Protein AF-0000000083723414 (afdb_homodimer)

Structure (mmCIF, N/CA/C/O backbone):
data_AF-0000000083723414-model_v1
#
loop_
_entity.id
_entity.type
_entity.pdbx_description
1 polymer 'Fasciclin-like arabinogalactan protein 8'
#
loop_
_atom_site.group_PDB
_atom_site.id
_atom_site.type_symbol
_atom_site.label_atom_id
_atom_site.label_alt_id
_atom_site.label_comp_id
_atom_site.label_asym_id
_atom_site.label_entity_id
_atom_site.label_seq_id
_atom_site.pdbx_PDB_ins_code
_atom_site.Cartn_x
_atom_site.Cartn_y
_atom_site.Cartn_z
_atom_site.occupancy
_atom_site.B_iso_or_equiv
_atom_site.auth_seq_id
_atom_site.auth_comp_id
_atom_site.auth_asym_id
_atom_site.auth_atom_id
_atom_site.pdbx_PDB_model_num
ATOM 1 N N . MET A 1 1 ? -40.094 3.508 -18.406 1 26.33 1 MET A N 1
ATOM 2 C CA . MET A 1 1 ? -39.219 3.822 -17.281 1 26.33 1 MET A CA 1
ATOM 3 C C . MET A 1 1 ? -37.875 3.129 -17.438 1 26.33 1 MET A C 1
ATOM 5 O O . MET A 1 1 ? -37.812 1.9 -17.516 1 26.33 1 MET A O 1
ATOM 9 N N . ALA A 1 2 ? -36.875 3.674 -18.188 1 27.59 2 ALA A N 1
ATOM 10 C CA . ALA A 1 2 ? -35.812 3.123 -19 1 27.59 2 ALA A CA 1
ATOM 11 C C . ALA A 1 2 ? -34.719 2.502 -18.125 1 27.59 2 ALA A C 1
ATOM 13 O O . ALA A 1 2 ? -34.312 3.09 -17.109 1 27.59 2 ALA A O 1
ATOM 14 N N . LYS A 1 3 ? -34.688 1.091 -18.125 1 28 3 LYS A N 1
ATOM 15 C CA . LYS A 1 3 ? -33.656 0.174 -17.625 1 28 3 LYS A CA 1
ATOM 16 C C . LYS A 1 3 ? -32.25 0.637 -18.016 1 28 3 LYS A C 1
ATOM 18 O O . LYS A 1 3 ? -31.781 0.331 -19.109 1 28 3 LYS A O 1
ATOM 23 N N . ILE A 1 4 ? -31.969 1.911 -17.922 1 34.69 4 ILE A N 1
ATOM 24 C CA . ILE A 1 4 ? -30.594 2.35 -18.156 1 34.69 4 ILE A CA 1
ATOM 25 C C . ILE A 1 4 ? -29.625 1.393 -17.453 1 34.69 4 ILE A C 1
ATOM 27 O O . ILE A 1 4 ? -29.656 1.252 -16.234 1 34.69 4 ILE A O 1
ATOM 31 N N . SER A 1 5 ? -29.141 0.312 -18.172 1 28.78 5 SER A N 1
ATOM 32 C CA . SER A 1 5 ? -28.516 -0.966 -17.859 1 28.78 5 SER A CA 1
ATOM 33 C C . SER A 1 5 ? -27.266 -0.773 -17 1 28.78 5 SER A C 1
ATOM 35 O O . SER A 1 5 ? -26.438 0.106 -17.281 1 28.78 5 SER A O 1
ATOM 37 N N . GLN A 1 6 ? -27.234 -1.265 -15.758 1 33.62 6 GLN A N 1
ATOM 38 C CA . GLN A 1 6 ? -26.203 -1.52 -14.766 1 33.62 6 GLN A CA 1
ATOM 39 C C . GLN A 1 6 ? -24.906 -1.98 -15.422 1 33.62 6 GLN A C 1
ATOM 41 O O . GLN A 1 6 ? -23.844 -1.915 -14.82 1 33.62 6 GLN A O 1
ATOM 46 N N . LYS A 1 7 ? -24.953 -2.547 -16.609 1 37.94 7 LYS A N 1
ATOM 47 C CA . LYS A 1 7 ? -23.797 -3.047 -17.375 1 37.94 7 LYS A CA 1
ATOM 48 C C . LYS A 1 7 ? -22.938 -1.897 -17.875 1 37.94 7 LYS A C 1
ATOM 50 O O . LYS A 1 7 ? -21.703 -1.99 -17.875 1 37.94 7 LYS A O 1
ATOM 55 N N . ASN A 1 8 ? -23.516 -0.911 -18.453 1 40.34 8 ASN A N 1
ATOM 56 C CA . ASN A 1 8 ? -22.75 0.179 -19.031 1 40.34 8 ASN A CA 1
ATOM 57 C C . ASN A 1 8 ? -21.969 0.954 -17.969 1 40.34 8 ASN A C 1
ATOM 59 O O . ASN A 1 8 ? -20.875 1.449 -18.234 1 40.34 8 ASN A O 1
ATOM 63 N N . LEU A 1 9 ? -22.484 1.088 -16.797 1 38.25 9 LEU A N 1
ATOM 64 C CA . LEU A 1 9 ? -21.797 1.749 -15.695 1 38.25 9 LEU A CA 1
ATOM 65 C C . LEU A 1 9 ? -20.641 0.886 -15.18 1 38.25 9 LEU A C 1
ATOM 67 O O . LEU A 1 9 ? -19.578 1.4 -14.859 1 38.25 9 LEU A O 1
ATOM 71 N N . PHE A 1 10 ? -20.891 -0.43 -15.344 1 40.97 10 PHE A N 1
ATOM 72 C CA . PHE A 1 10 ? -19.828 -1.37 -15 1 40.97 10 PHE A CA 1
ATOM 73 C C . PHE A 1 10 ? -18.719 -1.332 -16.031 1 40.97 10 PHE A C 1
ATOM 75 O O . PHE A 1 10 ? -17.531 -1.424 -15.695 1 40.97 10 PHE A O 1
ATOM 82 N N . THR A 1 11 ? -19.094 -1.286 -17.328 1 42.84 11 THR A N 1
ATOM 83 C CA . THR A 1 11 ? -18.094 -1.226 -18.391 1 42.84 11 THR A CA 1
ATOM 84 C C . THR A 1 11 ? -17.312 0.087 -18.328 1 42.84 11 THR A C 1
ATOM 86 O O . THR A 1 11 ? -16.094 0.102 -18.5 1 42.84 11 THR A O 1
ATOM 89 N N . SER A 1 12 ? -17.984 1.113 -18.203 1 42.38 12 SER A N 1
ATOM 90 C CA . SER A 1 12 ? -17.297 2.395 -18.125 1 42.38 12 SER A CA 1
ATOM 91 C C . SER A 1 12 ? -16.422 2.479 -16.875 1 42.38 12 SER A C 1
ATOM 93 O O . SER A 1 12 ? -15.305 3.008 -16.922 1 42.38 12 SER A O 1
ATOM 95 N N . LEU A 1 13 ? -16.828 1.887 -15.836 1 39.88 13 LEU A N 1
ATOM 96 C CA . LEU A 1 13 ? -16.062 1.775 -14.602 1 39.88 13 LEU A CA 1
ATOM 97 C C . LEU A 1 13 ? -14.883 0.827 -14.781 1 39.88 13 LEU A C 1
ATOM 99 O O . LEU A 1 13 ? -13.789 1.095 -14.281 1 39.88 13 LEU A O 1
ATOM 103 N N . ILE A 1 14 ? -15.125 -0.189 -15.625 1 38.12 14 ILE A N 1
ATOM 104 C CA . ILE A 1 14 ? -14.055 -1.091 -16.031 1 38.12 14 ILE A CA 1
ATOM 105 C C . ILE A 1 14 ? -13.062 -0.347 -16.922 1 38.12 14 ILE A C 1
ATOM 107 O O . ILE A 1 14 ? -11.844 -0.468 -16.734 1 38.12 14 ILE A O 1
ATOM 111 N N . ILE A 1 15 ? -13.539 0.274 -17.891 1 39.88 15 ILE A N 1
ATOM 112 C CA . ILE A 1 15 ? -12.656 0.965 -18.828 1 39.88 15 ILE A CA 1
ATOM 113 C C . ILE A 1 15 ? -11.875 2.049 -18.094 1 39.88 15 ILE A C 1
ATOM 115 O O . ILE A 1 15 ? -10.664 2.189 -18.281 1 39.88 15 ILE A O 1
ATOM 119 N N . THR A 1 16 ? -12.445 2.811 -17.203 1 40.38 16 THR A N 1
ATOM 120 C CA . THR A 1 16 ? -11.727 3.824 -16.438 1 40.38 16 THR A CA 1
ATOM 121 C C . THR A 1 16 ? -10.766 3.174 -15.453 1 40.38 16 THR A C 1
ATOM 123 O O . THR A 1 16 ? -9.656 3.668 -15.234 1 40.38 16 THR A O 1
ATOM 126 N N . THR A 1 17 ? -11.102 2.008 -15.008 1 39.62 17 THR A N 1
ATOM 127 C CA . THR A 1 17 ? -10.242 1.201 -14.156 1 39.62 17 THR A CA 1
ATOM 128 C C . THR A 1 17 ? -9.047 0.656 -14.938 1 39.62 17 THR A C 1
ATOM 130 O O . THR A 1 17 ? -7.922 0.66 -14.445 1 39.62 17 THR A O 1
ATOM 133 N N . ILE A 1 18 ? -9.344 0.088 -16.156 1 38.97 18 ILE A N 1
ATOM 134 C CA . ILE A 1 18 ? -8.289 -0.357 -17.062 1 38.97 18 ILE A CA 1
ATOM 135 C C . ILE A 1 18 ? -7.387 0.821 -17.422 1 38.97 18 ILE A C 1
ATOM 137 O O . ILE A 1 18 ? -6.16 0.694 -17.438 1 38.97 18 ILE A O 1
ATOM 141 N N . LEU A 1 19 ? -7.871 1.807 -17.703 1 39.62 19 LEU A N 1
ATOM 142 C CA . LEU A 1 19 ? -7.09 2.979 -18.094 1 39.62 19 LEU A CA 1
ATOM 143 C C . LEU A 1 19 ? -6.262 3.49 -16.922 1 39.62 19 LEU A C 1
ATOM 145 O O . LEU A 1 19 ? -5.117 3.914 -17.109 1 39.62 19 LEU A O 1
ATOM 149 N N . LEU A 1 20 ? -6.684 3.393 -15.656 1 40.75 20 LEU A N 1
ATOM 150 C CA . LEU A 1 20 ? -6.012 3.775 -14.422 1 40.75 20 LEU A CA 1
ATOM 151 C C . LEU A 1 20 ? -4.875 2.812 -14.102 1 40.75 20 LEU A C 1
ATOM 153 O O . LEU A 1 20 ? -3.785 3.24 -13.711 1 40.75 20 LEU A O 1
ATOM 157 N N . VAL A 1 21 ? -5.074 1.563 -14.281 1 41.09 21 VAL A N 1
ATOM 158 C CA . VAL A 1 21 ? -4.02 0.557 -14.195 1 41.09 21 VAL A CA 1
ATOM 159 C C . VAL A 1 21 ? -2.93 0.867 -15.219 1 41.09 21 VAL A C 1
ATOM 161 O O . VAL A 1 21 ? -1.74 0.699 -14.938 1 41.09 21 VAL A O 1
ATOM 164 N N . CYS A 1 22 ? -3.273 1.223 -16.234 1 39.03 22 CYS A N 1
ATOM 165 C CA . CYS A 1 22 ? -2.322 1.524 -17.297 1 39.03 22 CYS A CA 1
ATOM 166 C C . CYS A 1 22 ? -1.485 2.75 -16.953 1 39.03 22 CYS A C 1
ATOM 168 O O . CYS A 1 22 ? -0.295 2.801 -17.266 1 39.03 22 CYS A O 1
ATOM 170 N N . THR A 1 23 ? -1.936 3.662 -16.234 1 40.16 23 THR A N 1
ATOM 171 C CA . THR A 1 23 ? -1.168 4.84 -15.852 1 40.16 23 THR A CA 1
ATOM 172 C C . THR A 1 23 ? -0.22 4.52 -14.703 1 40.16 23 THR A C 1
ATOM 174 O O . THR A 1 23 ? 0.917 4.996 -14.672 1 40.16 23 THR A O 1
ATOM 177 N N . ILE A 1 24 ? -0.57 3.717 -13.758 1 40.97 24 ILE A N 1
ATOM 178 C CA . ILE A 1 24 ? 0.328 3.236 -12.711 1 40.97 24 ILE A CA 1
ATOM 179 C C . ILE A 1 24 ? 1.466 2.434 -13.336 1 40.97 24 ILE A C 1
ATOM 181 O O . ILE A 1 24 ? 2.633 2.617 -12.984 1 40.97 24 ILE A O 1
ATOM 185 N N . ALA A 1 25 ? 1.203 1.487 -14.195 1 37.94 25 ALA A N 1
ATOM 186 C CA . ALA A 1 25 ? 2.225 0.753 -14.938 1 37.94 25 ALA A CA 1
ATOM 187 C C . ALA A 1 25 ? 3.182 1.709 -15.648 1 37.94 25 ALA A C 1
ATOM 189 O O . ALA A 1 25 ? 4.391 1.469 -15.688 1 37.94 25 ALA A O 1
ATOM 190 N N . ALA A 1 26 ? 2.744 2.688 -16.109 1 37.28 26 ALA A N 1
ATOM 191 C CA . ALA A 1 26 ? 3.592 3.627 -16.828 1 37.28 26 ALA A CA 1
ATOM 192 C C . ALA A 1 26 ? 4.512 4.391 -15.883 1 37.28 26 ALA A C 1
ATOM 194 O O . ALA A 1 26 ? 5.664 4.672 -16.219 1 37.28 26 ALA A O 1
ATOM 195 N N . ILE A 1 27 ? 4.102 4.672 -14.719 1 39.5 27 ILE A N 1
ATOM 196 C CA . ILE A 1 27 ? 4.945 5.406 -13.781 1 39.5 27 ILE A CA 1
ATOM 197 C C . ILE A 1 27 ? 6.031 4.484 -13.227 1 39.5 27 ILE A C 1
ATOM 199 O O . ILE A 1 27 ? 7.188 4.887 -13.094 1 39.5 27 ILE A O 1
ATOM 203 N N . ILE A 1 28 ? 5.723 3.287 -12.82 1 39.31 28 ILE A N 1
ATOM 204 C CA . ILE A 1 28 ? 6.723 2.322 -12.375 1 39.31 28 ILE A CA 1
ATOM 205 C C . ILE A 1 28 ? 7.777 2.141 -13.469 1 39.31 28 ILE A C 1
ATOM 207 O O . ILE A 1 28 ? 8.969 2.008 -13.172 1 39.31 28 ILE A O 1
ATOM 211 N N . ASN A 1 29 ? 7.41 2.059 -14.656 1 37.47 29 ASN A N 1
ATOM 212 C CA . ASN A 1 29 ? 8.391 1.837 -15.711 1 37.47 29 ASN A CA 1
ATOM 213 C C . ASN A 1 29 ? 9.375 2.998 -15.82 1 37.47 29 ASN A C 1
ATOM 215 O O . ASN A 1 29 ? 10.383 2.898 -16.516 1 37.47 29 ASN A O 1
ATOM 219 N N . LEU A 1 30 ? 9.07 4.148 -15.32 1 33.28 30 LEU A N 1
ATOM 220 C CA . LEU A 1 30 ? 9.984 5.277 -15.484 1 33.28 30 LEU A CA 1
ATOM 221 C C . LEU A 1 30 ? 11.031 5.293 -14.375 1 33.28 30 LEU A C 1
ATOM 223 O O . LEU A 1 30 ? 11.922 6.145 -14.375 1 33.28 30 LEU A O 1
ATOM 227 N N . LEU A 1 31 ? 10.875 4.715 -13.242 1 33.59 31 LEU A N 1
ATOM 228 C CA . LEU A 1 31 ? 11.969 4.684 -12.273 1 33.59 31 LEU A CA 1
ATOM 229 C C . LEU A 1 31 ? 13.125 3.836 -12.789 1 33.59 31 LEU A C 1
ATOM 231 O O . LEU A 1 31 ? 12.914 2.811 -13.438 1 33.59 31 LEU A O 1
ATOM 235 N N . PRO A 1 32 ? 14.367 4.387 -12.891 1 29.84 32 PRO A N 1
ATOM 236 C CA . PRO A 1 32 ? 15.445 3.443 -13.203 1 29.84 32 PRO A CA 1
ATOM 237 C C . PRO A 1 32 ? 15.359 2.154 -12.391 1 29.84 32 PRO A C 1
ATOM 239 O O . PRO A 1 32 ? 14.867 2.168 -11.258 1 29.84 32 PRO A O 1
ATOM 242 N N . ASN A 1 33 ? 15.141 1.103 -13.023 1 30.03 33 ASN A N 1
ATOM 243 C CA . ASN A 1 33 ? 15.328 -0.188 -12.367 1 30.03 33 ASN A CA 1
ATOM 244 C C . ASN A 1 33 ? 16.438 -0.13 -11.312 1 30.03 33 ASN A C 1
ATOM 246 O O . ASN A 1 33 ? 17.578 0.181 -11.633 1 30.03 33 ASN A O 1
ATOM 250 N N . PRO A 1 34 ? 16.219 0.335 -10.102 1 27.11 34 PRO A N 1
ATOM 251 C CA . PRO A 1 34 ? 17.453 0.074 -9.367 1 27.11 34 PRO A CA 1
ATOM 252 C C . PRO A 1 34 ? 18.25 -1.091 -9.953 1 27.11 34 PRO A C 1
ATOM 254 O O . PRO A 1 34 ? 17.672 -2.047 -10.469 1 27.11 34 PRO A O 1
ATOM 257 N N . SER A 1 35 ? 19.312 -0.703 -10.469 1 26.61 35 SER A N 1
ATOM 258 C CA . SER A 1 35 ? 20.203 -1.814 -10.789 1 26.61 35 SER A CA 1
ATOM 259 C C . SER A 1 35 ? 20.062 -2.943 -9.773 1 26.61 35 SER A C 1
ATOM 261 O O . SER A 1 35 ? 20.469 -2.789 -8.617 1 26.61 35 SER A O 1
ATOM 263 N N . VAL A 1 36 ? 18.984 -3.531 -9.641 1 25.81 36 VAL A N 1
ATOM 264 C CA . VAL A 1 36 ? 19.156 -4.809 -8.961 1 25.81 36 VAL A CA 1
ATOM 265 C C . VAL A 1 36 ? 20.516 -5.41 -9.336 1 25.81 36 VAL A C 1
ATOM 267 O O . VAL A 1 36 ? 20.75 -5.73 -10.508 1 25.81 36 VAL A O 1
ATOM 270 N N . THR A 1 37 ? 21.516 -4.797 -8.797 1 23.81 37 THR A N 1
ATOM 271 C CA . THR A 1 37 ? 22.734 -5.59 -8.938 1 23.81 37 THR A CA 1
ATOM 272 C C . THR A 1 37 ? 22.406 -7.078 -9.008 1 23.81 37 THR A C 1
ATOM 274 O O . THR A 1 37 ? 21.484 -7.551 -8.336 1 23.81 37 THR A O 1
ATOM 277 N N . LYS A 1 38 ? 22.844 -7.605 -10.086 1 26.77 38 LYS A N 1
ATOM 278 C CA . LYS A 1 38 ? 22.922 -9.047 -10.281 1 26.77 38 LYS A CA 1
ATOM 279 C C . LYS A 1 38 ? 23.281 -9.75 -8.969 1 26.77 38 LYS A C 1
ATOM 281 O O . LYS A 1 38 ? 24.469 -9.852 -8.617 1 26.77 38 LYS A O 1
ATOM 286 N N . HIS A 1 39 ? 22.828 -9.266 -7.812 1 24.17 39 HIS A N 1
ATOM 287 C CA . HIS A 1 39 ? 23.203 -10.242 -6.797 1 24.17 39 HIS A CA 1
ATOM 288 C C . HIS A 1 39 ? 22.938 -11.664 -7.266 1 24.17 39 HIS A C 1
ATOM 290 O O . HIS A 1 39 ? 21.859 -11.961 -7.77 1 24.17 39 HIS A O 1
ATOM 296 N N . GLY A 1 40 ? 23.891 -12.258 -7.656 1 22.36 40 GLY A N 1
ATOM 297 C CA . GLY A 1 40 ? 24.016 -13.695 -7.824 1 22.36 40 GLY A CA 1
ATOM 298 C C . GLY A 1 40 ? 23.219 -14.492 -6.812 1 22.36 40 GLY A C 1
ATOM 299 O O . GLY A 1 40 ? 23.547 -14.5 -5.625 1 22.36 40 GLY A O 1
ATOM 300 N N . VAL A 1 41 ? 21.969 -14.312 -6.789 1 24.44 41 VAL A N 1
ATOM 301 C CA . VAL A 1 41 ? 21.297 -15.398 -6.074 1 24.44 41 VAL A CA 1
ATOM 302 C C . VAL A 1 41 ? 22.141 -16.672 -6.156 1 24.44 41 VAL A C 1
ATOM 304 O O . VAL A 1 41 ? 22.359 -17.203 -7.246 1 24.44 41 VAL A O 1
ATOM 307 N N . THR A 1 42 ? 23.094 -16.734 -5.387 1 24.5 42 THR A N 1
ATOM 308 C CA . THR A 1 42 ? 23.781 -18.016 -5.262 1 24.5 42 THR A CA 1
ATOM 309 C C . THR A 1 42 ? 22.781 -19.172 -5.273 1 24.5 42 THR A C 1
ATOM 311 O O . THR A 1 42 ? 21.641 -19.031 -4.816 1 24.5 42 THR A O 1
ATOM 314 N N . GLU A 1 43 ? 22.953 -20.094 -6.238 1 25.95 43 GLU A N 1
ATOM 315 C CA . GLU A 1 43 ? 22.422 -21.406 -6.621 1 25.95 43 GLU A CA 1
ATOM 316 C C . GLU A 1 43 ? 22.078 -22.234 -5.391 1 25.95 43 GLU A C 1
ATOM 318 O O . GLU A 1 43 ? 21.703 -23.406 -5.512 1 25.95 43 GLU A O 1
ATOM 323 N N . ASN A 1 44 ? 22.531 -21.75 -4.23 1 25.3 44 ASN A N 1
ATOM 324 C CA . ASN A 1 44 ? 22.469 -22.828 -3.258 1 25.3 44 ASN A CA 1
ATOM 325 C C . ASN A 1 44 ? 21.031 -23.203 -2.908 1 25.3 44 ASN A C 1
ATOM 327 O O . ASN A 1 44 ? 20.719 -24.375 -2.715 1 25.3 44 ASN A O 1
ATOM 331 N N . GLY A 1 45 ? 20.25 -22.156 -2.469 1 26.31 45 GLY A N 1
ATOM 332 C CA . GLY A 1 45 ? 18.969 -22.703 -2.033 1 26.31 45 GLY A CA 1
ATOM 333 C C . GLY A 1 45 ? 18.109 -23.203 -3.182 1 26.31 45 GLY A C 1
ATOM 334 O O . GLY A 1 45 ? 16.953 -23.562 -2.984 1 26.31 45 GLY A O 1
ATOM 335 N N . ARG A 1 46 ? 18.344 -22.594 -4.355 1 29.81 46 ARG A N 1
ATOM 336 C CA . ARG A 1 46 ? 17.734 -23.109 -5.57 1 29.81 46 ARG A CA 1
ATOM 337 C C . ARG A 1 46 ? 18.062 -24.594 -5.754 1 29.81 46 ARG A C 1
ATOM 339 O O . ARG A 1 46 ? 17.719 -25.188 -6.781 1 29.81 46 ARG A O 1
ATOM 346 N N . LYS A 1 47 ? 19.109 -24.969 -5.109 1 29.56 47 LYS A N 1
ATOM 347 C CA . LYS A 1 47 ? 19.578 -26.312 -5.402 1 29.56 47 LYS A CA 1
ATOM 348 C C . LYS A 1 47 ? 18.469 -27.344 -5.219 1 29.56 47 LYS A C 1
ATOM 350 O O . LYS A 1 47 ? 18.531 -28.438 -5.781 1 29.56 47 LYS A O 1
ATOM 355 N N . LEU A 1 48 ? 17.641 -27.078 -4.09 1 29.12 48 LEU A N 1
ATOM 356 C CA . LEU A 1 48 ? 16.906 -28.312 -3.842 1 29.12 48 LEU A CA 1
ATOM 357 C C . LEU A 1 48 ? 15.922 -28.594 -4.977 1 29.12 48 LEU A C 1
ATOM 359 O O . LEU A 1 48 ? 15.508 -29.734 -5.176 1 29.12 48 LEU A O 1
ATOM 363 N N . ILE A 1 49 ? 15.148 -27.484 -5.367 1 30.81 49 ILE A N 1
ATOM 364 C CA . ILE A 1 49 ? 14.07 -27.984 -6.211 1 30.81 49 ILE A CA 1
ATOM 365 C C . ILE A 1 49 ? 14.57 -28.141 -7.645 1 30.81 49 ILE A C 1
ATOM 367 O O . ILE A 1 49 ? 14.172 -27.391 -8.539 1 30.81 49 ILE A O 1
ATOM 371 N N . ASP A 1 50 ? 15.781 -27.969 -7.902 1 32.41 50 ASP A N 1
ATOM 372 C CA . ASP A 1 50 ? 16.234 -28.219 -9.266 1 32.41 50 ASP A CA 1
ATOM 373 C C . ASP A 1 50 ? 15.711 -29.562 -9.781 1 32.41 50 ASP A C 1
ATOM 375 O O . ASP A 1 50 ? 16.438 -30.312 -10.43 1 32.41 50 ASP A O 1
ATOM 379 N N . LYS A 1 51 ? 14.797 -30.234 -9.023 1 32.66 51 LYS A N 1
ATOM 380 C CA . LYS A 1 51 ? 14.547 -31.422 -9.828 1 32.66 51 LYS A CA 1
ATOM 381 C C . LYS A 1 51 ? 14.172 -31.047 -11.258 1 32.66 51 LYS A C 1
ATOM 383 O O . LYS A 1 51 ? 13.727 -29.922 -11.516 1 32.66 51 LYS A O 1
ATOM 388 N N . LYS A 1 52 ? 14.211 -32 -12.242 1 35.81 52 LYS A N 1
ATOM 389 C CA . LYS A 1 52 ? 14 -32.188 -13.68 1 35.81 52 LYS A CA 1
ATOM 390 C C . LYS A 1 52 ? 12.75 -31.453 -14.148 1 35.81 52 LYS A C 1
ATOM 392 O O . LYS A 1 52 ? 11.773 -32.094 -14.555 1 35.81 52 LYS A O 1
ATOM 397 N N . THR A 1 53 ? 12.086 -30.484 -13.359 1 40.41 53 THR A N 1
ATOM 398 C CA . THR A 1 53 ? 10.867 -30.078 -14.047 1 40.41 53 THR A CA 1
ATOM 399 C C . THR A 1 53 ? 11.195 -29.234 -15.273 1 40.41 53 THR A C 1
ATOM 401 O O . THR A 1 53 ? 12.172 -28.484 -15.281 1 40.41 53 THR A O 1
ATOM 404 N N . GLY A 1 54 ? 10.695 -29.516 -16.453 1 45.59 54 GLY A N 1
ATOM 405 C CA . GLY A 1 54 ? 10.797 -28.984 -17.812 1 45.59 54 GLY A CA 1
ATOM 406 C C . GLY A 1 54 ? 10.805 -27.469 -17.844 1 45.59 54 GLY A C 1
ATOM 407 O O . GLY A 1 54 ? 9.781 -26.828 -17.547 1 45.59 54 GLY A O 1
ATOM 408 N N . LYS A 1 55 ? 11.938 -26.891 -17.516 1 54.91 55 LYS A N 1
ATOM 409 C CA . LYS A 1 55 ? 12.141 -25.469 -17.734 1 54.91 55 LYS A CA 1
ATOM 410 C C . LYS A 1 55 ? 11.742 -25.062 -19.156 1 54.91 55 LYS A C 1
ATOM 412 O O . LYS A 1 55 ? 12.07 -25.75 -20.109 1 54.91 55 LYS A O 1
ATOM 417 N N . THR A 1 56 ? 10.523 -24.625 -19.328 1 57.81 56 THR A N 1
ATOM 418 C CA . THR A 1 56 ? 10.078 -24.156 -20.625 1 57.81 56 THR A CA 1
ATOM 419 C C . THR A 1 56 ? 10.609 -22.75 -20.906 1 57.81 56 THR A C 1
ATOM 421 O O . THR A 1 56 ? 10.781 -21.953 -19.984 1 57.81 56 THR A O 1
ATOM 424 N N . ASN A 1 57 ? 11.273 -22.531 -21.984 1 63.03 57 ASN A N 1
ATOM 425 C CA . ASN A 1 57 ? 11.734 -21.25 -22.5 1 63.03 57 ASN A CA 1
ATOM 426 C C . ASN A 1 57 ? 10.609 -20.484 -23.188 1 63.03 57 ASN A C 1
ATOM 428 O O . ASN A 1 57 ? 10.859 -19.484 -23.875 1 63.03 57 ASN A O 1
ATOM 432 N N . ARG A 1 58 ? 9.422 -21 -23.078 1 63.41 58 ARG A N 1
ATOM 433 C CA . ARG A 1 58 ? 8.32 -20.297 -23.703 1 63.41 58 ARG A CA 1
ATOM 434 C C . ARG A 1 58 ? 7.879 -19.109 -22.859 1 63.41 58 ARG A C 1
ATOM 436 O O . ARG A 1 58 ? 7.816 -19.203 -21.625 1 63.41 58 ARG A O 1
ATOM 443 N N . PRO A 1 59 ? 7.711 -18.016 -23.562 1 72.31 59 PRO A N 1
ATOM 444 C CA . PRO A 1 59 ? 7.195 -16.859 -22.812 1 72.31 59 PRO A CA 1
ATOM 445 C C . PRO A 1 59 ? 5.883 -17.172 -22.094 1 72.31 59 PRO A C 1
ATOM 447 O O . PRO A 1 59 ? 5.043 -17.906 -22.625 1 72.31 59 PRO A O 1
ATOM 450 N N . LEU A 1 60 ? 5.852 -16.797 -20.875 1 82.62 60 LEU A N 1
ATOM 451 C CA . LEU A 1 60 ? 4.613 -16.953 -20.125 1 82.62 60 LEU A CA 1
ATOM 452 C C . LEU A 1 60 ? 3.561 -15.961 -20.594 1 82.62 60 LEU A C 1
ATOM 454 O O . LEU A 1 60 ? 3.867 -14.789 -20.812 1 82.62 60 LEU A O 1
ATOM 458 N N . LYS A 1 61 ? 2.406 -16.344 -21.188 1 86.25 61 LYS A N 1
ATOM 459 C CA . LYS A 1 61 ? 1.308 -15.477 -21.578 1 86.25 61 LYS A CA 1
ATOM 460 C C . LYS A 1 61 ? 0.49 -15.023 -20.375 1 86.25 61 LYS A C 1
ATOM 462 O O . LYS A 1 61 ? -0.735 -15.164 -20.359 1 86.25 61 LYS A O 1
ATOM 467 N N . LEU A 1 62 ? 1.247 -14.406 -19.453 1 94.19 62 LEU A N 1
ATOM 468 C CA . LEU A 1 62 ? 0.631 -14.047 -18.188 1 94.19 62 LEU A CA 1
ATOM 469 C C . LEU A 1 62 ? -0.321 -12.867 -18.359 1 94.19 62 LEU A C 1
ATOM 471 O O . LEU A 1 62 ? -1.38 -12.82 -17.719 1 94.19 62 LEU A O 1
ATOM 475 N N . ASN A 1 63 ? 0.084 -11.992 -19.203 1 91.5 63 ASN A N 1
ATOM 476 C CA . ASN A 1 63 ? -0.745 -10.82 -19.453 1 91.5 63 ASN A CA 1
ATOM 477 C C . ASN A 1 63 ? -2.141 -11.203 -19.938 1 91.5 63 ASN A C 1
ATOM 479 O O . ASN A 1 63 ? -3.141 -10.695 -19.422 1 91.5 63 ASN A O 1
ATOM 483 N N . LYS A 1 64 ? -2.217 -12.07 -20.875 1 91.12 64 LYS A N 1
ATOM 484 C CA . LYS A 1 64 ? -3.496 -12.523 -21.406 1 91.12 64 LYS A CA 1
ATOM 485 C C . LYS A 1 64 ? -4.34 -13.188 -20.328 1 91.12 64 LYS A C 1
ATOM 487 O O . LYS A 1 64 ? -5.551 -12.969 -20.25 1 91.12 64 LYS A O 1
ATOM 492 N N . ILE A 1 65 ? -3.736 -13.977 -19.516 1 95.06 65 ILE A N 1
ATOM 493 C CA . ILE A 1 65 ? -4.418 -14.656 -18.422 1 95.06 65 ILE A CA 1
ATOM 494 C C . ILE A 1 65 ? -5.02 -13.617 -17.469 1 95.06 65 ILE A C 1
ATOM 496 O O . ILE A 1 65 ? -6.207 -13.68 -17.141 1 95.06 65 ILE A O 1
ATOM 500 N N . LEU A 1 66 ? -4.262 -12.688 -17.125 1 94.31 66 LEU A N 1
ATOM 501 C CA . LEU A 1 66 ? -4.648 -11.727 -16.094 1 94.31 66 LEU A CA 1
ATOM 502 C C . LEU A 1 66 ? -5.746 -10.797 -16.609 1 94.31 66 LEU A C 1
ATOM 504 O O . LEU A 1 66 ? -6.66 -10.438 -15.852 1 94.31 66 LEU A O 1
ATOM 508 N N . LEU A 1 67 ? -5.652 -10.438 -17.844 1 89.81 67 LEU A N 1
ATOM 509 C CA . LEU A 1 67 ? -6.66 -9.555 -18.422 1 89.81 67 LEU A CA 1
ATOM 510 C C . LEU A 1 67 ? -8.008 -10.258 -18.516 1 89.81 67 LEU A C 1
ATOM 512 O O . LEU A 1 67 ? -9.055 -9.602 -18.594 1 89.81 67 LEU A O 1
ATOM 516 N N . GLY A 1 68 ? -7.961 -11.508 -18.422 1 90.62 68 GLY A N 1
ATOM 517 C CA . GLY A 1 68 ? -9.188 -12.289 -18.5 1 90.62 68 GLY A CA 1
ATOM 518 C C . GLY A 1 68 ? -9.852 -12.492 -17.141 1 90.62 68 GLY A C 1
ATOM 519 O O . GLY A 1 68 ? -10.977 -12.984 -17.078 1 90.62 68 GLY A O 1
ATOM 520 N N . LEU A 1 69 ? -9.164 -12.172 -16.156 1 91.12 69 LEU A N 1
ATOM 521 C CA . LEU A 1 69 ? -9.711 -12.367 -14.812 1 91.12 69 LEU A CA 1
ATOM 522 C C . LEU A 1 69 ? -10.672 -11.234 -14.453 1 91.12 69 LEU A C 1
ATOM 524 O O . LEU A 1 69 ? -10.289 -10.062 -14.453 1 91.12 69 LEU A O 1
ATOM 528 N N . HIS A 1 70 ? -11.875 -11.656 -14.188 1 87.31 70 HIS A N 1
ATOM 529 C CA . HIS A 1 70 ? -12.867 -10.68 -13.758 1 87.31 70 HIS A CA 1
ATOM 530 C C . HIS A 1 70 ? -12.688 -10.305 -12.289 1 87.31 70 HIS A C 1
ATOM 532 O O . HIS A 1 70 ? -12.305 -11.156 -11.477 1 87.31 70 HIS A O 1
ATOM 538 N N . ASP A 1 71 ? -12.773 -9.062 -11.859 1 86.88 71 ASP A N 1
ATOM 539 C CA . ASP A 1 71 ? -12.789 -8.555 -10.492 1 86.88 71 ASP A CA 1
ATOM 540 C C . ASP A 1 71 ? -11.375 -8.477 -9.914 1 86.88 71 ASP A C 1
ATOM 542 O O . ASP A 1 71 ? -11.203 -8.359 -8.703 1 86.88 71 ASP A O 1
ATOM 546 N N . TYR A 1 72 ? -10.375 -8.672 -10.781 1 90.12 72 TYR A N 1
ATOM 547 C CA . TYR A 1 72 ? -8.992 -8.625 -10.312 1 90.12 72 TYR A CA 1
ATOM 548 C C . TYR A 1 72 ? -8.18 -7.609 -11.109 1 90.12 72 TYR A C 1
ATOM 550 O O . TYR A 1 72 ? -7.035 -7.875 -11.477 1 90.12 72 TYR A O 1
ATOM 558 N N . ASN A 1 73 ? -8.766 -6.566 -11.32 1 83 73 ASN A N 1
ATOM 559 C CA . ASN A 1 73 ? -8.227 -5.535 -12.203 1 83 73 ASN A CA 1
ATOM 560 C C . ASN A 1 73 ? -7.152 -4.711 -11.508 1 83 73 ASN A C 1
ATOM 562 O O . ASN A 1 73 ? -6.176 -4.301 -12.133 1 83 73 ASN A O 1
ATOM 566 N N . ILE A 1 74 ? -7.297 -4.48 -10.211 1 80.56 74 ILE A N 1
ATOM 567 C CA . ILE A 1 74 ? -6.34 -3.65 -9.484 1 80.56 74 ILE A CA 1
ATOM 568 C C . ILE A 1 74 ? -4.996 -4.367 -9.398 1 80.56 74 ILE A C 1
ATOM 570 O O . ILE A 1 74 ? -3.949 -3.779 -9.688 1 80.56 74 ILE A O 1
ATOM 574 N N . ALA A 1 75 ? -5.047 -5.598 -9.031 1 87.31 75 ALA A N 1
ATOM 575 C CA . ALA A 1 75 ? -3.809 -6.371 -8.969 1 87.31 75 ALA A CA 1
ATOM 576 C C . ALA A 1 75 ? -3.141 -6.449 -10.336 1 87.31 75 ALA A C 1
ATOM 578 O O . ALA A 1 75 ? -1.925 -6.281 -10.453 1 87.31 75 ALA A O 1
ATOM 579 N N . THR A 1 76 ? -3.898 -6.672 -11.383 1 87.31 76 THR A N 1
ATOM 580 C CA . THR A 1 76 ? -3.383 -6.746 -12.742 1 87.31 76 THR A CA 1
ATOM 581 C C . THR A 1 76 ? -2.76 -5.418 -13.164 1 87.31 76 THR A C 1
ATOM 583 O O . THR A 1 76 ? -1.667 -5.391 -13.734 1 87.31 76 THR A O 1
ATOM 586 N N . ALA A 1 77 ? -3.41 -4.387 -12.852 1 79.12 77 ALA A N 1
ATOM 587 C CA . ALA A 1 77 ? -2.891 -3.057 -13.164 1 79.12 77 ALA A CA 1
ATOM 588 C C . ALA A 1 77 ? -1.574 -2.797 -12.438 1 79.12 77 ALA A C 1
ATOM 590 O O . ALA A 1 77 ? -0.641 -2.234 -13.016 1 79.12 77 ALA A O 1
ATOM 591 N N . LEU A 1 78 ? -1.521 -3.199 -11.211 1 81.06 78 LEU A N 1
ATOM 592 C CA . LEU A 1 78 ? -0.309 -3.008 -10.422 1 81.06 78 LEU A CA 1
ATOM 593 C C . LEU A 1 78 ? 0.846 -3.82 -11 1 81.06 78 LEU A C 1
ATOM 595 O O . LEU A 1 78 ? 1.966 -3.318 -11.117 1 81.06 78 LEU A O 1
ATOM 599 N N . LEU A 1 79 ? 0.589 -5.062 -11.391 1 87.56 79 LEU A N 1
ATOM 600 C CA . LEU A 1 79 ? 1.591 -5.906 -12.031 1 87.56 79 LEU A CA 1
ATOM 601 C C . LEU A 1 79 ? 2.133 -5.238 -13.289 1 87.56 79 LEU A C 1
ATOM 603 O O . LEU A 1 79 ? 3.344 -5.242 -13.531 1 87.56 79 LEU A O 1
ATOM 607 N N . THR A 1 80 ? 1.275 -4.695 -14.031 1 82 80 THR A N 1
ATOM 608 C CA . THR A 1 80 ? 1.634 -4.062 -15.297 1 82 80 THR A CA 1
ATOM 609 C C . THR A 1 80 ? 2.396 -2.764 -15.055 1 82 80 THR A C 1
ATOM 611 O O . THR A 1 80 ? 3.475 -2.555 -15.617 1 82 80 THR A O 1
ATOM 614 N N . ALA A 1 81 ? 1.916 -1.994 -14.109 1 72 81 ALA A N 1
ATOM 615 C CA . ALA A 1 81 ? 2.471 -0.667 -13.852 1 72 81 ALA A CA 1
ATOM 616 C C . ALA A 1 81 ? 3.869 -0.761 -13.25 1 72 81 ALA A C 1
ATOM 618 O O . ALA A 1 81 ? 4.723 0.087 -13.516 1 72 81 ALA A O 1
ATOM 619 N N . THR A 1 82 ? 4.113 -1.693 -12.469 1 75.19 82 THR A N 1
ATOM 620 C CA . THR A 1 82 ? 5.398 -1.836 -11.797 1 75.19 82 THR A CA 1
ATOM 621 C C . THR A 1 82 ? 6.438 -2.443 -12.734 1 75.19 82 THR A C 1
ATOM 623 O O . THR A 1 82 ? 7.629 -2.471 -12.414 1 75.19 82 THR A O 1
ATOM 626 N N . GLY A 1 83 ? 5.98 -2.977 -13.93 1 78.81 83 GLY A N 1
ATOM 627 C CA . GLY A 1 83 ? 6.875 -3.678 -14.836 1 78.81 83 GLY A CA 1
ATOM 628 C C . GLY A 1 83 ? 7.121 -5.121 -14.43 1 78.81 83 GLY A C 1
ATOM 629 O O . GLY A 1 83 ? 7.797 -5.863 -15.148 1 78.81 83 GLY A O 1
ATOM 630 N N . PHE A 1 84 ? 6.574 -5.438 -13.336 1 87.81 84 PHE A N 1
ATOM 631 C CA . PHE A 1 84 ? 6.805 -6.781 -12.82 1 87.81 84 PHE A CA 1
ATOM 632 C C . PHE A 1 84 ? 6.191 -7.828 -13.742 1 87.81 84 PHE A C 1
ATOM 634 O O . PHE A 1 84 ? 6.746 -8.922 -13.898 1 87.81 84 PHE A O 1
ATOM 641 N N . LEU A 1 85 ? 5.078 -7.496 -14.391 1 91.19 85 LEU A N 1
ATOM 642 C CA . LEU A 1 85 ? 4.465 -8.422 -15.344 1 91.19 85 LEU A CA 1
ATOM 643 C C . LEU A 1 85 ? 5.434 -8.773 -16.469 1 91.19 85 LEU A C 1
ATOM 645 O O . LEU A 1 85 ? 5.613 -9.945 -16.781 1 91.19 85 LEU A O 1
ATOM 649 N N . LYS A 1 86 ? 6.023 -7.785 -17.031 1 86.56 86 LYS A N 1
ATOM 650 C CA . LYS A 1 86 ? 7 -8.016 -18.078 1 86.56 86 LYS A CA 1
ATOM 651 C C . LYS A 1 86 ? 8.18 -8.836 -17.578 1 86.56 86 LYS A C 1
ATOM 653 O O . LYS A 1 86 ? 8.688 -9.711 -18.281 1 86.56 86 LYS A O 1
ATOM 658 N N . GLU A 1 87 ? 8.586 -8.516 -16.359 1 89.19 87 GLU A N 1
ATOM 659 C CA . GLU A 1 87 ? 9.664 -9.281 -15.742 1 89.19 87 GLU A CA 1
ATOM 660 C C . GLU A 1 87 ? 9.297 -10.758 -15.625 1 89.19 87 GLU A C 1
ATOM 662 O O . GLU A 1 87 ? 10.109 -11.625 -15.938 1 89.19 87 GLU A O 1
ATOM 667 N N . LEU A 1 88 ? 8.141 -11.016 -15.172 1 93.19 88 LEU A N 1
ATOM 668 C CA . LEU A 1 88 ? 7.688 -12.391 -15.016 1 93.19 88 LEU A CA 1
ATOM 669 C C . LEU A 1 88 ? 7.617 -13.102 -16.359 1 93.19 88 LEU A C 1
ATOM 671 O O . LEU A 1 88 ? 8.039 -14.25 -16.484 1 93.19 88 LEU A O 1
ATOM 675 N N . GLU A 1 89 ? 7.125 -12.445 -17.344 1 90.94 89 GLU A N 1
ATOM 676 C CA . GLU A 1 89 ? 6.961 -13.047 -18.656 1 90.94 89 GLU A CA 1
ATOM 677 C C . GLU A 1 89 ? 8.312 -13.32 -19.312 1 90.94 89 GLU A C 1
ATOM 679 O O . GLU A 1 89 ? 8.43 -14.195 -20.172 1 90.94 89 GLU A O 1
ATOM 684 N N . ALA A 1 90 ? 9.297 -12.594 -18.906 1 87.81 90 ALA A N 1
ATOM 685 C CA . ALA A 1 90 ? 10.625 -12.711 -19.484 1 87.81 90 ALA A CA 1
ATOM 686 C C . ALA A 1 90 ? 11.438 -13.812 -18.797 1 87.81 90 ALA A C 1
ATOM 688 O O . ALA A 1 90 ? 12.523 -14.164 -19.25 1 87.81 90 ALA A O 1
ATOM 689 N N . LEU A 1 91 ? 10.906 -14.297 -17.719 1 86.69 91 LEU A N 1
ATOM 690 C CA . LEU A 1 91 ? 11.641 -15.312 -16.953 1 86.69 91 LEU A CA 1
ATOM 691 C C . LEU A 1 91 ? 11.914 -16.531 -17.828 1 86.69 91 LEU A C 1
ATOM 693 O O . LEU A 1 91 ? 11.023 -17.016 -18.531 1 86.69 91 LEU A O 1
ATOM 697 N N . LYS A 1 92 ? 13.172 -16.875 -17.859 1 80.31 92 LYS A N 1
ATOM 698 C CA . LYS A 1 92 ? 13.602 -18.094 -18.547 1 80.31 92 LYS A CA 1
ATOM 699 C C . LYS A 1 92 ? 13.961 -19.188 -17.547 1 80.31 92 LYS A C 1
ATOM 701 O O . LYS A 1 92 ? 14.422 -18.891 -16.438 1 80.31 92 LYS A O 1
ATOM 706 N N . GLY A 1 93 ? 13.695 -20.422 -17.938 1 77.75 93 GLY A N 1
ATOM 707 C CA . GLY A 1 93 ? 14.078 -21.531 -17.078 1 77.75 93 GLY A CA 1
ATOM 708 C C . GLY A 1 93 ? 13.328 -21.562 -15.766 1 77.75 93 GLY A C 1
ATOM 709 O O . GLY A 1 93 ? 13.891 -21.938 -14.734 1 77.75 93 GLY A O 1
ATOM 710 N N . HIS A 1 94 ? 12.07 -21.141 -15.781 1 76.62 94 HIS A N 1
ATOM 711 C CA . HIS A 1 94 ? 11.305 -21.062 -14.547 1 76.62 94 HIS A CA 1
ATOM 712 C C . HIS A 1 94 ? 10.57 -22.375 -14.273 1 76.62 94 HIS A C 1
ATOM 714 O O . HIS A 1 94 ? 10.336 -23.172 -15.195 1 76.62 94 HIS A O 1
ATOM 720 N N . SER A 1 95 ? 10.359 -22.656 -12.984 1 84.38 95 SER A N 1
ATOM 721 C CA . SER A 1 95 ? 9.641 -23.859 -12.547 1 84.38 95 SER A CA 1
ATOM 722 C C . SER A 1 95 ? 8.148 -23.594 -12.438 1 84.38 95 SER A C 1
ATOM 724 O O . SER A 1 95 ? 7.41 -24.391 -11.852 1 84.38 95 SER A O 1
ATOM 726 N N . GLY A 1 96 ? 7.711 -22.469 -12.984 1 92.56 96 GLY A N 1
ATOM 727 C CA . GLY A 1 96 ? 6.309 -22.094 -12.875 1 92.56 96 GLY A CA 1
ATOM 728 C C . GLY A 1 96 ? 6.082 -20.906 -11.953 1 92.56 96 GLY A C 1
ATOM 729 O O . GLY A 1 96 ? 7.023 -20.391 -11.344 1 92.56 96 GLY A O 1
ATOM 730 N N . LEU A 1 97 ? 4.824 -20.484 -11.945 1 95.94 97 LEU A N 1
ATOM 731 C CA . LEU A 1 97 ? 4.434 -19.312 -11.156 1 95.94 97 LEU A CA 1
ATOM 732 C C . LEU A 1 97 ? 3.121 -19.578 -10.422 1 95.94 97 LEU A C 1
ATOM 734 O O . LEU A 1 97 ? 2.199 -20.172 -10.992 1 95.94 97 LEU A O 1
ATOM 738 N N . THR A 1 98 ? 3.092 -19.156 -9.25 1 97.25 98 THR A N 1
ATOM 739 C CA . THR A 1 98 ? 1.855 -19.109 -8.484 1 97.25 98 THR A CA 1
ATOM 740 C C . THR A 1 98 ? 1.574 -17.688 -8.008 1 97.25 98 THR A C 1
ATOM 742 O O . THR A 1 98 ? 2.41 -17.062 -7.344 1 97.25 98 THR A O 1
ATOM 745 N N . LEU A 1 99 ? 0.451 -17.188 -8.422 1 97.94 99 LEU A N 1
ATOM 746 C CA . LEU A 1 99 ? 0.016 -15.852 -8.008 1 97.94 99 LEU A CA 1
ATOM 747 C C . LEU A 1 99 ? -1.151 -15.945 -7.027 1 97.94 99 LEU A C 1
ATOM 749 O O . LEU A 1 99 ? -2.061 -16.75 -7.215 1 97.94 99 LEU A O 1
ATOM 753 N N . PHE A 1 100 ? -1.156 -15.164 -5.961 1 97.56 100 PHE A N 1
ATOM 754 C CA . PHE A 1 100 ? -2.248 -14.969 -5.016 1 97.56 100 PHE A CA 1
ATOM 755 C C . PHE A 1 100 ? -2.799 -13.547 -5.105 1 97.56 100 PHE A C 1
ATOM 757 O O . PHE A 1 100 ? -2.287 -12.641 -4.453 1 97.56 100 PHE A O 1
ATOM 764 N N . LEU A 1 101 ? -3.857 -13.383 -5.852 1 95.5 101 LEU A N 1
ATOM 765 C CA . LEU A 1 101 ? -4.32 -12.031 -6.156 1 95.5 101 LEU A CA 1
ATOM 766 C C . LEU A 1 101 ? -5.535 -11.664 -5.309 1 95.5 101 LEU A C 1
ATOM 768 O O . LEU A 1 101 ? -6.512 -12.414 -5.262 1 95.5 101 LEU A O 1
ATOM 772 N N . PRO A 1 102 ? -5.445 -10.492 -4.656 1 92.25 102 PRO A N 1
ATOM 773 C CA . PRO A 1 102 ? -6.66 -9.984 -4.023 1 92.25 102 PRO A CA 1
ATOM 774 C C . PRO A 1 102 ? -7.688 -9.477 -5.035 1 92.25 102 PRO A C 1
ATOM 776 O O . PRO A 1 102 ? -7.316 -8.984 -6.102 1 92.25 102 PRO A O 1
ATOM 779 N N . ASN A 1 103 ? -8.93 -9.695 -4.719 1 89.38 103 ASN A N 1
ATOM 780 C CA . ASN A 1 103 ? -9.945 -9.109 -5.578 1 89.38 103 ASN A CA 1
ATOM 781 C C . ASN A 1 103 ? -9.969 -7.59 -5.469 1 89.38 103 ASN A C 1
ATOM 783 O O . ASN A 1 103 ? -9.312 -7.016 -4.594 1 89.38 103 ASN A O 1
ATOM 787 N N . ASP A 1 104 ? -10.688 -7.008 -6.395 1 82.81 104 ASP A N 1
ATOM 788 C CA . ASP A 1 104 ? -10.703 -5.551 -6.516 1 82.81 104 ASP A CA 1
ATOM 789 C C . ASP A 1 104 ? -11.203 -4.902 -5.227 1 82.81 104 ASP A C 1
ATOM 791 O O . ASP A 1 104 ? -10.656 -3.889 -4.785 1 82.81 104 ASP A O 1
ATOM 795 N N . GLN A 1 105 ? -12.18 -5.406 -4.566 1 78.38 105 GLN A N 1
ATOM 796 C CA . GLN A 1 105 ? -12.742 -4.848 -3.344 1 78.38 105 GLN A CA 1
ATOM 797 C C . GLN A 1 105 ? -11.719 -4.828 -2.219 1 78.38 105 GLN A C 1
ATOM 799 O O . GLN A 1 105 ? -11.562 -3.818 -1.527 1 78.38 105 GLN A O 1
ATOM 804 N N . SER A 1 106 ? -11.016 -5.922 -2.068 1 80.12 106 SER A N 1
ATOM 805 C CA . SER A 1 106 ? -9.992 -6.039 -1.032 1 80.12 106 SER A CA 1
ATOM 806 C C . SER A 1 106 ? -8.828 -5.094 -1.297 1 80.12 106 SER A C 1
ATOM 808 O O . SER A 1 106 ? -8.273 -4.504 -0.365 1 80.12 106 SER A O 1
ATOM 810 N N . PHE A 1 107 ? -8.539 -4.895 -2.492 1 80.5 107 PHE A N 1
ATOM 811 C CA . PHE A 1 107 ? -7.355 -4.121 -2.857 1 80.5 107 PHE A CA 1
ATOM 812 C C . PHE A 1 107 ? -7.656 -2.629 -2.84 1 80.5 107 PHE A C 1
ATOM 814 O O . PHE A 1 107 ? -6.789 -1.817 -2.516 1 80.5 107 PHE A O 1
ATOM 821 N N . ALA A 1 108 ? -8.852 -2.246 -3.17 1 71 108 ALA A N 1
ATOM 822 C CA . ALA A 1 108 ? -9.227 -0.849 -3.361 1 71 108 ALA A CA 1
ATOM 823 C C . ALA A 1 108 ? -9.156 -0.076 -2.047 1 71 108 ALA A C 1
ATOM 825 O O . ALA A 1 108 ? -8.977 1.144 -2.045 1 71 108 ALA A O 1
ATOM 826 N N . ARG A 1 109 ? -9.234 -0.711 -1.005 1 73.06 109 ARG A N 1
ATOM 827 C CA . ARG A 1 109 ? -9.281 -0.033 0.286 1 73.06 109 ARG A CA 1
ATOM 828 C C . ARG A 1 109 ? -7.887 0.396 0.734 1 73.06 109 ARG A C 1
ATOM 830 O O . ARG A 1 109 ? -7.742 1.355 1.495 1 73.06 109 ARG A O 1
ATOM 837 N N . LEU A 1 110 ? -6.918 -0.14 0.206 1 77.75 110 LEU A N 1
ATOM 838 C CA . LEU A 1 110 ? -5.57 0.041 0.736 1 77.75 110 LEU A CA 1
ATOM 839 C C . LEU A 1 110 ? -5.016 1.409 0.353 1 77.75 110 LEU A C 1
ATOM 841 O O . LEU A 1 110 ? -4.574 2.168 1.219 1 77.75 110 LEU A O 1
ATOM 845 N N . PRO A 1 111 ? -5.129 1.783 -0.919 1 75.62 111 PRO A N 1
ATOM 846 C CA . PRO A 1 111 ? -4.516 3.062 -1.285 1 75.62 111 PRO A CA 1
ATOM 847 C C . PRO A 1 111 ? -5.195 4.254 -0.615 1 75.62 111 PRO A C 1
ATOM 849 O O . PRO A 1 111 ? -4.52 5.191 -0.181 1 75.62 111 PRO A O 1
ATOM 852 N N . ILE A 1 112 ? -6.492 4.23 -0.547 1 78 112 ILE A N 1
ATOM 853 C CA . ILE A 1 112 ? -7.211 5.363 0.023 1 78 112 ILE A CA 1
ATOM 854 C C . ILE A 1 112 ? -6.91 5.469 1.516 1 78 112 ILE A C 1
ATOM 856 O O . ILE A 1 112 ? -6.668 6.562 2.031 1 78 112 ILE A O 1
ATOM 860 N N . LEU A 1 113 ? -6.891 4.371 2.213 1 82.12 113 LEU A N 1
ATOM 861 C CA . LEU A 1 113 ? -6.582 4.395 3.639 1 82.12 113 LEU A CA 1
ATOM 862 C C . LEU A 1 113 ? -5.137 4.828 3.875 1 82.12 113 LEU A C 1
ATOM 864 O O . LEU A 1 113 ? -4.855 5.57 4.82 1 82.12 113 LEU A O 1
ATOM 868 N N . LEU A 1 114 ? -4.34 4.398 3.031 1 85.5 114 LEU A N 1
ATOM 869 C CA . LEU A 1 114 ? -2.928 4.746 3.148 1 85.5 114 LEU A CA 1
ATOM 870 C C . LEU A 1 114 ? -2.73 6.254 3.014 1 85.5 114 LEU A C 1
ATOM 872 O O . LEU A 1 114 ? -2.096 6.879 3.867 1 85.5 114 LEU A O 1
ATOM 876 N N . ILE A 1 115 ? -3.303 6.824 1.994 1 89.25 115 ILE A N 1
ATOM 877 C CA . ILE A 1 115 ? -3.029 8.234 1.746 1 89.25 115 ILE A CA 1
ATOM 878 C C . ILE A 1 115 ? -3.777 9.094 2.764 1 89.25 115 ILE A C 1
ATOM 880 O O . ILE A 1 115 ? -3.281 10.141 3.188 1 89.25 115 ILE A O 1
ATOM 884 N N . LYS A 1 116 ? -4.93 8.695 3.199 1 91.38 116 LYS A N 1
ATOM 885 C CA . LYS A 1 116 ? -5.676 9.414 4.23 1 91.38 116 LYS A CA 1
ATOM 886 C C . LYS A 1 116 ? -4.906 9.43 5.551 1 91.38 116 LYS A C 1
ATOM 888 O O . LYS A 1 116 ? -5.035 10.375 6.336 1 91.38 116 LYS A O 1
ATOM 893 N N . ALA A 1 117 ? -4.047 8.453 5.75 1 92.44 117 ALA A N 1
ATOM 894 C CA . ALA A 1 117 ? -3.262 8.367 6.977 1 92.44 117 ALA A CA 1
ATOM 895 C C . ALA A 1 117 ? -2.121 9.383 6.973 1 92.44 117 ALA A C 1
ATOM 897 O O . ALA A 1 117 ? -1.455 9.578 7.992 1 92.44 117 ALA A O 1
ATOM 898 N N . HIS A 1 118 ? -1.908 10.102 5.914 1 96.06 118 HIS A N 1
ATOM 899 C CA . HIS A 1 118 ? -0.836 11.078 5.793 1 96.06 118 HIS A CA 1
ATOM 900 C C . HIS A 1 118 ? -1.375 12.5 5.91 1 96.06 118 HIS A C 1
ATOM 902 O O . HIS A 1 118 ? -0.63 13.469 5.738 1 96.06 118 HIS A O 1
ATOM 908 N N . VAL A 1 119 ? -2.662 12.625 6.129 1 96.19 119 VAL A N 1
ATOM 909 C CA . VAL A 1 119 ? -3.281 13.945 6.148 1 96.19 119 VAL A CA 1
ATOM 910 C C . VAL A 1 119 ? -4.039 14.141 7.461 1 96.19 119 VAL A C 1
ATOM 912 O O . VAL A 1 119 ? -4.828 13.281 7.863 1 96.19 119 VAL A O 1
ATOM 915 N N . CYS A 1 120 ? -3.758 15.25 8.102 1 95.56 120 CYS A N 1
ATOM 916 C CA . CYS A 1 120 ? -4.422 15.602 9.352 1 95.56 120 CYS A CA 1
ATOM 917 C C . CYS A 1 120 ? -5.242 16.875 9.188 1 95.56 120 CYS A C 1
ATOM 919 O O . CYS A 1 120 ? -4.848 17.781 8.445 1 95.56 120 CYS A O 1
ATOM 921 N N . SER A 1 121 ? -6.363 16.844 9.945 1 92.81 121 SER A N 1
ATOM 922 C CA . SER A 1 121 ? -7.117 18.094 10.047 1 92.81 121 SER A CA 1
ATOM 923 C C . SER A 1 121 ? -6.438 19.078 10.992 1 92.81 121 SER A C 1
ATOM 925 O O . SER A 1 121 ? -5.949 18.688 12.055 1 92.81 121 SER A O 1
ATOM 927 N N . GLY A 1 122 ? -6.293 20.266 10.508 1 93.56 122 GLY A N 1
ATOM 928 C CA . GLY A 1 122 ? -5.652 21.312 11.297 1 93.56 122 GLY A CA 1
ATOM 929 C C . GLY A 1 122 ? -4.398 21.859 10.648 1 93.56 122 GLY A C 1
ATOM 930 O O . GLY A 1 122 ? -3.795 21.203 9.797 1 93.56 122 GLY A O 1
ATOM 931 N N . TYR A 1 123 ? -4.137 23.062 11.008 1 95.31 123 TYR A N 1
ATOM 932 C CA . TYR A 1 123 ? -2.922 23.75 10.57 1 95.31 123 TYR A CA 1
ATOM 933 C C . TYR A 1 123 ? -1.833 23.656 11.633 1 95.31 123 TYR A C 1
ATOM 935 O O . TYR A 1 123 ? -1.793 24.484 12.555 1 95.31 123 TYR A O 1
ATOM 943 N N . TYR A 1 124 ? -0.923 22.672 11.492 1 96.31 124 TYR A N 1
ATOM 944 C CA . TYR A 1 124 ? 0.155 22.453 12.445 1 96.31 124 TYR A CA 1
ATOM 945 C C . TYR A 1 124 ? 1.482 22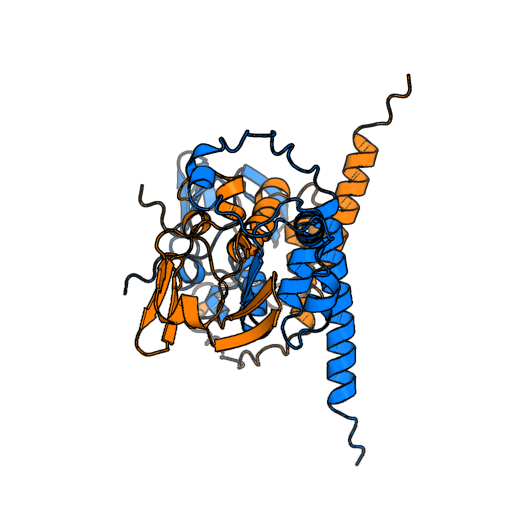.969 11.898 1 96.31 124 TYR A C 1
ATOM 947 O O . TYR A 1 124 ? 2.203 22.234 11.219 1 96.31 124 TYR A O 1
ATOM 955 N N . ARG A 1 125 ? 1.806 24.141 12.25 1 95.31 125 ARG A N 1
ATOM 956 C CA . ARG A 1 125 ? 3.057 24.734 11.781 1 95.31 125 ARG A CA 1
ATOM 957 C C . ARG A 1 125 ? 4.254 24.109 12.5 1 95.31 125 ARG A C 1
ATOM 959 O O . ARG A 1 125 ? 4.105 23.531 13.57 1 95.31 125 ARG A O 1
ATOM 966 N N . LEU A 1 126 ? 5.418 24.344 11.922 1 95.94 126 LEU A N 1
ATOM 967 C CA . LEU A 1 126 ? 6.629 23.703 12.414 1 95.94 126 LEU A CA 1
ATOM 968 C C . LEU A 1 126 ? 6.891 24.062 13.867 1 95.94 126 LEU A C 1
ATOM 970 O O . LEU A 1 126 ? 7.234 23.203 14.68 1 95.94 126 LEU A O 1
ATOM 974 N N . ALA A 1 127 ? 6.773 25.328 14.203 1 94.19 127 ALA A N 1
ATOM 975 C CA . ALA A 1 127 ? 7.043 25.781 15.562 1 94.19 127 ALA A CA 1
ATOM 976 C C . ALA A 1 127 ? 6.18 25.031 16.578 1 94.19 127 ALA A C 1
ATOM 978 O O . ALA A 1 127 ? 6.664 24.641 17.641 1 94.19 127 ALA A O 1
ATOM 979 N N . LEU A 1 128 ? 4.918 24.875 16.219 1 94 128 LEU A N 1
ATOM 980 C CA . LEU A 1 128 ? 4.02 24.109 17.094 1 94 128 LEU A CA 1
ATOM 981 C C . LEU A 1 128 ? 4.48 22.672 17.219 1 94 128 LEU A C 1
ATOM 983 O O . LEU A 1 128 ? 4.543 22.141 18.328 1 94 128 LEU A O 1
ATOM 987 N N . LEU A 1 129 ? 4.895 22.031 16.109 1 95.62 129 LEU A N 1
ATOM 988 C CA . LEU A 1 129 ? 5.293 20.625 16.109 1 95.62 129 LEU A CA 1
ATOM 989 C C . LEU A 1 129 ? 6.598 20.438 16.875 1 95.62 129 LEU A C 1
ATOM 991 O O . LEU A 1 129 ? 6.809 19.391 17.5 1 95.62 129 LEU A O 1
ATOM 995 N N . GLN A 1 130 ? 7.453 21.406 16.859 1 94.56 130 GLN A N 1
ATOM 996 C CA . GLN A 1 130 ? 8.758 21.297 17.5 1 94.56 130 GLN A CA 1
ATOM 997 C C . GLN A 1 130 ? 8.625 21.375 19.016 1 94.56 130 GLN A C 1
ATOM 999 O O . GLN A 1 130 ? 9.492 20.906 19.75 1 94.56 130 GLN A O 1
ATOM 1004 N N . SER A 1 131 ? 7.539 21.906 19.484 1 91.19 131 SER A N 1
ATOM 1005 C CA . SER A 1 131 ? 7.402 22.141 20.906 1 91.19 131 SER A CA 1
ATOM 1006 C C . SER A 1 131 ? 6.285 21.281 21.5 1 91.19 131 SER A C 1
ATOM 1008 O O . SER A 1 131 ? 6.027 21.328 22.703 1 91.19 131 SER A O 1
ATOM 1010 N N . ALA A 1 132 ? 5.664 20.484 20.734 1 90.25 132 ALA A N 1
ATOM 1011 C CA . ALA A 1 132 ? 4.484 19.766 21.188 1 90.25 132 ALA A CA 1
ATOM 1012 C C . ALA A 1 132 ? 4.73 18.25 21.172 1 90.25 132 ALA A C 1
ATOM 1014 O O . ALA A 1 132 ? 5.695 17.781 20.562 1 90.25 132 ALA A O 1
ATOM 1015 N N . VAL A 1 133 ? 4.039 17.578 22.031 1 94 133 VAL A N 1
ATOM 1016 C CA . VAL A 1 133 ? 3.826 16.141 21.938 1 94 133 VAL A CA 1
ATOM 1017 C C . VAL A 1 133 ? 2.354 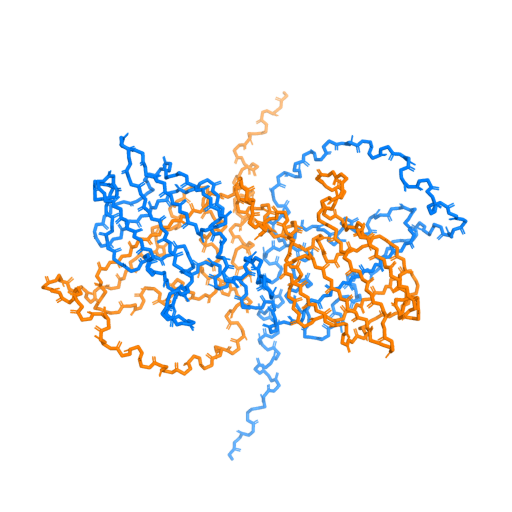15.859 21.656 1 94 133 VAL A C 1
ATOM 1019 O O . VAL A 1 133 ? 1.49 16.125 22.5 1 94 133 VAL A O 1
ATOM 1022 N N . LEU A 1 134 ? 2.109 15.5 20.453 1 94.62 134 LEU A N 1
ATOM 1023 C CA . LEU A 1 134 ? 0.755 15.148 20.031 1 94.62 134 LEU A CA 1
ATOM 1024 C C . LEU A 1 134 ? 0.583 13.641 19.953 1 94.62 134 LEU A C 1
ATOM 1026 O O . LEU A 1 134 ? 1.172 12.984 19.094 1 94.62 134 LEU A O 1
ATOM 1030 N N . GLN A 1 135 ? -0.2 13.148 20.875 1 93.69 135 GLN A N 1
ATOM 1031 C CA . GLN A 1 135 ? -0.474 11.711 20.891 1 93.69 135 GLN A CA 1
ATOM 1032 C C . GLN A 1 135 ? -1.817 11.406 20.234 1 93.69 135 GLN A C 1
ATOM 1034 O O . GLN A 1 135 ? -2.791 12.141 20.422 1 93.69 135 GLN A O 1
ATOM 1039 N N . ASN A 1 136 ? -1.811 10.383 19.453 1 92.81 136 ASN A N 1
ATOM 1040 C CA . ASN A 1 136 ? -3.012 9.891 18.797 1 92.81 136 ASN A CA 1
ATOM 1041 C C . ASN A 1 136 ? -3.707 10.992 18 1 92.81 136 ASN A C 1
ATOM 1043 O O . ASN A 1 136 ? -4.922 11.164 18.094 1 92.81 136 ASN A O 1
ATOM 1047 N N . LEU A 1 137 ? -2.891 11.773 17.297 1 93.88 137 LEU A N 1
ATOM 1048 C CA . L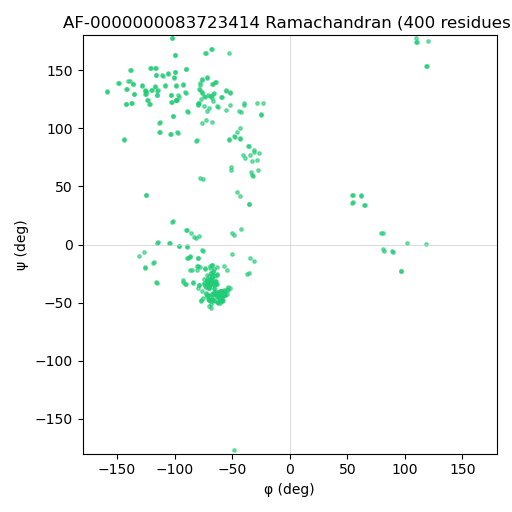EU A 1 137 ? -3.465 12.766 16.406 1 93.88 137 LEU A CA 1
ATOM 1049 C C . LEU A 1 137 ? -4.266 12.094 15.289 1 93.88 137 LEU A C 1
ATOM 1051 O O . LEU A 1 137 ? -3.717 11.305 14.516 1 93.88 137 LEU A O 1
ATOM 1055 N N . PRO A 1 138 ? -5.547 12.375 15.211 1 92.94 138 PRO A N 1
ATOM 1056 C CA . PRO A 1 138 ? -6.348 11.742 14.164 1 92.94 138 PRO A CA 1
ATOM 1057 C C . PRO A 1 138 ? -5.922 12.164 12.758 1 92.94 138 PRO A C 1
ATOM 1059 O O . PRO A 1 138 ? -5.535 13.312 12.547 1 92.94 138 PRO A O 1
ATOM 1062 N N . THR A 1 139 ? -5.93 11.195 11.875 1 94.56 139 THR A N 1
ATOM 1063 C CA . THR A 1 139 ? -5.797 11.469 10.445 1 94.56 139 THR A CA 1
ATOM 1064 C C . THR A 1 139 ? -7.152 11.375 9.75 1 94.56 139 THR A C 1
ATOM 1066 O O . THR A 1 139 ? -8.164 11.07 10.391 1 94.56 139 THR A O 1
ATOM 1069 N N . PHE A 1 140 ? -7.156 11.633 8.531 1 92.62 140 PHE A N 1
ATOM 1070 C CA . PHE A 1 140 ? -8.406 11.508 7.793 1 92.62 140 PHE A CA 1
ATOM 1071 C C . PHE A 1 140 ? -8.828 10.047 7.668 1 92.62 140 PHE A C 1
ATOM 1073 O O . PHE A 1 140 ? -9.977 9.758 7.344 1 92.62 140 PHE A O 1
ATOM 1080 N N . ALA A 1 141 ? -7.848 9.125 7.891 1 89.5 141 ALA A N 1
ATOM 1081 C CA . ALA A 1 141 ? -8.203 7.707 7.926 1 89.5 141 ALA A CA 1
ATOM 1082 C C . ALA A 1 141 ? -8.93 7.355 9.219 1 89.5 141 ALA A C 1
ATOM 1084 O O . ALA A 1 141 ? -9.68 6.375 9.281 1 89.5 141 ALA A O 1
ATOM 1085 N N . THR A 1 142 ? -8.664 8.055 10.383 1 89.69 142 THR A N 1
ATOM 1086 C CA . THR A 1 142 ? -9.289 7.82 11.672 1 89.69 142 THR A CA 1
ATOM 1087 C C . THR A 1 142 ? -10.805 7.988 11.586 1 89.69 142 THR A C 1
ATOM 1089 O O . THR A 1 142 ? -11.555 7.168 12.109 1 89.69 142 THR A O 1
ATOM 1092 N N . ASP A 1 143 ? -11.203 8.992 10.969 1 70.88 143 ASP A N 1
ATOM 1093 C CA . ASP A 1 143 ? -12.617 9.328 10.859 1 70.88 143 ASP A CA 1
ATOM 1094 C C . ASP A 1 143 ? -13.375 8.266 10.07 1 70.88 143 ASP A C 1
ATOM 1096 O O . ASP A 1 143 ? -14.547 8 10.344 1 70.88 143 ASP A O 1
ATOM 1100 N N . ALA A 1 144 ? -12.633 7.629 9.219 1 64.56 144 ALA A N 1
ATOM 1101 C CA . ALA A 1 144 ? -13.258 6.613 8.375 1 64.56 144 ALA A CA 1
ATOM 1102 C C . ALA A 1 144 ? -13.484 5.32 9.156 1 64.56 144 ALA A C 1
ATOM 1104 O O . ALA A 1 144 ? -14.383 4.543 8.828 1 64.56 144 ALA A O 1
ATOM 1105 N N . THR A 1 145 ? -12.836 5.102 10.219 1 64.81 145 THR A N 1
ATOM 1106 C CA . THR A 1 145 ? -12.82 3.764 10.797 1 64.81 145 THR A CA 1
ATOM 1107 C C . THR A 1 145 ? -13.141 3.814 12.289 1 64.81 145 THR A C 1
ATOM 1109 O O . THR A 1 145 ? -13.414 2.783 12.906 1 64.81 145 THR A O 1
ATOM 1112 N N . GLY A 1 146 ? -13.188 4.961 12.898 1 65.56 146 GLY A N 1
ATOM 1113 C CA . GLY A 1 146 ? -13.453 5.09 14.32 1 65.56 146 GLY A CA 1
ATOM 1114 C C . GLY A 1 146 ? -12.336 5.77 15.078 1 65.56 146 GLY A C 1
ATOM 1115 O O . GLY A 1 146 ? -11.219 5.902 14.562 1 65.56 146 GLY A O 1
ATOM 1116 N N . ALA A 1 147 ? -12.742 5.949 16.422 1 66.62 147 ALA A N 1
ATOM 1117 C CA . ALA A 1 147 ? -11.922 6.773 17.312 1 66.62 147 ALA A CA 1
ATOM 1118 C C . ALA A 1 147 ? -10.672 6.027 17.766 1 66.62 147 ALA A C 1
ATOM 1120 O O . ALA A 1 147 ? -10.727 4.832 18.062 1 66.62 147 ALA A O 1
ATOM 1121 N N . GLU A 1 148 ? -9.508 6.324 17.25 1 75.88 148 GLU A N 1
ATOM 1122 C CA . GLU A 1 148 ? -8.219 5.895 17.781 1 75.88 148 GLU A CA 1
ATOM 1123 C C . GLU A 1 148 ? -7.465 5.031 16.766 1 75.88 148 GLU A C 1
ATOM 1125 O O . GLU A 1 148 ? -6.406 4.484 17.078 1 75.88 148 GLU A O 1
ATOM 1130 N N . LEU A 1 149 ? -8.148 4.914 15.727 1 83.19 149 LEU A N 1
ATOM 1131 C CA . LEU A 1 149 ? -7.469 4.16 14.68 1 83.19 149 LEU A CA 1
ATOM 1132 C C . LEU A 1 149 ? -6.855 5.098 13.641 1 83.19 149 LEU A C 1
ATOM 1134 O O . LEU A 1 149 ? -7.34 6.215 13.445 1 83.19 149 LEU A O 1
ATOM 1138 N N . TYR A 1 150 ? -5.801 4.637 13.125 1 88.06 150 TYR A N 1
ATOM 1139 C CA . TYR A 1 150 ? -5.148 5.367 12.047 1 88.06 150 TYR A CA 1
ATOM 1140 C C . TYR A 1 150 ? -4.699 6.746 12.516 1 88.06 150 TYR A C 1
ATOM 1142 O O . TYR A 1 150 ? -4.922 7.742 11.828 1 88.06 150 TYR A O 1
ATOM 1150 N N . THR A 1 151 ? -4.141 6.793 13.742 1 92.44 151 THR A N 1
ATOM 1151 C CA . THR A 1 151 ? -3.658 8.047 14.312 1 92.44 151 THR A CA 1
ATOM 1152 C C . THR A 1 151 ? -2.145 8.156 14.156 1 92.44 151 THR A C 1
ATOM 1154 O O . THR A 1 151 ? -1.47 7.172 13.844 1 92.44 151 THR A O 1
ATOM 1157 N N . LEU A 1 152 ? -1.652 9.359 14.312 1 94.5 152 LEU A N 1
ATOM 1158 C CA . LEU A 1 152 ? -0.225 9.664 14.297 1 94.5 152 LEU A CA 1
ATOM 1159 C C . LEU A 1 152 ? 0.229 10.211 15.641 1 94.5 152 LEU A C 1
ATOM 1161 O O . LEU A 1 152 ? -0.484 11 16.266 1 94.5 152 LEU A O 1
ATOM 1165 N N . ASN A 1 153 ? 1.368 9.727 16.094 1 95.12 153 ASN A N 1
ATOM 1166 C CA . ASN A 1 153 ? 2.082 10.352 17.203 1 95.12 153 ASN A CA 1
ATOM 1167 C C . ASN A 1 153 ? 3.191 11.273 16.703 1 95.12 153 ASN A C 1
ATOM 1169 O O . ASN A 1 153 ? 3.986 10.891 15.844 1 95.12 153 ASN A O 1
ATOM 1173 N N . ILE A 1 154 ? 3.162 12.5 17.219 1 96.62 154 ILE A N 1
ATOM 1174 C CA . ILE A 1 154 ? 4.168 13.477 16.812 1 96.62 154 ILE A CA 1
ATOM 1175 C C . ILE A 1 154 ? 4.863 14.031 18.062 1 96.62 154 ILE A C 1
ATOM 1177 O O . ILE A 1 154 ? 4.203 14.391 19.047 1 96.62 154 ILE A O 1
ATOM 1181 N N . SER A 1 155 ? 6.18 14.039 17.984 1 96.56 155 SER A N 1
ATOM 1182 C CA . SER A 1 155 ? 6.945 14.562 19.109 1 96.56 155 SER A CA 1
ATOM 1183 C C . SER A 1 155 ? 8.07 15.477 18.641 1 96.56 155 SER A C 1
ATOM 1185 O O . SER A 1 155 ? 8.797 15.141 17.703 1 96.56 155 SER A O 1
ATOM 1187 N N . GLY A 1 156 ? 8.109 16.625 19.234 1 95.25 156 GLY A N 1
ATOM 1188 C CA . GLY A 1 156 ? 9.219 17.547 19.031 1 95.25 156 GLY A CA 1
ATOM 1189 C C . GLY A 1 156 ? 10.211 17.547 20.188 1 95.25 156 GLY A C 1
ATOM 1190 O O . GLY A 1 156 ? 9.82 17.656 21.344 1 95.25 156 GLY A O 1
ATOM 1191 N N . LEU A 1 157 ? 11.484 17.266 19.891 1 90.62 157 LEU A N 1
ATOM 1192 C CA . LEU A 1 157 ? 12.562 17.297 20.859 1 90.62 157 LEU A CA 1
ATOM 1193 C C . LEU A 1 157 ? 13.805 17.953 20.281 1 90.62 157 LEU A C 1
ATOM 1195 O O . LEU A 1 157 ? 14.336 17.5 19.266 1 90.62 157 LEU A O 1
ATOM 1199 N N . ASN A 1 158 ? 14.25 19 20.922 1 90.44 158 ASN A N 1
ATOM 1200 C CA . ASN A 1 158 ? 15.461 19.703 20.5 1 90.44 158 ASN A CA 1
ATOM 1201 C C . ASN A 1 158 ? 15.383 20.125 19.031 1 90.44 158 ASN A C 1
ATOM 1203 O O . ASN A 1 158 ? 16.312 19.875 18.25 1 90.44 158 ASN A O 1
ATOM 1207 N N . GLY A 1 159 ? 14.266 20.484 18.609 1 88.62 159 GLY A N 1
ATOM 1208 C CA . GLY A 1 159 ? 14.078 21.016 17.266 1 88.62 159 GLY A CA 1
ATOM 1209 C C . GLY A 1 159 ? 13.789 19.938 16.234 1 88.62 159 GLY A C 1
ATOM 1210 O O . GLY A 1 159 ? 13.57 20.234 15.055 1 88.62 159 GLY A O 1
ATOM 1211 N N . VAL A 1 160 ? 13.875 18.703 16.719 1 92.81 160 VAL A N 1
ATOM 1212 C CA . VAL A 1 160 ? 13.609 17.594 15.812 1 92.81 160 VAL A CA 1
ATOM 1213 C C . VAL A 1 160 ? 12.18 17.094 16 1 92.81 160 VAL A C 1
ATOM 1215 O O . VAL A 1 160 ? 11.742 16.859 17.125 1 92.81 160 VAL A O 1
ATOM 1218 N N . VAL A 1 161 ? 11.453 17.078 14.898 1 96.62 161 VAL A N 1
ATOM 1219 C CA . VAL A 1 161 ? 10.086 16.562 14.93 1 96.62 161 VAL A CA 1
ATOM 1220 C C . VAL A 1 161 ? 10.062 15.117 14.43 1 96.62 161 VAL A C 1
ATOM 1222 O O . VAL A 1 161 ? 10.547 14.828 13.336 1 96.62 161 VAL A O 1
ATOM 1225 N N . THR A 1 162 ? 9.555 14.211 15.203 1 96.44 162 THR A N 1
ATOM 1226 C CA . THR A 1 162 ? 9.438 12.797 14.867 1 96.44 162 THR A CA 1
ATOM 1227 C C . THR A 1 162 ? 7.973 12.383 14.781 1 96.44 162 THR A C 1
ATOM 1229 O O . THR A 1 162 ? 7.176 12.727 15.656 1 96.44 162 THR A O 1
ATOM 1232 N N . LEU A 1 163 ? 7.641 11.734 13.656 1 95.94 163 LEU A N 1
ATOM 1233 C CA . LEU A 1 163 ? 6.336 11.117 13.469 1 95.94 163 LEU A CA 1
ATOM 1234 C C . LEU A 1 163 ? 6.406 9.609 13.711 1 95.94 163 LEU A C 1
ATOM 1236 O O . LEU A 1 163 ? 7.391 8.961 13.344 1 95.94 163 LEU A O 1
ATOM 1240 N N . SER A 1 164 ? 5.309 9.078 14.305 1 93.25 164 SER A N 1
ATOM 1241 C CA . SER A 1 164 ? 5.234 7.633 14.516 1 93.25 164 SER A CA 1
ATOM 1242 C C . SER A 1 164 ? 3.818 7.117 14.289 1 93.25 164 SER A C 1
ATOM 1244 O O . SER A 1 164 ? 2.848 7.723 14.742 1 93.25 164 SER A O 1
ATOM 1246 N N . THR A 1 165 ? 3.73 6.027 13.555 1 90.5 165 THR A N 1
ATOM 1247 C CA . THR A 1 165 ? 2.455 5.34 13.383 1 90.5 165 THR A CA 1
ATOM 1248 C C . THR A 1 165 ? 2.322 4.188 14.367 1 90.5 165 THR A C 1
ATOM 1250 O O . THR A 1 165 ? 1.3 3.5 14.398 1 90.5 165 THR A O 1
ATOM 1253 N N . GLY A 1 166 ? 3.277 3.941 15.172 1 84.75 166 GLY A N 1
ATOM 1254 C CA . GLY A 1 166 ? 3.367 2.762 16.016 1 84.75 166 GLY A CA 1
ATOM 1255 C C . GLY A 1 166 ? 4.215 1.658 15.422 1 84.75 166 GLY A C 1
ATOM 1256 O O . GLY A 1 166 ? 4.734 0.805 16.141 1 84.75 166 GLY A O 1
ATOM 1257 N N . ILE A 1 167 ? 4.344 1.697 14.07 1 79 167 ILE A N 1
ATOM 1258 C CA . ILE A 1 167 ? 5.164 0.677 13.422 1 79 167 ILE A CA 1
ATOM 1259 C C . ILE A 1 167 ? 6.23 1.343 12.562 1 79 167 ILE A C 1
ATOM 1261 O O . ILE A 1 167 ? 7.238 0.719 12.219 1 79 167 ILE A O 1
ATOM 1265 N N . VAL A 1 168 ? 6.074 2.576 12.188 1 83.94 168 VAL A N 1
ATOM 1266 C CA . VAL A 1 168 ? 7.043 3.359 11.422 1 83.94 168 VAL A CA 1
ATOM 1267 C C . VAL A 1 168 ? 7.352 4.66 12.164 1 83.94 168 VAL A C 1
ATOM 1269 O O . VAL A 1 168 ? 6.445 5.316 12.68 1 83.94 168 VAL A O 1
ATOM 1272 N N . GLU A 1 169 ? 8.609 4.906 12.234 1 90.31 169 GLU A N 1
ATOM 1273 C CA . GLU A 1 169 ? 9.062 6.195 12.742 1 90.31 169 GLU A CA 1
ATOM 1274 C C . GLU A 1 169 ? 9.781 6.992 11.656 1 90.31 169 GLU A C 1
ATOM 1276 O O . GLU A 1 169 ? 10.57 6.438 10.883 1 90.31 169 GLU A O 1
ATOM 1281 N N . ALA A 1 170 ? 9.391 8.211 11.562 1 92.25 170 ALA A N 1
ATOM 1282 C CA . ALA A 1 170 ? 9.984 9.07 10.539 1 92.25 170 ALA A CA 1
ATOM 1283 C C . ALA A 1 170 ? 10.25 10.469 11.086 1 92.25 170 ALA A C 1
ATOM 1285 O O . ALA A 1 170 ? 9.438 11.008 11.836 1 92.25 170 ALA A O 1
ATOM 1286 N N . LYS A 1 171 ? 11.344 11.039 10.711 1 93.62 171 LYS A N 1
ATOM 1287 C CA . LYS A 1 171 ? 11.648 12.43 11.039 1 93.62 171 LYS A CA 1
ATOM 1288 C C . LYS A 1 171 ? 11.188 13.367 9.938 1 93.62 171 LYS A C 1
ATOM 1290 O O . LYS A 1 171 ? 11.336 13.062 8.75 1 93.62 171 LYS A O 1
ATOM 1295 N N . LEU A 1 172 ? 10.594 14.477 10.469 1 93.69 172 LEU A N 1
ATOM 1296 C CA . LEU A 1 172 ? 10.227 15.508 9.516 1 93.69 172 LEU A CA 1
ATOM 1297 C C . LEU A 1 172 ? 11.469 16.125 8.875 1 93.69 172 LEU A C 1
ATOM 1299 O O . LEU A 1 172 ? 12.391 16.531 9.578 1 93.69 172 LEU A O 1
ATOM 1303 N N . VAL A 1 173 ? 11.508 16.219 7.555 1 84.62 173 VAL A N 1
ATOM 1304 C CA . VAL A 1 173 ? 12.773 16.578 6.934 1 84.62 173 VAL A CA 1
ATOM 1305 C C . VAL A 1 173 ? 12.641 17.922 6.227 1 84.62 173 VAL A C 1
ATOM 1307 O O . VAL A 1 173 ? 13.625 18.641 6.055 1 84.62 173 VAL A O 1
ATOM 1310 N N . LYS A 1 174 ? 11.508 18.203 5.73 1 92.94 174 LYS A N 1
ATOM 1311 C CA . LYS A 1 174 ? 11.414 19.359 4.844 1 92.94 174 LYS A CA 1
ATOM 1312 C C . LYS A 1 174 ? 10.039 20 4.938 1 92.94 174 LYS A C 1
ATOM 1314 O O . LYS A 1 174 ? 9.023 19.312 5.023 1 92.94 174 LYS A O 1
ATOM 1319 N N . ILE A 1 175 ? 10.055 21.391 4.938 1 96.62 175 ILE A N 1
ATOM 1320 C CA . ILE A 1 175 ? 8.82 22.141 4.715 1 96.62 175 ILE A CA 1
ATOM 1321 C C . ILE A 1 175 ? 8.625 22.375 3.219 1 96.62 175 ILE A C 1
ATOM 1323 O O . ILE A 1 175 ? 9.406 23.094 2.592 1 96.62 175 ILE A O 1
ATOM 1327 N N . LEU A 1 176 ? 7.59 21.766 2.707 1 97.31 176 LEU A N 1
ATOM 1328 C CA . LEU A 1 176 ? 7.34 21.875 1.272 1 97.31 176 LEU A CA 1
ATOM 1329 C C . LEU A 1 176 ? 6.449 23.062 0.959 1 97.31 176 LEU A C 1
ATOM 1331 O O . LEU A 1 176 ? 6.57 23.672 -0.108 1 97.31 176 LEU A O 1
ATOM 1335 N N . TYR A 1 177 ? 5.559 23.359 1.807 1 97.06 177 TYR A N 1
ATOM 1336 C CA . TYR A 1 177 ? 4.605 24.453 1.697 1 97.06 177 TYR A CA 1
ATOM 1337 C C . TYR A 1 177 ? 4.062 24.844 3.066 1 97.06 177 TYR A C 1
ATOM 1339 O O . TYR A 1 177 ? 3.773 23.984 3.896 1 97.06 177 TYR A O 1
ATOM 1347 N N . ASP A 1 178 ? 4.082 26.156 3.328 1 96.88 178 ASP A N 1
ATOM 1348 C CA . ASP A 1 178 ? 3.529 26.641 4.59 1 96.88 178 ASP A CA 1
ATOM 1349 C C . ASP A 1 178 ? 2.84 27.984 4.406 1 96.88 178 ASP A C 1
ATOM 1351 O O . ASP A 1 178 ? 3.482 29.031 4.496 1 96.88 178 ASP A O 1
ATOM 1355 N N . ARG A 1 179 ? 1.606 27.875 4.125 1 94.5 179 ARG A N 1
ATOM 1356 C CA . ARG A 1 179 ? 0.716 29.031 4.09 1 94.5 179 ARG A CA 1
ATOM 1357 C C . ARG A 1 179 ? -0.66 28.688 4.645 1 94.5 179 ARG A C 1
ATOM 1359 O O . ARG A 1 179 ? -1.316 27.766 4.152 1 94.5 179 ARG A O 1
ATOM 1366 N N . LYS A 1 180 ? -0.974 29.406 5.629 1 92.06 180 LYS A N 1
ATOM 1367 C CA . LYS A 1 180 ? -2.27 29.141 6.25 1 92.06 180 LYS A CA 1
ATOM 1368 C C . LYS A 1 180 ? -3.387 29.141 5.207 1 92.06 180 LYS A C 1
ATOM 1370 O O . LYS A 1 180 ? -3.441 30.031 4.355 1 92.06 180 LYS A O 1
ATOM 1375 N N . PRO A 1 181 ? -4.266 28.156 5.172 1 93.44 181 PRO A N 1
ATOM 1376 C CA . PRO A 1 181 ? -4.504 27.141 6.207 1 93.44 181 PRO A CA 1
ATOM 1377 C C . PRO A 1 181 ? -3.855 25.797 5.887 1 93.44 181 PRO A C 1
ATOM 1379 O O . PRO A 1 181 ? -4.289 24.766 6.398 1 93.44 181 PRO A O 1
ATOM 1382 N N . ILE A 1 182 ? -2.855 25.766 4.996 1 95.25 182 ILE A N 1
ATOM 1383 C CA . ILE A 1 182 ? -2.293 24.484 4.543 1 95.25 182 ILE A CA 1
ATOM 1384 C C . ILE A 1 182 ? -0.801 24.438 4.871 1 95.25 182 ILE A C 1
ATOM 1386 O O . ILE A 1 182 ? -0.086 25.438 4.688 1 95.25 182 ILE A O 1
ATOM 1390 N N . VAL A 1 183 ? -0.387 23.406 5.41 1 97.19 183 VAL A N 1
ATOM 1391 C CA . VAL A 1 183 ? 1.038 23.109 5.508 1 97.19 183 VAL A CA 1
ATOM 1392 C C . VAL A 1 183 ? 1.311 21.703 4.977 1 97.19 183 VAL A C 1
ATOM 1394 O O . VAL A 1 183 ? 0.526 20.781 5.211 1 97.19 183 VAL A O 1
ATOM 1397 N N . VAL A 1 184 ? 2.389 21.562 4.188 1 97.81 184 VAL A N 1
ATOM 1398 C CA . VAL A 1 184 ? 2.83 20.297 3.619 1 97.81 184 VAL A CA 1
ATOM 1399 C C . VAL A 1 184 ? 4.277 20.031 4.027 1 97.81 184 VAL A C 1
ATOM 1401 O O . VAL A 1 184 ? 5.16 20.859 3.801 1 97.81 184 VAL A O 1
ATOM 1404 N N . TYR A 1 185 ? 4.438 18.859 4.637 1 97.81 185 TYR A N 1
ATOM 1405 C CA . TYR A 1 185 ? 5.77 18.422 5.027 1 97.81 185 TYR A CA 1
ATOM 1406 C C . TYR A 1 185 ? 6.219 17.234 4.168 1 97.81 185 TYR A C 1
ATOM 1408 O O . TYR A 1 185 ? 5.398 16.422 3.748 1 97.81 185 TYR A O 1
ATOM 1416 N N . GLY A 1 186 ? 7.539 17.203 3.906 1 96.06 186 GLY A N 1
ATOM 1417 C CA . GLY A 1 186 ? 8.156 16.016 3.34 1 96.06 186 GLY A CA 1
ATOM 1418 C C . GLY A 1 186 ? 8.672 15.055 4.391 1 96.06 186 GLY A C 1
ATOM 1419 O O . GLY A 1 186 ? 9.328 15.469 5.352 1 96.06 186 GLY A O 1
ATOM 1420 N N . VAL A 1 187 ? 8.312 13.781 4.227 1 94.75 187 VAL A N 1
ATOM 1421 C CA . VAL A 1 187 ? 8.805 12.75 5.133 1 94.75 187 VAL A CA 1
ATOM 1422 C C . VAL A 1 187 ? 9.562 11.688 4.344 1 94.75 187 VAL A C 1
ATOM 1424 O O . VAL A 1 187 ? 9.273 11.445 3.17 1 94.75 187 VAL A O 1
ATOM 1427 N N . PRO A 1 188 ? 10.492 11.055 4.988 1 91.25 188 PRO A N 1
ATOM 1428 C CA . PRO A 1 188 ? 11.375 10.141 4.254 1 91.25 188 PRO A CA 1
ATOM 1429 C C . PRO A 1 188 ? 10.828 8.719 4.18 1 91.25 188 PRO A C 1
ATOM 1431 O O . PRO A 1 188 ? 11.477 7.832 3.621 1 91.25 188 PRO A O 1
ATOM 1434 N N . LYS A 1 189 ? 9.695 8.469 4.785 1 88.12 189 LYS A N 1
ATOM 1435 C CA . LYS A 1 189 ? 9.078 7.141 4.797 1 88.12 189 LYS A CA 1
ATOM 1436 C C . LYS A 1 189 ? 7.57 7.23 4.578 1 88.12 189 LYS A C 1
ATOM 1438 O O . LYS A 1 189 ? 6.945 8.234 4.938 1 88.12 189 LYS A O 1
ATOM 1443 N N . VAL A 1 190 ? 7.086 6.156 3.975 1 87.69 190 VAL A N 1
ATOM 1444 C CA . VAL A 1 190 ? 5.633 6.023 3.945 1 87.69 190 VAL A CA 1
ATOM 1445 C C . VAL A 1 190 ? 5.113 5.746 5.352 1 87.69 190 VAL A C 1
ATOM 1447 O O . VAL A 1 190 ? 5.625 4.867 6.047 1 87.69 190 VAL A O 1
ATOM 1450 N N . LEU A 1 191 ? 4.133 6.547 5.797 1 89.88 191 LEU A N 1
ATOM 1451 C CA . LEU A 1 191 ? 3.547 6.375 7.121 1 89.88 191 LEU A CA 1
ATOM 1452 C C . LEU A 1 191 ? 2.51 5.258 7.117 1 89.88 191 LEU A C 1
ATOM 1454 O O . LEU A 1 191 ? 1.312 5.516 6.98 1 89.88 191 LEU A O 1
ATOM 1458 N N . LEU A 1 192 ? 2.934 4.074 7.371 1 83.94 192 LEU A N 1
ATOM 1459 C CA . LEU A 1 192 ? 2.084 2.891 7.312 1 83.94 192 LEU A CA 1
ATOM 1460 C C . LEU A 1 192 ? 1.234 2.77 8.57 1 83.94 192 LEU A C 1
ATOM 1462 O O . LEU A 1 192 ? 1.768 2.699 9.68 1 83.94 192 LEU A O 1
ATOM 1466 N N . PRO A 1 193 ? -0.134 2.74 8.414 1 81.62 193 PRO A N 1
ATOM 1467 C CA . PRO A 1 193 ? -0.994 2.617 9.594 1 81.62 193 PRO A CA 1
ATOM 1468 C C . PRO A 1 193 ? -0.856 1.263 10.289 1 81.62 193 PRO A C 1
ATOM 1470 O O . PRO A 1 193 ? -0.878 0.222 9.625 1 81.62 193 PRO A O 1
ATOM 1473 N N . LYS A 1 194 ? -0.816 1.316 11.594 1 77.81 194 LYS A N 1
ATOM 1474 C CA . LYS A 1 194 ? -0.656 0.088 12.367 1 77.81 194 LYS A CA 1
ATOM 1475 C C . LYS A 1 194 ? -1.89 -0.803 12.25 1 77.81 194 LYS A C 1
ATOM 1477 O O . LYS A 1 194 ? -1.793 -2.025 12.367 1 77.81 194 LYS A O 1
ATOM 1482 N N . GLU A 1 195 ? -3.086 -0.205 12.016 1 75.38 195 GLU A N 1
ATOM 1483 C CA . GLU A 1 195 ? -4.348 -0.933 11.898 1 75.38 195 GLU A CA 1
ATOM 1484 C C . GLU A 1 195 ? -4.34 -1.858 10.688 1 75.38 195 GLU A C 1
ATOM 1486 O O . GLU A 1 195 ? -5.051 -2.867 10.664 1 75.38 195 GLU A O 1
ATOM 1491 N N . ILE A 1 196 ? -3.654 -1.412 9.75 1 67.75 196 ILE A N 1
ATOM 1492 C CA . ILE A 1 196 ? -3.58 -2.201 8.523 1 67.75 196 ILE A CA 1
ATOM 1493 C C . ILE A 1 196 ? -2.361 -3.121 8.578 1 67.75 196 ILE A C 1
ATOM 1495 O O . ILE A 1 196 ? -2.428 -4.273 8.141 1 67.75 196 ILE A O 1
ATOM 1499 N N . PHE A 1 197 ? -1.41 -2.617 9.227 1 61.5 197 PHE A N 1
ATOM 1500 C CA . PHE A 1 197 ? -0.096 -3.205 9 1 61.5 197 PHE A CA 1
ATOM 1501 C C . PHE A 1 197 ? 0.449 -3.822 10.289 1 61.5 197 PHE A C 1
ATOM 1503 O O . PHE A 1 197 ? 1.479 -4.5 10.266 1 61.5 197 PHE A O 1
ATOM 1510 N N . GLY A 1 198 ? -0.217 -3.414 11.359 1 57.75 198 GLY A N 1
ATOM 1511 C CA . GLY A 1 198 ? 0.244 -3.922 12.641 1 57.75 198 GLY A CA 1
ATOM 1512 C C . GLY A 1 198 ? -0.171 -5.359 12.898 1 57.75 198 GLY A C 1
ATOM 1513 O O . GLY A 1 198 ? -1.091 -5.867 12.258 1 57.75 198 GLY A O 1
ATOM 1514 N N . ASN A 1 199 ? 0.762 -6.113 13.531 1 51.38 199 ASN A N 1
ATOM 1515 C CA . ASN A 1 199 ? 0.488 -7.48 13.969 1 51.38 199 ASN A CA 1
ATOM 1516 C C . ASN A 1 199 ? -0.771 -7.551 14.828 1 51.38 199 ASN A C 1
ATOM 1518 O O . ASN A 1 199 ? -0.907 -6.805 15.797 1 51.38 199 ASN A O 1
ATOM 1522 N N . LYS A 1 200 ? -2.029 -7.789 14.227 1 44.56 200 LYS A N 1
ATOM 1523 C CA . LYS A 1 200 ? -3.043 -8.141 15.219 1 44.56 200 LYS A CA 1
ATOM 1524 C C . LYS A 1 200 ? -2.557 -9.266 16.125 1 44.56 200 LYS A C 1
ATOM 1526 O O . LYS A 1 200 ? -2.246 -10.359 15.656 1 44.56 200 LYS A O 1
ATOM 1531 N N . LEU A 1 201 ? -1.684 -9.164 16.875 1 32.34 201 LEU A N 1
ATOM 1532 C CA . LEU A 1 201 ? -1.607 -10.242 17.859 1 32.34 201 LEU A CA 1
ATOM 1533 C C . LEU A 1 201 ? -3.002 -10.703 18.266 1 32.34 201 LEU A C 1
ATOM 1535 O O . LEU A 1 201 ? -3.809 -9.898 18.734 1 32.34 201 LEU A O 1
ATOM 1539 N N . VAL A 1 202 ? -3.627 -11.578 17.562 1 27.12 202 VAL A N 1
ATOM 1540 C CA . VAL A 1 202 ? -4.559 -12.398 18.328 1 27.12 202 VAL A CA 1
ATOM 1541 C C . VAL A 1 202 ? -3.859 -12.945 19.578 1 27.12 202 VAL A C 1
ATOM 1543 O O . VAL A 1 202 ? -2.672 -13.281 19.531 1 27.12 202 VAL A O 1
ATOM 1546 N N . MET B 1 1 ? 30.656 13.594 -28.344 1 27.34 1 MET B N 1
ATOM 1547 C CA . MET B 1 1 ? 30.125 12.516 -27.516 1 27.34 1 MET B CA 1
ATOM 1548 C C . MET B 1 1 ? 28.984 13.023 -26.641 1 27.34 1 MET B C 1
ATOM 1550 O O . MET B 1 1 ? 29.172 13.93 -25.828 1 27.34 1 MET B O 1
ATOM 1554 N N . ALA B 1 2 ? 27.688 13.07 -27.141 1 27.58 2 ALA B N 1
ATOM 1555 C CA . ALA B 1 2 ? 26.547 13.93 -26.797 1 27.58 2 ALA B CA 1
ATOM 1556 C C . ALA B 1 2 ? 26.047 13.648 -25.391 1 27.58 2 ALA B C 1
ATOM 1558 O O . ALA B 1 2 ? 25.859 12.492 -25 1 27.58 2 ALA B O 1
ATOM 1559 N N . LYS B 1 3 ? 26.375 14.617 -24.406 1 28.78 3 LYS B N 1
ATOM 1560 C CA . LYS B 1 3 ? 25.891 14.828 -23.047 1 28.78 3 LYS B CA 1
ATOM 1561 C C . LYS B 1 3 ? 24.359 14.727 -23 1 28.78 3 LYS B C 1
ATOM 1563 O O . LYS B 1 3 ? 23.672 15.703 -23.266 1 28.78 3 LYS B O 1
ATOM 1568 N N . ILE B 1 4 ? 23.734 13.734 -23.641 1 34.72 4 ILE B N 1
ATOM 1569 C CA . ILE B 1 4 ? 22.297 13.492 -23.531 1 34.72 4 ILE B CA 1
ATOM 1570 C C . ILE B 1 4 ? 21.859 13.633 -22.078 1 34.72 4 ILE B C 1
ATOM 1572 O O . ILE B 1 4 ? 22.312 12.875 -21.203 1 34.72 4 ILE B O 1
ATOM 1576 N N . SER B 1 5 ? 21.453 14.867 -21.656 1 32.22 5 SER B N 1
ATOM 1577 C CA . SER B 1 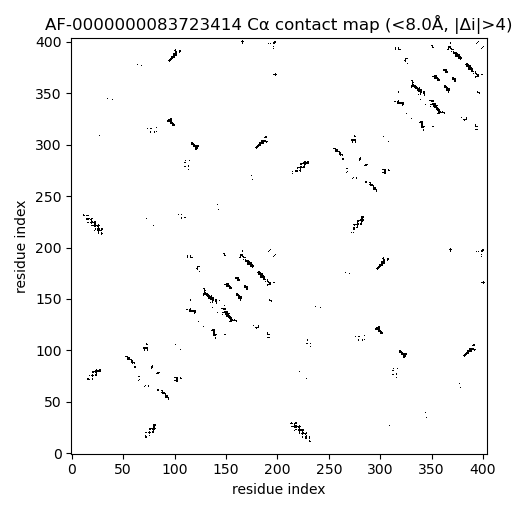5 ? 21.25 15.5 -20.359 1 32.22 5 SER B CA 1
ATOM 1578 C C . SER B 1 5 ? 20.359 14.648 -19.453 1 32.22 5 SER B C 1
ATOM 1580 O O . SER B 1 5 ? 19.359 14.086 -19.922 1 32.22 5 SER B O 1
ATOM 1582 N N . GLN B 1 6 ? 20.875 14.211 -18.266 1 35.97 6 GLN B N 1
ATOM 1583 C CA . GLN B 1 6 ? 20.297 13.602 -17.078 1 35.97 6 GLN B CA 1
ATOM 1584 C C . GLN B 1 6 ? 18.922 14.211 -16.766 1 35.97 6 GLN B C 1
ATOM 1586 O O . GLN B 1 6 ? 18.141 13.641 -16 1 35.97 6 GLN B O 1
ATOM 1591 N N . LYS B 1 7 ? 18.688 15.461 -17.219 1 39.09 7 LYS B N 1
ATOM 1592 C CA . LYS B 1 7 ? 17.453 16.219 -17 1 39.09 7 LYS B CA 1
ATOM 1593 C C . LYS B 1 7 ? 16.281 15.609 -17.766 1 39.09 7 LYS B C 1
ATOM 1595 O O . LYS B 1 7 ? 15.164 15.547 -17.266 1 39.09 7 LYS B O 1
ATOM 1600 N N . ASN B 1 8 ? 16.438 15.328 -19 1 40.34 8 ASN B N 1
ATOM 1601 C CA . ASN B 1 8 ? 15.352 14.805 -19.812 1 40.34 8 ASN B CA 1
ATOM 1602 C C . ASN B 1 8 ? 14.867 13.445 -19.312 1 40.34 8 ASN B C 1
ATOM 1604 O O . ASN B 1 8 ? 13.68 13.141 -19.406 1 40.34 8 ASN B O 1
ATOM 1608 N N . LEU B 1 9 ? 15.75 12.602 -18.781 1 38.69 9 LEU B N 1
ATOM 1609 C CA . LEU B 1 9 ? 15.398 11.289 -18.25 1 38.69 9 LEU B CA 1
ATOM 1610 C C . LEU B 1 9 ? 14.633 11.422 -16.938 1 38.69 9 LEU B C 1
ATOM 1612 O O . LEU B 1 9 ? 13.672 10.688 -16.688 1 38.69 9 LEU B O 1
ATOM 1616 N N . PHE B 1 10 ? 14.984 12.508 -16.234 1 41.94 10 PHE B N 1
ATOM 1617 C CA . PHE B 1 10 ? 14.273 12.828 -15.008 1 41.94 10 PHE B CA 1
ATOM 1618 C C . PHE B 1 10 ? 12.867 13.336 -15.312 1 41.94 10 PHE B C 1
ATOM 1620 O O . PHE B 1 10 ? 11.914 13 -14.609 1 41.94 10 PHE B O 1
ATOM 1627 N N . THR B 1 11 ? 12.766 14.203 -16.281 1 44.41 11 THR B N 1
ATOM 1628 C CA . THR B 1 11 ? 11.461 14.734 -16.672 1 44.41 11 THR B CA 1
ATOM 1629 C C . THR B 1 11 ? 10.57 13.617 -17.219 1 44.41 11 THR B C 1
ATOM 1631 O O . THR B 1 11 ? 9.375 13.562 -16.891 1 44.41 11 THR B O 1
ATOM 1634 N N . SER B 1 12 ? 11.086 12.836 -17.969 1 42.28 12 SER B N 1
ATOM 1635 C CA . SER B 1 12 ? 10.305 11.742 -18.531 1 42.28 12 SER B CA 1
ATOM 1636 C C . SER B 1 12 ? 9.922 10.727 -17.453 1 42.28 12 SER B C 1
ATOM 1638 O O . SER B 1 12 ? 8.797 10.219 -17.453 1 42.28 12 SER B O 1
ATOM 1640 N N . LEU B 1 13 ? 10.75 10.523 -16.484 1 40.81 13 LEU B N 1
ATOM 1641 C CA . LEU B 1 13 ? 10.492 9.672 -15.336 1 40.81 13 LEU B CA 1
ATOM 1642 C C . LEU B 1 13 ? 9.445 10.297 -14.422 1 40.81 13 LEU B C 1
ATOM 1644 O O . LEU B 1 13 ? 8.57 9.594 -13.906 1 40.81 13 LEU B O 1
ATOM 1648 N N . ILE B 1 14 ? 9.531 11.617 -14.305 1 39.53 14 ILE B N 1
ATOM 1649 C CA . ILE B 1 14 ? 8.516 12.383 -13.578 1 39.53 14 ILE B CA 1
ATOM 1650 C C . ILE B 1 14 ? 7.18 12.289 -14.312 1 39.53 14 ILE B C 1
ATOM 1652 O O . ILE B 1 14 ? 6.137 12.078 -13.688 1 39.53 14 ILE B O 1
ATOM 1656 N N . ILE B 1 15 ? 7.199 12.5 -15.492 1 41.31 15 ILE B N 1
ATOM 1657 C CA . ILE B 1 15 ? 5.965 12.5 -16.266 1 41.31 15 ILE B CA 1
ATOM 1658 C C . ILE B 1 15 ? 5.348 11.102 -16.25 1 41.31 15 ILE B C 1
ATOM 1660 O O . ILE B 1 15 ? 4.141 10.953 -16.047 1 41.31 15 ILE B O 1
ATOM 1664 N N . THR B 1 16 ? 6.09 10.023 -16.344 1 41.66 16 THR B N 1
ATOM 1665 C CA . THR B 1 16 ? 5.574 8.656 -16.297 1 41.66 16 THR B CA 1
ATOM 1666 C C . THR B 1 16 ? 5.117 8.297 -14.891 1 41.66 16 THR B C 1
ATOM 1668 O O . THR B 1 16 ? 4.094 7.629 -14.719 1 41.66 16 THR B O 1
ATOM 1671 N N . THR B 1 17 ? 5.754 8.844 -13.891 1 40.66 17 THR B N 1
ATOM 1672 C CA . THR B 1 17 ? 5.359 8.688 -12.492 1 40.66 17 THR B CA 1
ATOM 1673 C C . THR B 1 17 ? 4.055 9.43 -12.211 1 40.66 17 THR B C 1
ATOM 1675 O O . THR B 1 17 ? 3.178 8.914 -11.516 1 40.66 17 THR B O 1
ATOM 1678 N N . ILE B 1 18 ? 3.965 10.695 -12.648 1 40.22 18 ILE B N 1
ATOM 1679 C CA . ILE B 1 18 ? 2.727 11.461 -12.547 1 40.22 18 ILE B CA 1
ATOM 1680 C C . ILE B 1 18 ? 1.604 10.719 -13.273 1 40.22 18 ILE B C 1
ATOM 1682 O O . ILE B 1 18 ? 0.488 10.617 -12.758 1 40.22 18 ILE B O 1
ATOM 1686 N N . LEU B 1 19 ? 1.839 10.188 -14.281 1 41.19 19 LEU B N 1
ATOM 1687 C CA . LEU B 1 19 ? 0.836 9.469 -15.055 1 41.19 19 LEU B CA 1
ATOM 1688 C C . LEU B 1 19 ? 0.416 8.188 -14.344 1 41.19 19 LEU B C 1
ATOM 1690 O O . LEU B 1 19 ? -0.763 7.82 -14.352 1 41.19 19 LEU B O 1
ATOM 1694 N N . LEU B 1 20 ? 1.265 7.512 -13.602 1 43.06 20 LEU B N 1
ATOM 1695 C CA . LEU B 1 20 ? 1.027 6.305 -12.812 1 43.06 20 LEU B CA 1
ATOM 1696 C C . LEU B 1 20 ? 0.16 6.613 -11.594 1 43.06 20 LEU B C 1
ATOM 1698 O O . LEU B 1 20 ? -0.773 5.871 -11.289 1 43.06 20 LEU B O 1
ATOM 1702 N N . VAL B 1 21 ? 0.467 7.609 -10.867 1 42.84 21 VAL B N 1
ATOM 1703 C CA . VAL B 1 21 ? -0.369 8.094 -9.773 1 42.84 21 VAL B CA 1
ATOM 1704 C C . VAL B 1 21 ? -1.763 8.43 -10.297 1 42.84 21 VAL B C 1
ATOM 1706 O O . VAL B 1 21 ? -2.764 8.172 -9.625 1 42.84 21 VAL B O 1
ATOM 1709 N N . CYS B 1 22 ? -1.781 8.922 -11.328 1 41.38 22 CYS B N 1
ATOM 1710 C CA . CYS B 1 22 ? -3.068 9.297 -11.906 1 41.38 22 CYS B CA 1
ATOM 1711 C C . CYS B 1 22 ? -3.887 8.062 -12.258 1 41.38 22 CYS B C 1
ATOM 1713 O O . CYS B 1 22 ? -5.113 8.062 -12.125 1 41.38 22 CYS B O 1
ATOM 1715 N N . THR B 1 23 ? -3.309 6.969 -12.594 1 41.81 23 THR B N 1
ATOM 1716 C CA . THR B 1 23 ? -4.027 5.742 -12.906 1 41.81 23 THR B CA 1
ATOM 1717 C C . THR B 1 23 ? -4.531 5.066 -11.633 1 41.81 23 THR B C 1
ATOM 1719 O O . THR B 1 23 ? -5.648 4.547 -11.602 1 41.81 23 THR B O 1
ATOM 1722 N N . ILE B 1 24 ? -3.789 5.043 -10.602 1 42.16 24 ILE B N 1
ATOM 1723 C CA . ILE B 1 24 ? -4.262 4.559 -9.312 1 42.16 24 ILE B CA 1
ATOM 1724 C C . ILE B 1 24 ? -5.438 5.402 -8.844 1 42.16 24 ILE B C 1
ATOM 1726 O O . ILE B 1 24 ? -6.449 4.871 -8.375 1 42.16 24 ILE B O 1
ATOM 1730 N N . ALA B 1 25 ? -5.328 6.68 -8.852 1 39.41 25 ALA B N 1
ATOM 1731 C CA . ALA B 1 25 ? -6.438 7.559 -8.492 1 39.41 25 ALA B CA 1
ATOM 1732 C C . ALA B 1 25 ? -7.672 7.254 -9.336 1 39.41 25 ALA B C 1
ATOM 1734 O O . ALA B 1 25 ? -8.797 7.266 -8.828 1 39.41 25 ALA B O 1
ATOM 1735 N N . ALA B 1 26 ? -7.523 6.969 -10.516 1 38.75 26 ALA B N 1
ATOM 1736 C CA . ALA B 1 26 ? -8.656 6.676 -11.383 1 38.75 26 ALA B CA 1
ATOM 1737 C C . ALA B 1 26 ? -9.305 5.348 -11.008 1 38.75 26 ALA B C 1
ATOM 1739 O O . ALA B 1 26 ? -10.531 5.215 -11.055 1 38.75 26 ALA B O 1
ATOM 1740 N N . ILE B 1 27 ? -8.578 4.43 -10.609 1 41.34 27 ILE B N 1
ATOM 1741 C CA . ILE B 1 27 ? -9.148 3.148 -10.219 1 41.34 27 ILE B CA 1
ATOM 1742 C C . ILE B 1 27 ? -9.906 3.303 -8.898 1 41.34 27 ILE B C 1
ATOM 1744 O O . ILE B 1 27 ? -11 2.756 -8.734 1 41.34 27 ILE B O 1
ATOM 1748 N N . ILE B 1 28 ? -9.375 3.965 -7.949 1 41.34 28 ILE B N 1
ATOM 1749 C CA . ILE B 1 28 ? -10.078 4.227 -6.699 1 41.34 28 ILE B CA 1
ATOM 1750 C C . ILE B 1 28 ? -11.398 4.938 -6.996 1 41.34 28 ILE B C 1
ATOM 1752 O O . ILE B 1 28 ? -12.414 4.66 -6.355 1 41.34 28 ILE B O 1
ATOM 1756 N N . ASN B 1 29 ? -11.406 5.809 -7.863 1 38.97 29 ASN B N 1
ATOM 1757 C CA . ASN B 1 29 ? -12.641 6.527 -8.141 1 38.97 29 ASN B CA 1
ATOM 1758 C C . ASN B 1 29 ? -13.711 5.602 -8.727 1 38.97 29 ASN B C 1
ATOM 1760 O O . ASN B 1 29 ? -14.883 5.965 -8.789 1 38.97 29 ASN B O 1
ATOM 1764 N N . LEU B 1 30 ? -13.391 4.508 -9.289 1 34.59 30 LEU B N 1
ATOM 1765 C CA . LEU B 1 30 ? -14.383 3.633 -9.906 1 34.59 30 LEU B CA 1
ATOM 1766 C C . LEU B 1 30 ? -15.008 2.707 -8.875 1 34.59 30 LEU B C 1
ATOM 1768 O O . LEU B 1 30 ? -15.938 1.955 -9.188 1 34.59 30 LEU B O 1
ATOM 1772 N N . LEU B 1 31 ? -14.461 2.428 -7.805 1 34.16 31 LEU B N 1
ATOM 1773 C CA . LEU B 1 31 ? -15.156 1.633 -6.797 1 34.16 31 LEU B CA 1
ATOM 1774 C C . LEU B 1 31 ? -16.328 2.404 -6.215 1 34.16 31 LEU B C 1
ATOM 1776 O O . LEU B 1 31 ? -16.266 3.625 -6.059 1 34.16 31 LEU B O 1
ATOM 1780 N N . PRO B 1 32 ? -17.562 1.814 -6.242 1 30.19 32 PRO B N 1
ATOM 1781 C CA . PRO B 1 32 ? -18.594 2.531 -5.484 1 30.19 32 PRO B CA 1
ATOM 1782 C C . PRO B 1 32 ? -18.094 3.053 -4.145 1 30.19 32 PRO B C 1
ATOM 1784 O O . PRO B 1 32 ? -17.234 2.422 -3.514 1 30.19 32 PRO B O 1
ATOM 1787 N N . ASN B 1 33 ? -18.047 4.309 -4.02 1 31.08 33 ASN B N 1
ATOM 1788 C CA . ASN B 1 33 ? -17.844 4.855 -2.684 1 31.08 33 ASN B CA 1
ATOM 1789 C C . ASN B 1 33 ? -18.453 3.957 -1.611 1 31.08 33 ASN B C 1
ATOM 1791 O O . ASN B 1 33 ? -19.656 3.713 -1.61 1 31.08 33 ASN B O 1
ATOM 1795 N N . PRO B 1 34 ? -17.875 2.916 -1.192 1 27.61 34 PRO B N 1
ATOM 1796 C CA . PRO B 1 34 ? -18.703 2.439 -0.084 1 27.61 34 PRO B CA 1
ATOM 1797 C C . PRO B 1 34 ? -19.516 3.555 0.56 1 27.61 34 PRO B C 1
ATOM 1799 O O . PRO B 1 34 ? -19.062 4.699 0.625 1 27.61 34 PRO B O 1
ATOM 1802 N N . SER B 1 35 ? -20.75 3.422 0.368 1 26.7 35 SER B N 1
ATOM 1803 C CA . SER B 1 35 ? -21.547 4.316 1.202 1 26.7 35 SER B CA 1
ATOM 1804 C C . SER B 1 35 ? -20.875 4.57 2.543 1 26.7 35 SER B C 1
ATOM 1806 O O . SER B 1 35 ? -20.812 3.682 3.395 1 26.7 35 SER B O 1
ATOM 1808 N N . VAL B 1 36 ? -19.766 5.059 2.58 1 26.73 36 VAL B N 1
ATOM 1809 C CA . VAL B 1 36 ? -19.5 5.574 3.92 1 26.73 36 VAL B CA 1
ATOM 1810 C C . VAL B 1 36 ? -20.797 6.125 4.52 1 26.73 36 VAL B C 1
ATOM 1812 O O . VAL B 1 36 ? -21.391 7.07 3.98 1 26.73 36 VAL B O 1
ATOM 1815 N N . THR B 1 37 ? -21.625 5.238 4.949 1 25.28 37 THR B N 1
ATOM 1816 C CA . THR B 1 37 ? -22.688 5.809 5.773 1 25.28 37 THR B CA 1
ATOM 1817 C C . THR B 1 37 ? -22.25 7.137 6.375 1 25.28 37 THR B C 1
ATOM 1819 O O . THR B 1 37 ? -21.078 7.305 6.746 1 25.28 37 THR B O 1
ATOM 1822 N N . LYS B 1 38 ? -23.031 8.07 6.027 1 26.14 38 LYS B N 1
ATOM 1823 C CA . LYS B 1 38 ? -23 9.336 6.758 1 26.14 38 LYS B CA 1
ATOM 1824 C C . LYS B 1 38 ? -22.734 9.109 8.242 1 26.14 38 LYS B C 1
ATOM 1826 O O . LYS B 1 38 ? -23.656 8.875 9.023 1 26.14 38 LYS B O 1
ATOM 1831 N N . HIS B 1 39 ? -21.906 8.094 8.602 1 23.88 39 HIS B N 1
ATOM 1832 C CA . HIS B 1 39 ? -21.75 8.211 10.047 1 23.88 39 HIS B CA 1
ATOM 1833 C C . HIS B 1 39 ? -21.484 9.656 10.453 1 23.88 39 HIS B C 1
ATOM 1835 O O . HIS B 1 39 ? -20.625 10.32 9.883 1 23.88 39 HIS B O 1
ATOM 1841 N N . GLY B 1 40 ? -22.484 10.234 10.812 1 23.06 40 GLY B N 1
ATOM 1842 C CA . GLY B 1 40 ? -22.484 11.453 11.602 1 23.06 40 GLY B CA 1
ATOM 1843 C C . GLY B 1 40 ? -21.266 11.602 12.484 1 23.06 40 GLY B C 1
ATOM 1844 O O . GLY B 1 40 ? -21.094 10.844 13.445 1 23.06 40 GLY B O 1
ATOM 1845 N N . VAL B 1 41 ? -20.188 11.711 11.898 1 25.38 41 VAL B N 1
ATOM 1846 C CA . VAL B 1 41 ? -19.172 12.227 12.82 1 25.38 41 VAL B CA 1
ATOM 1847 C C . VAL B 1 41 ? -19.844 13.086 13.891 1 25.38 41 VAL B C 1
ATOM 1849 O O . VAL B 1 41 ? -20.406 14.141 13.586 1 25.38 41 VAL B O 1
ATOM 1852 N N . THR B 1 42 ? -20.484 12.492 14.742 1 24.86 42 THR B N 1
ATOM 1853 C CA . THR B 1 42 ? -20.938 13.273 15.891 1 24.86 42 THR B CA 1
ATOM 1854 C C . THR B 1 42 ? -19.859 14.258 16.344 1 24.86 42 THR B C 1
ATOM 1856 O O . THR B 1 42 ? -18.672 13.969 16.234 1 24.86 42 THR B O 1
ATOM 1859 N N . GLU B 1 43 ? -20.203 15.547 16.312 1 26.23 43 GLU B N 1
ATOM 1860 C CA . GLU B 1 43 ? -19.703 16.844 16.781 1 26.23 43 GLU B CA 1
ATOM 1861 C C . GLU B 1 43 ? -18.922 16.703 18.078 1 26.23 43 GLU B C 1
ATOM 1863 O O . GLU B 1 43 ? -18.484 17.703 18.641 1 26.23 43 GLU B O 1
ATOM 1868 N N . ASN B 1 44 ? -19.062 15.555 18.703 1 25.56 44 ASN B N 1
ATOM 1869 C CA . ASN B 1 44 ? -18.625 15.727 20.078 1 25.56 44 ASN B CA 1
ATOM 1870 C C . ASN B 1 44 ? -17.109 15.914 20.156 1 25.56 44 ASN B C 1
ATOM 1872 O O . ASN B 1 44 ? -16.609 16.656 21.016 1 25.56 44 ASN B O 1
ATOM 1876 N N . GLY B 1 45 ? -16.344 14.961 19.531 1 26.27 45 GLY B N 1
ATOM 1877 C CA . GLY B 1 45 ? -14.945 15.234 19.844 1 26.27 45 GLY B CA 1
ATOM 1878 C C . GLY B 1 45 ? -14.406 16.469 19.141 1 26.27 45 GLY B C 1
ATOM 1879 O O . GLY B 1 45 ? -13.211 16.75 19.219 1 26.27 45 GLY B O 1
ATOM 1880 N N . ARG B 1 46 ? -15.023 16.766 18 1 28.92 46 ARG B N 1
ATOM 1881 C CA . ARG B 1 46 ? -14.711 18.031 17.359 1 28.92 46 ARG B CA 1
ATOM 1882 C C . ARG B 1 46 ? -14.984 19.203 18.297 1 28.92 46 ARG B C 1
ATOM 1884 O O . ARG B 1 46 ? -14.93 20.375 17.875 1 28.92 46 ARG B O 1
ATOM 1891 N N . LYS B 1 47 ? -15.75 18.906 19.25 1 29.61 47 LYS B N 1
ATOM 1892 C CA . LYS B 1 47 ? -16.203 20.016 20.078 1 29.61 47 LYS B CA 1
ATOM 1893 C C . LYS B 1 47 ? -15.023 20.828 20.609 1 29.61 47 LYS B C 1
ATOM 1895 O O . LYS B 1 47 ? -15.195 21.969 21.016 1 29.61 47 LYS B O 1
ATOM 1900 N N . LEU B 1 48 ? -13.914 20.047 20.938 1 28.78 48 LEU B N 1
ATOM 1901 C CA . LEU B 1 48 ? -13.031 20.906 21.703 1 28.78 48 LEU B CA 1
ATOM 1902 C C . LEU B 1 48 ? -12.461 22.016 20.828 1 28.78 48 LEU B C 1
ATOM 1904 O O . LEU B 1 48 ? -12.031 23.062 21.328 1 28.78 48 LEU B O 1
ATOM 1908 N N . ILE B 1 49 ? -11.992 21.594 19.578 1 30.12 49 ILE B N 1
ATOM 1909 C CA . ILE B 1 49 ? -11.234 22.688 19 1 30.12 49 ILE B CA 1
ATOM 1910 C C . ILE B 1 49 ? -12.188 23.641 18.266 1 30.12 49 ILE B C 1
ATOM 1912 O O . ILE B 1 49 ? -11.789 24.297 17.312 1 30.12 49 ILE B O 1
ATOM 1916 N N . ASP B 1 50 ? -13.414 23.484 18.406 1 32.19 50 ASP B N 1
ATOM 1917 C CA . ASP B 1 50 ? -14.273 24.469 17.75 1 32.19 50 ASP B CA 1
ATOM 1918 C C . ASP B 1 50 ? -13.844 25.891 18.078 1 32.19 50 ASP B C 1
ATOM 1920 O O . ASP B 1 50 ? -14.633 26.828 17.969 1 32.19 50 ASP B O 1
ATOM 1924 N N . LYS B 1 51 ? -12.867 26.109 19.031 1 30.36 51 LYS B N 1
ATOM 1925 C CA . LYS B 1 51 ? -12.922 27.562 19.219 1 30.36 51 LYS B CA 1
ATOM 1926 C C . LYS B 1 51 ? -12.914 28.281 17.875 1 30.36 51 LYS B C 1
ATOM 1928 O O . LYS B 1 51 ? -12.531 27.703 16.859 1 30.36 51 LYS B O 1
ATOM 1933 N N . LYS B 1 52 ? -12.898 29.641 17.859 1 36.06 52 LYS B N 1
ATOM 1934 C CA . LYS B 1 52 ? -13.055 30.781 16.969 1 36.06 52 LYS B CA 1
ATOM 1935 C C . LYS B 1 52 ? -12.18 30.641 15.727 1 36.06 52 LYS B C 1
ATOM 1937 O O . LYS B 1 52 ? -11.289 31.453 15.484 1 36.06 52 LYS B O 1
ATOM 1942 N N . THR B 1 53 ? -11.492 29.422 15.414 1 39.25 53 THR B N 1
ATOM 1943 C CA . THR B 1 53 ? -10.617 29.719 14.289 1 39.25 53 THR B CA 1
ATOM 1944 C C . THR B 1 53 ? -11.422 29.844 13 1 39.25 53 THR B C 1
ATOM 1946 O O . THR B 1 53 ? -12.445 29.172 12.836 1 39.25 53 THR B O 1
ATOM 1949 N N . GLY B 1 54 ? -11.297 30.953 12.203 1 41.25 54 GLY B N 1
ATOM 1950 C CA . GLY B 1 54 ? -11.891 31.406 10.953 1 41.25 54 GLY B CA 1
ATOM 1951 C C . GLY B 1 54 ? -12.078 30.297 9.945 1 41.25 54 GLY B C 1
ATOM 1952 O O . GLY B 1 54 ? -11.109 29.812 9.359 1 41.25 54 GLY B O 1
ATOM 1953 N N . LYS B 1 55 ? -13.039 29.5 10.188 1 54.28 55 LYS B N 1
ATOM 1954 C CA . LYS B 1 55 ? -13.469 28.547 9.172 1 54.28 55 LYS B CA 1
ATOM 1955 C C . LYS B 1 55 ? -13.633 29.219 7.812 1 54.28 55 LYS B C 1
ATOM 1957 O O . LYS B 1 55 ? -14.219 30.312 7.719 1 54.28 55 LYS B O 1
ATOM 1962 N N . THR B 1 56 ? -12.594 29.219 6.977 1 58 56 THR B N 1
ATOM 1963 C CA . THR B 1 56 ? -12.68 29.781 5.641 1 58 56 THR B CA 1
ATOM 1964 C C . THR B 1 56 ? -13.484 28.875 4.711 1 58 56 THR B C 1
ATOM 1966 O O . THR B 1 56 ? -13.453 27.656 4.852 1 58 56 THR B O 1
ATOM 1969 N N . ASN B 1 57 ? -14.477 29.344 4.047 1 62.72 57 ASN B N 1
ATOM 1970 C CA . ASN B 1 57 ? -15.281 28.688 3.021 1 62.72 57 ASN B CA 1
ATOM 1971 C C . ASN B 1 57 ? -14.586 28.719 1.662 1 62.72 57 ASN B C 1
ATOM 1973 O O . ASN B 1 57 ? -15.203 28.391 0.642 1 62.72 57 ASN B O 1
ATOM 1977 N N . ARG B 1 58 ? -13.406 29.188 1.621 1 63.41 58 ARG B N 1
ATOM 1978 C CA . ARG B 1 58 ? -12.711 29.219 0.338 1 63.41 58 ARG B CA 1
ATOM 1979 C C . ARG B 1 58 ? -12.172 27.844 -0.03 1 63.41 58 ARG B C 1
ATOM 1981 O O . ARG B 1 58 ? -11.656 27.125 0.828 1 63.41 58 ARG B O 1
ATOM 1988 N N . PRO B 1 59 ? -12.438 27.516 -1.247 1 72.62 59 PRO B N 1
ATOM 1989 C CA . PRO B 1 59 ? -11.859 26.234 -1.684 1 72.62 59 PRO B CA 1
ATOM 1990 C C . PRO B 1 59 ? -10.344 26.172 -1.485 1 72.62 59 PRO B C 1
ATOM 1992 O O . PRO B 1 59 ? -9.656 27.188 -1.664 1 72.62 59 PRO B O 1
ATOM 1995 N N . LEU B 1 60 ? -9.93 25.125 -0.925 1 82.81 60 LEU B N 1
ATOM 1996 C CA . LEU B 1 60 ? -8.492 24.922 -0.775 1 82.81 60 LEU B CA 1
ATOM 1997 C C . LEU B 1 60 ? -7.844 24.641 -2.125 1 82.81 60 LEU B C 1
ATOM 1999 O O . LEU B 1 60 ? -8.383 23.875 -2.934 1 82.81 60 LEU B O 1
ATOM 2003 N N . LYS B 1 61 ? -6.914 25.453 -2.664 1 86.44 61 LYS B N 1
ATOM 2004 C CA . LYS B 1 61 ? -6.18 25.234 -3.904 1 86.44 61 LYS B CA 1
ATOM 2005 C C . LYS B 1 61 ? -5.055 24.219 -3.695 1 86.44 61 LYS B C 1
ATOM 2007 O O . LYS B 1 61 ? -3.896 24.5 -4.027 1 86.44 61 LYS B O 1
ATOM 2012 N N . LEU B 1 62 ? -5.5 23.047 -3.227 1 94.31 62 LEU B N 1
ATOM 2013 C CA . LEU B 1 62 ? -4.523 22.031 -2.842 1 94.31 62 LEU B CA 1
ATOM 2014 C C . LEU B 1 62 ? -3.871 21.406 -4.074 1 94.31 62 LEU B C 1
ATOM 2016 O O . LEU B 1 62 ? -2.676 21.109 -4.062 1 94.31 62 LEU B O 1
ATOM 2020 N N . ASN B 1 63 ? -4.676 21.281 -5.062 1 91.44 63 ASN B N 1
ATOM 2021 C CA . ASN B 1 63 ? -4.164 20.688 -6.293 1 91.44 63 ASN B CA 1
ATOM 2022 C C . ASN B 1 63 ? -2.992 21.484 -6.855 1 91.44 63 ASN B C 1
ATOM 2024 O O . ASN B 1 63 ? -1.961 20.922 -7.211 1 91.44 63 ASN B O 1
ATOM 2028 N N . LYS B 1 64 ? -3.137 22.766 -6.945 1 91.06 64 LYS B N 1
ATOM 2029 C CA . LYS B 1 64 ? -2.08 23.625 -7.457 1 91.06 64 LYS B CA 1
ATOM 2030 C C . LYS B 1 64 ? -0.821 23.531 -6.602 1 91.06 64 LYS B C 1
ATOM 2032 O O . LYS B 1 64 ? 0.292 23.469 -7.133 1 91.06 64 LYS B O 1
ATOM 2037 N N . ILE B 1 65 ? -0.982 23.5 -5.332 1 95.12 65 ILE B N 1
ATOM 2038 C CA . ILE B 1 65 ? 0.136 23.375 -4.402 1 95.12 65 ILE B CA 1
ATOM 2039 C C . ILE B 1 65 ? 0.883 22.062 -4.664 1 95.12 65 ILE B C 1
ATOM 2041 O O . ILE B 1 65 ? 2.104 22.062 -4.84 1 95.12 65 ILE B O 1
ATOM 2045 N N . LEU B 1 66 ? 0.176 21.031 -4.773 1 94.44 66 LEU B N 1
ATOM 2046 C CA . LEU B 1 66 ? 0.763 19.703 -4.863 1 94.44 66 LEU B CA 1
ATOM 2047 C C . LEU B 1 66 ? 1.467 19.5 -6.203 1 94.44 66 LEU B C 1
ATOM 2049 O O . LEU B 1 66 ? 2.527 18.875 -6.266 1 94.44 66 LEU B O 1
ATOM 2053 N N . LEU B 1 67 ? 0.887 20.031 -7.234 1 89.88 67 LEU B N 1
ATOM 2054 C CA . LEU B 1 67 ? 1.485 19.906 -8.562 1 89.88 67 LEU B CA 1
ATOM 2055 C C . LEU B 1 67 ? 2.799 20.688 -8.641 1 89.88 67 LEU B C 1
ATOM 2057 O O . LEU B 1 67 ? 3.641 20.391 -9.492 1 89.88 67 LEU B O 1
ATOM 2061 N N . GLY B 1 68 ? 2.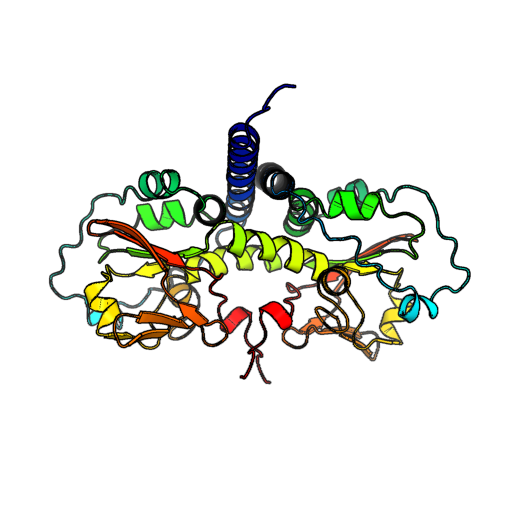957 21.547 -7.746 1 90.56 68 GLY B N 1
ATOM 2062 C CA . GLY B 1 68 ? 4.172 22.344 -7.723 1 90.56 68 GLY B CA 1
ATOM 2063 C C . GLY B 1 68 ? 5.293 21.703 -6.93 1 90.56 68 GLY B C 1
ATOM 2064 O O . GLY B 1 68 ? 6.434 22.172 -6.957 1 90.56 68 GLY B O 1
ATOM 2065 N N . LEU B 1 69 ? 4.965 20.703 -6.227 1 91.25 69 LEU B N 1
ATOM 2066 C CA . LEU B 1 69 ? 5.977 20.047 -5.406 1 91.25 69 LEU B CA 1
ATOM 2067 C C . LEU B 1 69 ? 6.836 19.109 -6.25 1 91.25 69 LEU B C 1
ATOM 2069 O O . LEU B 1 69 ? 6.32 18.188 -6.887 1 91.25 69 LEU B O 1
ATOM 2073 N N . HIS B 1 70 ? 8.109 19.438 -6.23 1 87.38 70 HIS B N 1
ATOM 2074 C CA . HIS B 1 70 ? 9.039 18.562 -6.945 1 87.38 70 HIS B CA 1
ATOM 2075 C C . HIS B 1 70 ? 9.344 17.312 -6.148 1 87.38 70 HIS B C 1
ATOM 2077 O O . HIS B 1 70 ? 9.391 17.344 -4.918 1 87.38 70 HIS B O 1
ATOM 2083 N N . ASP B 1 71 ? 9.422 16.125 -6.707 1 86.88 71 ASP B N 1
ATOM 2084 C CA . ASP B 1 71 ? 9.859 14.852 -6.137 1 86.88 71 ASP B CA 1
ATOM 2085 C C . ASP B 1 71 ? 8.758 14.211 -5.301 1 86.88 71 ASP B C 1
ATOM 2087 O O . ASP B 1 71 ? 9.016 13.305 -4.5 1 86.88 71 ASP B O 1
ATOM 2091 N N . TYR B 1 72 ? 7.539 14.781 -5.379 1 90.12 72 TYR B N 1
ATOM 2092 C CA . TYR B 1 72 ? 6.426 14.242 -4.605 1 90.12 72 TYR B CA 1
ATOM 2093 C C . TYR B 1 72 ? 5.25 13.898 -5.512 1 90.12 72 TYR B C 1
ATOM 2095 O O . TYR B 1 72 ? 4.098 14.18 -5.176 1 90.12 72 TYR B O 1
ATOM 2103 N N . ASN B 1 73 ? 5.562 13.344 -6.539 1 82.81 73 ASN B N 1
ATOM 2104 C CA . ASN B 1 73 ? 4.605 13.078 -7.605 1 82.81 73 ASN B CA 1
ATOM 2105 C C . ASN B 1 73 ? 3.746 11.859 -7.301 1 82.81 73 ASN B C 1
ATOM 2107 O O . ASN B 1 73 ? 2.561 11.828 -7.633 1 82.81 73 ASN B O 1
ATOM 2111 N N . ILE B 1 74 ? 4.312 10.844 -6.652 1 80.56 74 ILE B N 1
ATOM 2112 C CA . ILE B 1 74 ? 3.572 9.625 -6.371 1 80.56 74 ILE B CA 1
ATOM 2113 C C . ILE B 1 74 ? 2.463 9.914 -5.363 1 80.56 74 ILE B C 1
ATOM 2115 O O . ILE B 1 74 ? 1.311 9.516 -5.57 1 80.56 74 ILE B O 1
ATOM 2119 N N . ALA B 1 75 ? 2.816 10.586 -4.324 1 87.25 75 ALA B N 1
ATOM 2120 C CA . ALA B 1 75 ? 1.806 10.938 -3.332 1 87.25 75 ALA B CA 1
ATOM 2121 C C . ALA B 1 75 ? 0.711 11.805 -3.953 1 87.25 75 ALA B C 1
ATOM 2123 O O . ALA B 1 75 ? -0.477 11.586 -3.701 1 87.25 75 ALA B O 1
ATOM 2124 N N . THR B 1 76 ? 1.066 12.766 -4.77 1 87.25 76 THR B N 1
ATOM 2125 C CA . THR B 1 76 ? 0.117 13.648 -5.441 1 87.25 76 THR B CA 1
ATOM 2126 C C . THR B 1 76 ? -0.798 12.852 -6.367 1 87.25 76 THR B C 1
ATOM 2128 O O . THR B 1 76 ? -2.014 13.047 -6.371 1 87.25 76 THR B O 1
ATOM 2131 N N . ALA B 1 77 ? -0.227 11.961 -7.059 1 79.06 77 ALA B N 1
ATOM 2132 C CA . ALA B 1 77 ? -1.007 11.109 -7.953 1 79.06 77 ALA B CA 1
ATOM 2133 C C . ALA B 1 77 ? -2 10.25 -7.172 1 79.06 77 ALA B C 1
ATOM 2135 O O . ALA B 1 77 ? -3.146 10.078 -7.594 1 79.06 77 ALA B O 1
ATOM 2136 N N . LEU B 1 78 ? -1.552 9.742 -6.09 1 81.06 78 LEU B N 1
ATOM 2137 C CA . LEU B 1 78 ? -2.418 8.914 -5.262 1 81.06 78 LEU B CA 1
ATOM 2138 C C . LEU B 1 78 ? -3.574 9.734 -4.695 1 81.06 78 LEU B C 1
ATOM 2140 O O . LEU B 1 78 ? -4.723 9.281 -4.703 1 81.06 78 LEU B O 1
ATOM 2144 N N . LEU B 1 79 ? -3.316 10.945 -4.223 1 87.44 79 LEU B N 1
ATOM 2145 C CA . LEU B 1 79 ? -4.355 11.844 -3.74 1 87.44 79 LEU B CA 1
ATOM 2146 C C . LEU B 1 79 ? -5.398 12.102 -4.824 1 87.44 79 LEU B C 1
ATOM 2148 O O . LEU B 1 79 ? -6.602 12.086 -4.547 1 87.44 79 LEU B O 1
ATOM 2152 N N . THR B 1 80 ? -4.938 12.305 -5.984 1 82.06 80 THR B N 1
ATOM 2153 C CA . THR B 1 80 ? -5.809 12.617 -7.113 1 82.06 80 THR B CA 1
ATOM 2154 C C . THR B 1 80 ? -6.609 11.383 -7.531 1 82.06 80 THR B C 1
ATOM 2156 O O . THR B 1 80 ? -7.832 11.445 -7.656 1 82.06 80 THR B O 1
ATOM 2159 N N . ALA B 1 81 ? -5.934 10.25 -7.574 1 71.94 81 ALA B N 1
ATOM 2160 C CA . ALA B 1 81 ? -6.539 9.023 -8.078 1 71.94 81 ALA B CA 1
ATOM 2161 C C . ALA B 1 81 ? -7.605 8.5 -7.121 1 71.94 81 ALA B C 1
ATOM 2163 O O . ALA B 1 81 ? -8.609 7.926 -7.547 1 71.94 81 ALA B O 1
ATOM 2164 N N . THR B 1 82 ? -7.426 8.648 -5.91 1 75.06 82 THR B N 1
ATOM 2165 C CA . THR B 1 82 ? -8.352 8.133 -4.906 1 75.06 82 THR B CA 1
ATOM 2166 C C . THR B 1 82 ? -9.562 9.047 -4.762 1 75.06 82 THR B C 1
ATOM 2168 O O . THR B 1 82 ? -10.539 8.695 -4.098 1 75.06 82 THR B O 1
ATOM 2171 N N . GLY B 1 83 ? -9.484 10.289 -5.375 1 79 83 GLY B N 1
ATOM 2172 C CA . GLY B 1 83 ? -10.539 11.273 -5.199 1 79 83 GLY B CA 1
ATOM 2173 C C . GLY B 1 83 ? -10.422 12.055 -3.9 1 79 83 GLY B C 1
ATOM 2174 O O . GLY B 1 83 ? -11.211 12.969 -3.645 1 79 83 GLY B O 1
ATOM 2175 N N . PHE B 1 84 ? -9.484 11.633 -3.156 1 87.38 84 PHE B N 1
ATOM 2176 C CA . PHE B 1 84 ? -9.328 12.258 -1.848 1 87.38 84 PHE B CA 1
ATOM 2177 C C . PHE B 1 84 ? -8.945 13.727 -1.991 1 87.38 84 PHE B C 1
ATOM 2179 O O . PHE B 1 84 ? -9.359 14.562 -1.186 1 87.38 84 PHE B O 1
ATOM 2186 N N . LEU B 1 85 ? -8.195 14.078 -3.037 1 91.12 85 LEU B N 1
ATOM 2187 C CA . LEU B 1 85 ? -7.84 15.469 -3.283 1 91.12 85 LEU B CA 1
ATOM 2188 C C . LEU B 1 85 ? -9.086 16.328 -3.453 1 91.12 85 LEU B C 1
ATOM 2190 O O . LEU B 1 85 ? -9.203 17.391 -2.836 1 91.12 85 LEU B O 1
ATOM 2194 N N . LYS B 1 86 ? -9.969 15.891 -4.258 1 86.94 86 LYS B N 1
ATOM 2195 C CA . LYS B 1 86 ? -11.219 16.609 -4.465 1 86.94 86 LYS B CA 1
ATOM 2196 C C . LYS B 1 86 ? -12.008 16.719 -3.164 1 86.94 86 LYS B C 1
ATOM 2198 O O . LYS B 1 86 ? -12.609 17.766 -2.883 1 86.94 86 LYS B O 1
ATOM 2203 N N . GLU B 1 87 ? -11.992 15.641 -2.424 1 89.19 87 GLU B N 1
ATOM 2204 C CA . GLU B 1 87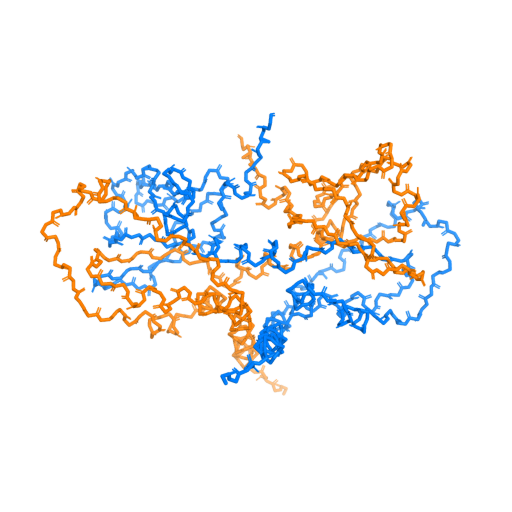 ? -12.664 15.648 -1.125 1 89.19 87 GLU B CA 1
ATOM 2205 C C . GLU B 1 87 ? -12.07 16.719 -0.21 1 89.19 87 GLU B C 1
ATOM 2207 O O . GLU B 1 87 ? -12.805 17.453 0.442 1 89.19 87 GLU B O 1
ATOM 2212 N N . LEU B 1 88 ? -10.797 16.766 -0.146 1 93.12 88 LEU B N 1
ATOM 2213 C CA . LEU B 1 88 ? -10.125 17.75 0.7 1 93.12 88 LEU B CA 1
ATOM 2214 C C . LEU B 1 88 ? -10.445 19.172 0.244 1 93.12 88 LEU B C 1
ATOM 2216 O O . LEU B 1 88 ? -10.711 20.047 1.069 1 93.12 88 LEU B O 1
ATOM 2220 N N . GLU B 1 89 ? -10.445 19.391 -1.021 1 91.25 89 GLU B N 1
ATOM 2221 C CA . GLU B 1 89 ? -10.68 20.719 -1.56 1 91.25 89 GLU B CA 1
ATOM 2222 C C . GLU B 1 89 ? -12.125 21.172 -1.333 1 91.25 89 GLU B C 1
ATOM 2224 O O . GLU B 1 89 ? -12.414 22.359 -1.288 1 91.25 89 GLU B O 1
ATOM 2229 N N . ALA B 1 90 ? -12.977 20.234 -1.185 1 88.31 90 ALA B N 1
ATOM 2230 C CA . ALA B 1 90 ? -14.398 20.516 -1.015 1 88.31 90 ALA B CA 1
ATOM 2231 C C . ALA B 1 90 ? -14.734 20.766 0.452 1 88.31 90 ALA B C 1
ATOM 2233 O O . ALA B 1 90 ? -15.852 21.172 0.777 1 88.31 90 ALA B O 1
ATOM 2234 N N . LEU B 1 91 ? -13.805 20.484 1.302 1 86.94 91 LEU B N 1
ATOM 2235 C CA . LEU B 1 91 ? -14.062 20.641 2.729 1 86.94 91 LEU B CA 1
ATOM 2236 C C . LEU B 1 91 ? -14.445 22.078 3.053 1 86.94 91 LEU B C 1
ATOM 2238 O O . LEU B 1 91 ? -13.805 23.016 2.582 1 86.94 91 LEU B O 1
ATOM 2242 N N . LYS B 1 92 ? -15.57 22.188 3.713 1 81 92 LYS B N 1
ATOM 2243 C CA . LYS B 1 92 ? -16.031 23.484 4.211 1 81 92 LYS B CA 1
ATOM 2244 C C . LYS B 1 92 ? -15.852 23.578 5.723 1 81 92 LYS B C 1
ATOM 2246 O O . LYS B 1 92 ? -15.938 22.578 6.43 1 81 92 LYS B O 1
ATOM 2251 N N . GLY B 1 93 ? -15.578 24.797 6.172 1 78.38 93 GLY B N 1
ATOM 2252 C CA . GLY B 1 93 ? -15.477 25.016 7.605 1 78.38 93 GLY B CA 1
ATOM 2253 C C . GLY B 1 93 ? -14.32 24.266 8.234 1 78.38 93 GLY B C 1
ATOM 2254 O O . GLY B 1 93 ? -14.43 23.781 9.367 1 78.38 93 GLY B O 1
ATOM 2255 N N . HIS B 1 94 ? -13.219 24.125 7.508 1 77.12 94 HIS B N 1
ATOM 2256 C CA . HIS B 1 94 ? -12.078 23.359 8.016 1 77.12 94 HIS B CA 1
ATOM 2257 C C . HIS B 1 94 ? -11.117 24.266 8.789 1 77.12 94 HIS B C 1
ATOM 2259 O O . HIS B 1 94 ? -11.125 25.484 8.609 1 77.12 94 HIS B O 1
ATOM 2265 N N . SER B 1 95 ? -10.422 23.656 9.758 1 84.94 95 SER B N 1
ATOM 2266 C CA . SER B 1 95 ? -9.438 24.359 10.57 1 84.94 95 SER B CA 1
ATOM 2267 C C . SER B 1 95 ? -8.055 24.297 9.938 1 84.94 95 SER B C 1
ATOM 2269 O O . SER B 1 95 ? -7.047 24.594 10.586 1 84.94 95 SER B O 1
ATOM 2271 N N . GLY B 1 96 ? -8.016 23.875 8.695 1 92.69 96 GLY B N 1
ATOM 2272 C CA . GLY B 1 96 ? -6.738 23.734 8.016 1 92.69 96 GLY B CA 1
ATOM 2273 C C . GLY B 1 96 ? -6.363 22.281 7.77 1 92.69 96 GLY B C 1
ATOM 2274 O O . GLY B 1 96 ? -7.086 21.359 8.172 1 92.69 96 GLY B O 1
ATOM 2275 N N . LEU B 1 97 ? -5.25 22.141 7.035 1 95.88 97 LEU B N 1
ATOM 2276 C CA . LEU B 1 97 ? -4.77 20.812 6.664 1 95.88 97 LEU B CA 1
ATOM 2277 C C . LEU B 1 97 ? -3.258 20.719 6.844 1 95.88 97 LEU B C 1
ATOM 2279 O O . LEU B 1 97 ? -2.527 21.656 6.527 1 95.88 97 LEU B O 1
ATOM 2283 N N . THR B 1 98 ? -2.873 19.641 7.355 1 97.31 98 THR B N 1
ATOM 2284 C CA . THR B 1 98 ? -1.462 19.281 7.391 1 97.31 98 THR B CA 1
ATOM 2285 C C . THR B 1 98 ? -1.232 17.953 6.668 1 97.31 98 THR B C 1
ATOM 2287 O O . THR B 1 98 ? -1.853 16.938 7.004 1 97.31 98 THR B O 1
ATOM 2290 N N . LEU B 1 99 ? -0.41 18 5.66 1 97.94 99 LEU B N 1
ATOM 2291 C CA . LEU B 1 99 ? -0.048 16.812 4.902 1 97.94 99 LEU B CA 1
ATOM 2292 C C . LEU B 1 99 ? 1.392 16.391 5.191 1 97.94 99 LEU B C 1
ATOM 2294 O O . LEU B 1 99 ? 2.279 17.25 5.273 1 97.94 99 LEU B O 1
ATOM 2298 N N . PHE B 1 100 ? 1.67 15.117 5.379 1 97.62 100 PHE B N 1
ATOM 2299 C CA . PHE B 1 100 ? 2.99 14.516 5.488 1 97.62 100 PHE B CA 1
ATOM 2300 C C . PHE B 1 100 ? 3.268 13.602 4.301 1 97.62 100 PHE B C 1
ATOM 2302 O O . PHE B 1 100 ? 2.893 12.422 4.312 1 97.62 100 PHE B O 1
ATOM 2309 N N . LEU B 1 101 ? 3.951 14.102 3.316 1 95.5 101 LEU B N 1
ATOM 2310 C CA . LEU B 1 101 ? 4.082 13.367 2.061 1 95.5 101 LEU B CA 1
ATOM 2311 C C . LEU B 1 101 ? 5.453 12.711 1.955 1 95.5 101 LEU B C 1
ATOM 2313 O O . LEU B 1 101 ? 6.477 13.375 2.123 1 95.5 101 LEU B O 1
ATOM 2317 N N . PRO B 1 102 ? 5.434 11.406 1.653 1 92.38 102 PRO B N 1
ATOM 2318 C CA . PRO B 1 102 ? 6.711 10.773 1.303 1 92.38 102 PRO B CA 1
ATOM 2319 C C . PRO B 1 102 ? 7.227 11.211 -0.066 1 92.38 102 PRO B C 1
ATOM 2321 O O . PRO B 1 102 ? 6.434 11.492 -0.969 1 92.38 102 PRO B O 1
ATOM 2324 N N . ASN B 1 103 ? 8.508 11.352 -0.146 1 89.56 103 ASN B N 1
ATOM 2325 C CA . ASN B 1 103 ? 9.062 11.633 -1.468 1 89.56 103 ASN B CA 1
ATOM 2326 C C . ASN B 1 103 ? 8.906 10.438 -2.404 1 89.56 103 ASN B C 1
ATOM 2328 O O . ASN B 1 103 ? 8.539 9.344 -1.966 1 89.56 103 ASN B O 1
ATOM 2332 N N . ASP B 1 104 ? 9.156 10.711 -3.658 1 82.81 104 ASP B N 1
ATOM 2333 C CA . ASP B 1 104 ? 8.93 9.719 -4.703 1 82.81 104 ASP B CA 1
ATOM 2334 C C . ASP B 1 104 ? 9.766 8.461 -4.453 1 82.81 104 ASP B C 1
ATOM 2336 O O . ASP B 1 104 ? 9.281 7.344 -4.633 1 82.81 104 ASP B O 1
ATOM 2340 N N . GLN B 1 105 ? 10.969 8.547 -4.035 1 78.38 105 GLN B N 1
ATOM 2341 C CA . GLN B 1 105 ? 11.859 7.414 -3.795 1 78.38 105 GLN B CA 1
ATOM 2342 C C . GLN B 1 105 ? 11.305 6.512 -2.697 1 78.38 105 GLN B C 1
ATOM 2344 O O . GLN B 1 105 ? 11.273 5.285 -2.848 1 78.38 105 GLN B O 1
ATOM 2349 N N . SER B 1 106 ? 10.859 7.113 -1.635 1 79.94 106 SER B N 1
ATOM 2350 C CA . SER B 1 106 ? 10.305 6.371 -0.507 1 79.94 106 SER B CA 1
ATOM 2351 C C . SER B 1 106 ? 9 5.68 -0.89 1 79.94 106 SER B C 1
ATOM 2353 O O . SER B 1 106 ? 8.742 4.551 -0.463 1 79.94 106 SER B O 1
ATOM 2355 N N . PHE B 1 107 ? 8.281 6.281 -1.701 1 80.31 107 PHE B N 1
ATOM 2356 C CA . PHE B 1 107 ? 6.949 5.777 -2.031 1 80.31 107 PHE B CA 1
ATOM 2357 C C . PHE B 1 107 ? 7.027 4.707 -3.111 1 80.31 107 PHE B C 1
ATOM 2359 O O . PHE B 1 107 ? 6.223 3.771 -3.127 1 80.31 107 PHE B O 1
ATOM 2366 N N . ALA B 1 108 ? 7.961 4.809 -3.994 1 71.12 108 ALA B N 1
ATOM 2367 C CA . ALA B 1 108 ? 8.047 3.957 -5.176 1 71.12 108 ALA B CA 1
ATOM 2368 C C . ALA B 1 108 ? 8.328 2.51 -4.793 1 71.12 108 ALA B C 1
ATOM 2370 O O . ALA B 1 108 ? 7.992 1.585 -5.535 1 71.12 108 ALA B O 1
ATOM 2371 N N . ARG B 1 109 ? 8.859 2.312 -3.717 1 72.88 109 ARG B N 1
ATOM 2372 C CA . ARG B 1 109 ? 9.273 0.968 -3.332 1 72.88 109 ARG B CA 1
ATOM 2373 C C . ARG B 1 109 ? 8.094 0.157 -2.816 1 72.88 109 ARG B C 1
ATOM 2375 O O . ARG B 1 109 ? 8.094 -1.073 -2.891 1 72.88 109 ARG B O 1
ATOM 2382 N N . LEU B 1 110 ? 7.078 0.765 -2.453 1 77.75 110 LEU B N 1
ATOM 2383 C CA . LEU B 1 110 ? 6.004 0.09 -1.736 1 77.75 110 LEU B CA 1
ATOM 2384 C C . LEU B 1 110 ? 5.156 -0.75 -2.689 1 77.75 110 LEU B C 1
ATOM 2386 O O . LEU B 1 110 ? 4.949 -1.942 -2.453 1 77.75 110 LEU B O 1
ATOM 2390 N N . PRO B 1 111 ? 4.738 -0.176 -3.814 1 75.62 111 PRO B N 1
ATOM 2391 C CA . PRO B 1 111 ? 3.861 -0.968 -4.68 1 75.62 111 PRO B CA 1
ATOM 2392 C C . PRO B 1 111 ? 4.559 -2.193 -5.266 1 75.62 111 PRO B C 1
ATOM 2394 O O . PRO B 1 111 ? 3.957 -3.268 -5.352 1 75.62 111 PRO B O 1
ATOM 2397 N N . ILE B 1 112 ? 5.789 -2.037 -5.668 1 78.06 112 ILE B N 1
ATOM 2398 C CA . ILE B 1 112 ? 6.496 -3.146 -6.297 1 78.06 112 ILE B CA 1
ATOM 2399 C C . ILE B 1 112 ? 6.738 -4.254 -5.273 1 78.06 112 ILE B C 1
ATOM 2401 O O . ILE B 1 112 ? 6.535 -5.434 -5.562 1 78.06 112 ILE B O 1
ATOM 2405 N N . LEU B 1 113 ? 7.129 -3.906 -4.082 1 81.94 113 LEU B N 1
ATOM 2406 C CA . LEU B 1 113 ? 7.352 -4.906 -3.047 1 81.94 113 LEU B CA 1
ATOM 2407 C C . LEU B 1 113 ? 6.043 -5.586 -2.656 1 81.94 113 LEU B C 1
ATOM 2409 O O . LEU B 1 113 ? 6.012 -6.797 -2.418 1 81.94 113 LEU B O 1
ATOM 2413 N N . LEU B 1 114 ? 5.062 -4.816 -2.643 1 85.44 114 LEU B N 1
ATOM 2414 C CA . LEU B 1 114 ? 3.75 -5.348 -2.289 1 85.44 114 LEU B CA 1
ATOM 2415 C C . LEU B 1 114 ? 3.303 -6.402 -3.297 1 85.44 114 LEU B C 1
ATOM 2417 O O . LEU B 1 114 ? 2.932 -7.516 -2.912 1 85.44 114 LEU B O 1
ATOM 2421 N N . ILE B 1 115 ? 3.377 -6.078 -4.539 1 89.38 115 ILE B N 1
ATOM 2422 C CA . ILE B 1 115 ? 2.834 -6.996 -5.535 1 89.38 115 ILE B CA 1
ATOM 2423 C C . ILE B 1 115 ? 3.766 -8.195 -5.691 1 89.38 115 ILE B C 1
ATOM 2425 O O . ILE B 1 115 ? 3.311 -9.32 -5.922 1 89.38 115 ILE B O 1
ATOM 2429 N N . LYS B 1 116 ? 5.043 -8.031 -5.562 1 91.38 116 LYS B N 1
ATOM 2430 C CA . LYS B 1 116 ? 6 -9.133 -5.617 1 91.38 116 LYS B CA 1
ATOM 2431 C C . LYS B 1 116 ? 5.758 -10.117 -4.477 1 91.38 116 LYS B C 1
ATOM 2433 O O . LYS B 1 116 ? 6.02 -11.32 -4.625 1 91.38 116 LYS B O 1
ATOM 2438 N N . ALA B 1 117 ? 5.188 -9.648 -3.391 1 92.56 117 ALA B N 1
ATOM 2439 C CA . ALA B 1 117 ? 4.918 -10.5 -2.234 1 92.56 117 ALA B CA 1
ATOM 2440 C C . ALA B 1 117 ? 3.721 -11.414 -2.492 1 92.56 117 ALA B C 1
ATOM 2442 O O . ALA B 1 117 ? 3.447 -12.32 -1.707 1 92.56 117 ALA B O 1
ATOM 2443 N N . HIS B 1 118 ? 3.033 -11.281 -3.592 1 96.12 118 HIS B N 1
ATOM 2444 C CA . HIS B 1 118 ? 1.863 -12.086 -3.932 1 96.12 118 HIS B CA 1
ATOM 2445 C C . HIS B 1 118 ? 2.203 -13.141 -4.98 1 96.12 118 HIS B C 1
ATOM 2447 O O . HIS B 1 118 ? 1.316 -13.844 -5.465 1 96.12 118 HIS B O 1
ATOM 2453 N N . VAL B 1 119 ? 3.455 -13.188 -5.379 1 96.38 119 VAL B N 1
ATOM 2454 C CA . VAL B 1 119 ? 3.852 -14.094 -6.453 1 96.38 119 VAL B CA 1
ATOM 2455 C C . VAL B 1 119 ? 4.996 -14.992 -5.98 1 96.38 119 VAL B C 1
ATOM 2457 O O . VAL B 1 119 ? 5.984 -14.5 -5.43 1 96.38 119 VAL B O 1
ATOM 2460 N N . CYS B 1 120 ? 4.805 -16.266 -6.184 1 95.75 120 CYS B N 1
ATOM 2461 C CA . CYS B 1 120 ? 5.816 -17.266 -5.828 1 95.75 120 CYS B CA 1
ATOM 2462 C C . CYS B 1 120 ? 6.336 -17.984 -7.066 1 95.75 120 CYS B C 1
ATOM 2464 O O . CYS B 1 120 ? 5.578 -18.234 -8.008 1 95.75 120 CYS B O 1
ATOM 2466 N N . SER B 1 121 ? 7.648 -18.297 -6.941 1 93 121 SER B N 1
ATOM 2467 C CA . SER B 1 121 ? 8.203 -19.172 -7.965 1 93 121 SER B CA 1
ATOM 2468 C C . SER B 1 121 ? 7.77 -20.625 -7.734 1 93 121 SER B C 1
ATOM 2470 O O . SER B 1 121 ? 7.758 -21.094 -6.602 1 93 121 SER B O 1
ATOM 2472 N N . GLY B 1 122 ? 7.305 -21.219 -8.781 1 93.56 122 GLY B N 1
ATOM 2473 C CA . GLY B 1 122 ? 6.852 -22.594 -8.711 1 93.56 122 GLY B CA 1
ATOM 2474 C C . GLY B 1 122 ? 5.383 -22.75 -9.047 1 93.56 122 GLY B C 1
ATOM 2475 O O . GLY B 1 122 ? 4.609 -21.797 -8.969 1 93.56 122 GLY B O 1
ATOM 2476 N N . TYR B 1 123 ? 5.094 -23.938 -9.516 1 95.25 123 TYR B N 1
ATOM 2477 C CA . TYR B 1 123 ? 3.721 -24.312 -9.82 1 95.25 123 TYR B CA 1
ATOM 2478 C C . TYR B 1 123 ? 3.113 -25.109 -8.672 1 95.25 123 TYR B C 1
ATOM 2480 O O . TYR B 1 123 ? 3.299 -26.328 -8.578 1 95.25 123 TYR B O 1
ATOM 2488 N N . TYR B 1 124 ? 2.357 -24.422 -7.781 1 96.31 124 TYR B N 1
ATOM 2489 C CA . TYR B 1 124 ? 1.737 -25.047 -6.617 1 96.31 124 TYR B CA 1
ATOM 2490 C C . TYR B 1 124 ? 0.243 -25.25 -6.836 1 96.31 124 TYR B C 1
ATOM 2492 O O . TYR B 1 124 ? -0.56 -24.359 -6.543 1 96.31 124 TYR B O 1
ATOM 2500 N N . ARG B 1 125 ? -0.104 -26.391 -7.262 1 95.25 125 ARG B N 1
ATOM 2501 C CA . ARG B 1 125 ? -1.509 -26.703 -7.508 1 95.25 125 ARG B CA 1
ATOM 2502 C C . ARG B 1 125 ? -2.268 -26.875 -6.195 1 95.25 125 ARG B C 1
ATOM 2504 O O . ARG B 1 125 ? -1.662 -27.125 -5.152 1 95.25 125 ARG B O 1
ATOM 2511 N N . LEU B 1 126 ? -3.584 -26.844 -6.32 1 95.94 126 LEU B N 1
ATOM 2512 C CA . LEU B 1 126 ? -4.434 -26.859 -5.133 1 95.94 126 LEU B CA 1
ATOM 2513 C C . LEU B 1 126 ? -4.207 -28.125 -4.32 1 95.94 126 LEU B C 1
ATOM 2515 O O . LEU B 1 126 ? -4.109 -28.078 -3.09 1 95.94 126 LEU B O 1
ATOM 2519 N N . ALA B 1 127 ? -4.156 -29.25 -4.961 1 94.12 127 ALA B N 1
ATOM 2520 C CA . ALA B 1 127 ? -3.986 -30.531 -4.266 1 94.12 127 ALA B CA 1
ATOM 2521 C C . ALA B 1 127 ? -2.721 -30.516 -3.414 1 94.12 127 ALA B C 1
ATOM 2523 O O . ALA B 1 127 ? -2.727 -31 -2.279 1 94.12 127 ALA B O 1
ATOM 2524 N N . LEU B 1 128 ? -1.667 -29.984 -3.998 1 94 128 LEU B N 1
ATOM 2525 C CA . LEU B 1 128 ? -0.419 -29.875 -3.252 1 94 128 LEU B CA 1
ATOM 2526 C C . LEU B 1 128 ? -0.587 -28.953 -2.045 1 94 128 LEU B C 1
ATOM 2528 O O . LEU B 1 128 ? -0.177 -29.297 -0.935 1 94 128 LEU B O 1
ATOM 2532 N N . LEU B 1 129 ? -1.271 -27.797 -2.229 1 95.56 129 LEU B N 1
ATOM 2533 C CA . LEU B 1 129 ? -1.431 -26.828 -1.159 1 95.56 129 LEU B CA 1
ATOM 2534 C C . LEU B 1 129 ? -2.334 -27.359 -0.056 1 95.56 129 LEU B C 1
ATOM 2536 O O . LEU B 1 129 ? -2.152 -27.031 1.118 1 95.56 129 LEU B O 1
ATOM 2540 N N . GLN B 1 130 ? -3.268 -28.188 -0.381 1 94.5 130 GLN B N 1
ATOM 2541 C CA . GLN B 1 130 ? -4.219 -28.719 0.586 1 94.5 130 GLN B CA 1
ATOM 2542 C C . GLN B 1 130 ? -3.561 -29.75 1.496 1 94.5 130 GLN B C 1
ATOM 2544 O O . GLN B 1 130 ? -4.035 -30 2.605 1 94.5 130 GLN B O 1
ATOM 2549 N N . SER B 1 131 ? -2.482 -30.297 1.056 1 91.25 131 SER B N 1
ATOM 2550 C CA . SER B 1 131 ? -1.87 -31.375 1.812 1 91.25 131 SER B CA 1
ATOM 2551 C C . SER B 1 131 ? -0.504 -30.984 2.357 1 91.25 131 SER B C 1
ATOM 2553 O O . SER B 1 131 ? 0.161 -31.766 3.027 1 91.25 131 SER B O 1
ATOM 2555 N N . ALA B 1 132 ? -0.091 -29.797 2.129 1 90.19 132 ALA B N 1
ATOM 2556 C CA . ALA B 1 132 ? 1.266 -29.391 2.477 1 90.19 132 ALA B CA 1
ATOM 2557 C C . ALA B 1 132 ? 1.251 -28.297 3.553 1 90.19 132 ALA B C 1
ATOM 2559 O O . ALA B 1 132 ? 0.213 -27.688 3.811 1 90.19 132 ALA B O 1
ATOM 2560 N N . VAL B 1 133 ? 2.299 -28.266 4.32 1 94 133 VAL B N 1
ATOM 2561 C CA . VAL B 1 133 ? 2.672 -27.109 5.141 1 94 133 VAL B CA 1
ATOM 2562 C C . VAL B 1 133 ? 3.973 -26.516 4.613 1 94 133 VAL B C 1
ATOM 2564 O O . VAL B 1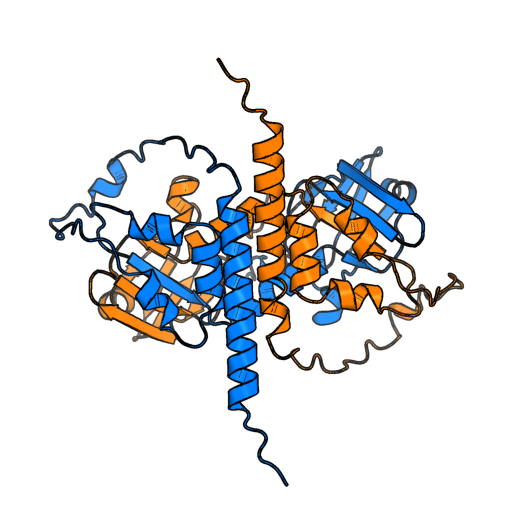 133 ? 5.031 -27.141 4.688 1 94 133 VAL B O 1
ATOM 2567 N N . LEU B 1 134 ? 3.811 -25.406 3.939 1 94.5 134 LEU B N 1
ATOM 2568 C CA . LEU B 1 134 ? 4.961 -24.688 3.408 1 94.5 134 LEU B CA 1
ATOM 2569 C C . LEU B 1 134 ? 5.305 -23.484 4.293 1 94.5 134 LEU B C 1
ATOM 2571 O O . LEU B 1 134 ? 4.543 -22.516 4.359 1 94.5 134 LEU B O 1
ATOM 2575 N N . GLN B 1 135 ? 6.422 -23.609 4.957 1 93.62 135 GLN B N 1
ATOM 2576 C CA . GLN B 1 135 ? 6.879 -22.516 5.805 1 93.62 135 GLN B CA 1
ATOM 2577 C C . GLN B 1 135 ? 7.93 -21.672 5.094 1 93.62 135 GLN B C 1
ATOM 2579 O O . GLN B 1 135 ? 8.797 -22.203 4.395 1 93.62 135 GLN B O 1
ATOM 2584 N N . ASN B 1 136 ? 7.781 -20.406 5.234 1 92.62 136 ASN B N 1
ATOM 2585 C CA . ASN B 1 136 ? 8.719 -19.422 4.691 1 92.62 136 ASN B CA 1
ATOM 2586 C C . ASN B 1 136 ? 8.922 -19.609 3.189 1 92.62 136 ASN B C 1
ATOM 2588 O O . ASN B 1 136 ? 10.055 -19.641 2.711 1 92.62 136 ASN B O 1
ATOM 2592 N N . LEU B 1 137 ? 7.809 -19.859 2.508 1 93.75 137 LEU B N 1
ATOM 2593 C CA . LEU B 1 137 ? 7.875 -19.922 1.053 1 93.75 137 LEU B CA 1
ATOM 2594 C C . LEU B 1 137 ? 8.305 -18.578 0.472 1 93.75 137 LEU B C 1
ATOM 2596 O O . LEU B 1 137 ? 7.633 -17.562 0.673 1 93.75 137 LEU B O 1
ATOM 2600 N N . PRO B 1 138 ? 9.43 -18.547 -0.215 1 93 138 PRO B N 1
ATOM 2601 C CA . PRO B 1 138 ? 9.875 -17.281 -0.784 1 93 138 PRO B CA 1
ATOM 2602 C C . PRO B 1 138 ? 8.922 -16.734 -1.839 1 93 138 PRO B C 1
ATOM 2604 O O . PRO B 1 138 ? 8.328 -17.5 -2.6 1 93 138 PRO B O 1
ATOM 2607 N N . THR B 1 139 ? 8.742 -15.422 -1.796 1 94.75 139 THR B N 1
ATOM 2608 C CA . THR B 1 139 ? 8.07 -14.703 -2.877 1 94.75 139 THR B CA 1
ATOM 2609 C C . THR B 1 139 ? 9.078 -13.984 -3.762 1 94.75 139 THR B C 1
ATOM 2611 O O . THR B 1 139 ? 10.289 -14.039 -3.502 1 94.75 139 THR B O 1
ATOM 2614 N N . PHE B 1 140 ? 8.617 -13.367 -4.746 1 93 140 PHE B N 1
ATOM 2615 C CA . PHE B 1 140 ? 9.523 -12.617 -5.602 1 93 140 PHE B CA 1
ATOM 2616 C C . PHE B 1 140 ? 10.07 -11.398 -4.867 1 93 140 PHE B C 1
ATOM 2618 O O . PHE B 1 140 ? 11.086 -10.828 -5.273 1 93 140 PHE B O 1
ATOM 2625 N N . ALA B 1 141 ? 9.344 -10.977 -3.781 1 89.5 141 ALA B N 1
ATOM 2626 C CA . ALA B 1 141 ? 9.883 -9.906 -2.947 1 89.5 141 ALA B CA 1
ATOM 2627 C C . ALA B 1 141 ? 11.078 -10.398 -2.129 1 89.5 141 ALA B C 1
ATOM 2629 O O . ALA B 1 141 ? 11.961 -9.609 -1.782 1 89.5 141 ALA B O 1
ATOM 2630 N N . THR B 1 142 ? 11.102 -11.695 -1.688 1 89.62 142 THR B N 1
ATOM 2631 C CA . THR B 1 142 ? 12.211 -12.281 -0.947 1 89.62 142 THR B CA 1
ATOM 2632 C C . THR B 1 142 ? 13.508 -12.18 -1.742 1 89.62 142 THR B C 1
ATOM 2634 O O . THR B 1 142 ? 14.555 -11.812 -1.195 1 89.62 142 THR B O 1
ATOM 2637 N N . ASP B 1 143 ? 13.375 -12.461 -2.982 1 71.19 143 ASP B N 1
ATOM 2638 C CA . ASP B 1 143 ? 14.539 -12.484 -3.869 1 71.19 143 ASP B CA 1
ATOM 2639 C C . ASP B 1 143 ? 15.133 -11.086 -4.035 1 71.19 143 ASP B C 1
ATOM 2641 O O . ASP B 1 143 ? 16.344 -10.938 -4.234 1 71.19 143 ASP B O 1
ATOM 2645 N N . ALA B 1 144 ? 14.281 -10.141 -3.857 1 66.81 144 ALA B N 1
ATOM 2646 C CA . ALA B 1 144 ? 14.719 -8.75 -4.02 1 66.81 144 ALA B CA 1
ATOM 2647 C C . ALA B 1 144 ? 15.445 -8.258 -2.773 1 66.81 144 ALA B C 1
ATOM 2649 O O . ALA B 1 144 ? 16.266 -7.336 -2.85 1 66.81 144 ALA B O 1
ATOM 2650 N N . THR B 1 145 ? 15.258 -8.828 -1.64 1 66.69 145 THR B N 1
ATOM 2651 C CA . THR B 1 145 ? 15.711 -8.211 -0.398 1 66.69 145 THR B CA 1
ATOM 2652 C C . THR B 1 145 ? 16.578 -9.18 0.404 1 66.69 145 THR B C 1
ATOM 2654 O O . THR B 1 145 ? 17.281 -8.766 1.327 1 66.69 145 THR B O 1
ATOM 2657 N N . GLY B 1 146 ? 16.688 -10.352 0.009 1 63.69 146 GLY B N 1
ATOM 2658 C CA . GLY B 1 146 ? 17.469 -11.336 0.743 1 63.69 146 GLY B CA 1
ATOM 2659 C C . GLY B 1 146 ? 16.625 -12.391 1.416 1 63.69 146 GLY B C 1
ATOM 2660 O O . GLY B 1 146 ? 15.398 -12.258 1.492 1 63.69 146 GLY B O 1
ATOM 2661 N N . ALA B 1 147 ? 17.391 -13.422 2.107 1 65.62 147 ALA B N 1
ATOM 2662 C CA . ALA B 1 147 ? 16.844 -14.711 2.541 1 65.62 147 ALA B CA 1
ATOM 2663 C C . ALA B 1 147 ? 15.953 -14.547 3.77 1 65.62 147 ALA B C 1
ATOM 2665 O O . ALA B 1 147 ? 16.266 -13.75 4.66 1 65.62 147 ALA B O 1
ATOM 2666 N N . GLU B 1 148 ? 14.648 -14.891 3.701 1 75.44 148 GLU B N 1
ATOM 2667 C CA . GLU B 1 148 ? 13.703 -15.102 4.789 1 75.44 148 GLU B CA 1
ATOM 2668 C C . GLU B 1 148 ? 12.781 -13.898 4.965 1 75.44 148 GLU B C 1
ATOM 2670 O O . GLU B 1 148 ? 12.031 -13.82 5.938 1 75.44 148 GLU B O 1
ATOM 2675 N N . LEU B 1 149 ? 13.039 -12.969 4.07 1 83.06 149 LEU B N 1
ATOM 2676 C CA . LEU B 1 149 ? 12.141 -11.828 4.121 1 83.06 149 LEU B CA 1
ATOM 2677 C C . LEU B 1 149 ? 11.062 -11.93 3.043 1 83.06 149 LEU B C 1
ATOM 2679 O O . LEU B 1 149 ? 11.281 -12.562 2.004 1 83.06 149 LEU B O 1
ATOM 2683 N N . TYR B 1 150 ? 9.969 -11.406 3.387 1 88 150 TYR B N 1
ATOM 2684 C CA . TYR B 1 150 ? 8.867 -11.336 2.428 1 88 150 TYR B CA 1
ATOM 2685 C C . TYR B 1 150 ? 8.43 -12.727 1.997 1 88 150 TYR B C 1
ATOM 2687 O O . TYR B 1 150 ? 8.25 -12.992 0.805 1 88 150 TYR B O 1
ATOM 2695 N N . THR B 1 151 ? 8.352 -13.633 2.984 1 92.31 151 THR B N 1
ATOM 2696 C CA . THR B 1 151 ? 7.938 -15.008 2.715 1 92.31 151 THR B CA 1
ATOM 2697 C C . THR B 1 151 ? 6.469 -15.211 3.076 1 92.31 151 THR B C 1
ATOM 2699 O O . THR B 1 151 ? 5.871 -14.375 3.762 1 92.31 151 THR B O 1
ATOM 2702 N N . LEU B 1 152 ? 5.902 -16.281 2.559 1 94.5 152 LEU B N 1
ATOM 2703 C CA . LEU B 1 152 ? 4.539 -16.703 2.855 1 94.5 152 LEU B CA 1
ATOM 2704 C C . LEU B 1 152 ? 4.527 -18.062 3.551 1 94.5 152 LEU B C 1
ATOM 2706 O O . LEU B 1 152 ? 5.297 -18.953 3.191 1 94.5 152 LEU B O 1
ATOM 2710 N N . ASN B 1 153 ? 3.727 -18.156 4.586 1 95.06 153 ASN B N 1
ATOM 2711 C CA . ASN B 1 153 ? 3.383 -19.438 5.168 1 95.06 153 ASN B CA 1
ATOM 2712 C C . ASN B 1 153 ? 2.049 -19.969 4.637 1 95.06 153 ASN B C 1
ATOM 2714 O O . ASN B 1 153 ? 1.06 -19.234 4.609 1 95.06 153 ASN B O 1
ATOM 2718 N N . ILE B 1 154 ? 2.076 -21.203 4.145 1 96.62 154 ILE B N 1
ATOM 2719 C CA . ILE B 1 154 ? 0.869 -21.812 3.602 1 96.62 154 ILE B CA 1
ATOM 2720 C C . ILE B 1 154 ? 0.602 -23.141 4.312 1 96.62 154 ILE B C 1
ATOM 2722 O O . ILE B 1 154 ? 1.512 -23.953 4.484 1 96.62 154 ILE B O 1
ATOM 2726 N N . SER B 1 155 ? -0.633 -23.281 4.73 1 96.62 155 SER B N 1
ATOM 2727 C CA . SER B 1 155 ? -1.005 -24.516 5.406 1 96.62 155 SER B CA 1
ATOM 2728 C C . SER B 1 155 ? -2.344 -25.047 4.898 1 96.62 155 SER B C 1
ATOM 2730 O O . SER B 1 155 ? -3.299 -24.281 4.746 1 96.62 155 SER B O 1
ATOM 2732 N N . GLY B 1 156 ? -2.332 -26.297 4.559 1 95.25 156 GLY B N 1
ATOM 2733 C CA . GLY B 1 156 ? -3.551 -27 4.219 1 95.25 156 GLY B CA 1
ATOM 2734 C C . GLY B 1 156 ? -4.051 -27.906 5.336 1 95.25 156 GLY B C 1
ATOM 2735 O O . GLY B 1 156 ? -3.285 -28.703 5.887 1 95.25 156 GLY B O 1
ATOM 2736 N N . LEU B 1 157 ? -5.289 -27.688 5.781 1 90.62 157 LEU B N 1
ATOM 2737 C CA . LEU B 1 157 ? -5.938 -28.516 6.789 1 90.62 157 LEU B CA 1
ATOM 2738 C C . LEU B 1 157 ? -7.391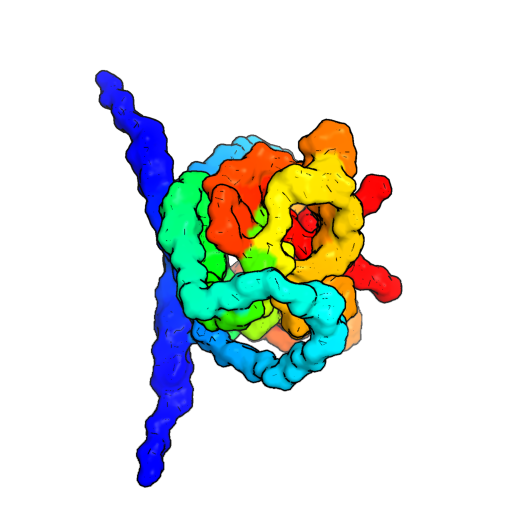 -28.797 6.418 1 90.62 157 LEU B C 1
ATOM 2740 O O . LEU B 1 157 ? -8.18 -27.859 6.238 1 90.62 157 LEU B O 1
ATOM 2744 N N . ASN B 1 158 ? -7.699 -30.062 6.301 1 90.44 158 ASN B N 1
ATOM 2745 C CA . ASN B 1 158 ? -9.07 -30.469 6 1 90.44 158 ASN B CA 1
ATOM 2746 C C . ASN B 1 158 ? -9.586 -29.797 4.73 1 90.44 158 ASN B C 1
ATOM 2748 O O . ASN B 1 158 ? -10.688 -29.25 4.719 1 90.44 158 ASN B O 1
ATOM 2752 N N . GLY B 1 159 ? -8.773 -29.625 3.805 1 88.56 159 GLY B N 1
ATOM 2753 C CA . GLY B 1 159 ? -9.172 -29.109 2.508 1 88.56 159 GLY B CA 1
ATOM 2754 C C . GLY B 1 159 ? -9.117 -27.594 2.438 1 88.56 159 GLY B C 1
ATOM 2755 O O . GLY B 1 159 ? -9.398 -27 1.389 1 88.56 159 GLY B O 1
ATOM 2756 N N . VAL B 1 160 ? -8.852 -27.016 3.594 1 92.88 160 VAL B N 1
ATOM 2757 C CA . VAL B 1 160 ? -8.781 -25.562 3.639 1 92.88 160 VAL B CA 1
ATOM 2758 C C . VAL B 1 160 ? -7.324 -25.109 3.568 1 92.88 160 VAL B C 1
ATOM 2760 O O . VAL B 1 160 ? -6.477 -25.625 4.309 1 92.88 160 VAL B O 1
ATOM 2763 N N . VAL B 1 161 ? -7.035 -24.266 2.592 1 96.62 161 VAL B N 1
ATOM 2764 C CA . VAL B 1 161 ? -5.691 -23.703 2.455 1 96.62 161 VAL B CA 1
ATOM 2765 C C . VAL B 1 161 ? -5.648 -22.312 3.062 1 96.62 161 VAL B C 1
ATOM 2767 O O . VAL B 1 161 ? -6.449 -21.438 2.705 1 96.62 161 VAL B O 1
ATOM 2770 N N . THR B 1 162 ? -4.773 -22.062 3.99 1 96.44 162 THR B N 1
ATOM 2771 C CA . THR B 1 162 ? -4.586 -20.781 4.652 1 96.44 162 THR B CA 1
ATOM 2772 C C . THR B 1 162 ? -3.205 -20.203 4.34 1 96.44 162 THR B C 1
ATOM 2774 O O . THR B 1 162 ? -2.203 -20.922 4.406 1 96.44 162 THR B O 1
ATOM 2777 N N . LEU B 1 163 ? -3.203 -18.938 3.902 1 95.94 163 LEU B N 1
ATOM 2778 C CA . LEU B 1 163 ? -1.979 -18.172 3.717 1 95.94 163 LEU B CA 1
ATOM 2779 C C . LEU B 1 163 ? -1.744 -17.219 4.891 1 95.94 163 LEU B C 1
ATOM 2781 O O . LEU B 1 163 ? -2.689 -16.641 5.418 1 95.94 163 LEU B O 1
ATOM 2785 N N . SER B 1 164 ? -0.456 -17.062 5.262 1 93.25 164 SER B N 1
ATOM 2786 C CA . SER B 1 164 ? -0.106 -16.125 6.32 1 93.25 164 SER B CA 1
ATOM 2787 C C . SER B 1 164 ? 1.189 -15.383 6 1 93.25 164 SER B C 1
ATOM 2789 O O . SER B 1 164 ? 2.164 -15.992 5.555 1 93.25 164 SER B O 1
ATOM 2791 N N . THR B 1 165 ? 1.16 -14.086 6.188 1 90.5 165 THR B N 1
ATOM 2792 C CA . THR B 1 165 ? 2.369 -13.281 6.066 1 90.5 165 THR B CA 1
ATOM 2793 C C . THR B 1 165 ? 3.008 -13.055 7.434 1 90.5 165 THR B C 1
ATOM 2795 O O . THR B 1 165 ? 4.059 -12.414 7.539 1 90.5 165 THR B O 1
ATOM 2798 N N . GLY B 1 166 ? 2.455 -13.531 8.477 1 84.44 166 GLY B N 1
ATOM 2799 C CA . GLY B 1 166 ? 2.842 -13.227 9.844 1 84.44 166 GLY B CA 1
ATOM 2800 C C . GLY B 1 166 ? 1.999 -12.133 10.469 1 84.44 166 GLY B C 1
ATOM 2801 O O . GLY B 1 166 ? 1.899 -12.047 11.695 1 84.44 166 GLY B O 1
ATOM 2802 N N . ILE B 1 167 ? 1.386 -11.289 9.578 1 78.81 167 ILE B N 1
ATOM 2803 C CA . ILE B 1 167 ? 0.541 -10.234 10.109 1 78.81 167 ILE B CA 1
ATOM 2804 C C . ILE B 1 167 ? -0.848 -10.312 9.484 1 78.81 167 ILE B C 1
ATOM 2806 O O . ILE B 1 167 ? -1.813 -9.766 10.023 1 78.81 167 ILE B O 1
ATOM 2810 N N . VAL B 1 168 ? -0.999 -10.945 8.367 1 83.81 168 VAL B N 1
ATOM 2811 C CA . VAL B 1 168 ? -2.273 -11.164 7.691 1 83.81 168 VAL B CA 1
ATOM 2812 C C . VAL B 1 168 ? -2.479 -12.656 7.438 1 83.81 168 VAL B C 1
ATOM 2814 O O . VAL B 1 168 ? -1.547 -13.359 7.035 1 83.81 168 VAL B O 1
ATOM 2817 N N . GLU B 1 169 ? -3.645 -13.055 7.785 1 90.25 169 GLU B N 1
ATOM 2818 C CA . GLU B 1 169 ? -4.066 -14.414 7.438 1 90.25 169 GLU B CA 1
ATOM 2819 C C . GLU B 1 169 ? -5.234 -14.391 6.453 1 90.25 169 GLU B C 1
ATOM 2821 O O . GLU B 1 169 ? -6.16 -13.586 6.602 1 90.25 169 GLU B O 1
ATOM 2826 N N . ALA B 1 170 ? -5.086 -15.195 5.457 1 92.12 170 ALA B N 1
ATOM 2827 C CA . ALA B 1 170 ? -6.129 -15.242 4.434 1 92.12 170 ALA B CA 1
ATOM 2828 C C . ALA B 1 170 ? -6.371 -16.672 3.971 1 92.12 170 ALA B C 1
ATOM 2830 O O . ALA B 1 170 ? -5.426 -17.453 3.822 1 92.12 170 ALA B O 1
ATOM 2831 N N . LYS B 1 171 ? -7.602 -17 3.744 1 93.56 171 LYS B N 1
ATOM 2832 C CA . LYS B 1 171 ? -7.957 -18.297 3.162 1 93.56 171 LYS B CA 1
ATOM 2833 C C . LYS B 1 171 ? -8.055 -18.203 1.642 1 93.56 171 LYS B C 1
ATOM 2835 O O . LYS B 1 171 ? -8.562 -17.219 1.106 1 93.56 171 LYS B O 1
ATOM 2840 N N . LEU B 1 172 ? -7.473 -19.297 1.048 1 93.62 172 LEU B N 1
ATOM 2841 C CA . LEU B 1 172 ? -7.625 -19.375 -0.401 1 93.62 172 LEU B CA 1
ATOM 2842 C C . LEU B 1 172 ? -9.086 -19.594 -0.785 1 93.62 172 LEU B C 1
ATOM 2844 O O . LEU B 1 172 ? -9.734 -20.5 -0.263 1 93.62 172 LEU B O 1
ATOM 2848 N N . VAL B 1 173 ? -9.617 -18.797 -1.689 1 84.44 173 VAL B N 1
ATOM 2849 C CA . VAL B 1 173 ? -11.062 -18.844 -1.887 1 84.44 173 VAL B CA 1
ATOM 2850 C C . VAL B 1 173 ? -11.375 -19.359 -3.291 1 84.44 173 VAL B C 1
ATOM 2852 O O . VAL B 1 173 ? -12.445 -19.922 -3.527 1 84.44 173 VAL B O 1
ATOM 2855 N N . LYS B 1 174 ? -10.555 -19.062 -4.199 1 92.75 174 LYS B N 1
ATOM 2856 C CA . LYS B 1 174 ? -10.945 -19.328 -5.582 1 92.75 174 LYS B CA 1
ATOM 2857 C C . LYS B 1 174 ? -9.734 -19.672 -6.445 1 92.75 174 LYS B C 1
ATOM 2859 O O . LYS B 1 174 ? -8.672 -19.062 -6.289 1 92.75 174 LYS B O 1
ATOM 2864 N N . ILE B 1 175 ? -9.953 -20.703 -7.352 1 96.62 175 ILE B N 1
ATOM 2865 C CA . ILE B 1 175 ? -9 -20.938 -8.43 1 96.62 175 ILE B CA 1
ATOM 2866 C C . ILE B 1 175 ? -9.391 -20.094 -9.648 1 96.62 175 ILE B C 1
ATOM 2868 O O . ILE B 1 175 ? -10.438 -20.328 -10.258 1 96.62 175 ILE B O 1
ATOM 2872 N N . LEU B 1 176 ? -8.531 -19.172 -9.969 1 97.25 176 LEU B N 1
ATOM 2873 C CA . LEU B 1 176 ? -8.828 -18.281 -11.07 1 97.25 176 LEU B CA 1
ATOM 2874 C C . LEU B 1 176 ? -8.297 -18.828 -12.391 1 97.25 176 LEU B C 1
ATOM 2876 O O . LEU B 1 176 ? -8.875 -18.594 -13.445 1 97.25 176 LEU B O 1
ATOM 2880 N N . TYR B 1 177 ? -7.203 -19.484 -12.344 1 97 177 TYR B N 1
ATOM 2881 C CA . TYR B 1 177 ? -6.523 -20.094 -13.477 1 97 177 TYR B CA 1
ATOM 2882 C C . TYR B 1 177 ? -5.582 -21.203 -13.023 1 97 177 TYR B C 1
ATOM 2884 O O . TYR B 1 177 ? -4.895 -21.062 -12.008 1 97 177 TYR B O 1
ATOM 2892 N N . ASP B 1 178 ? -5.688 -22.344 -13.695 1 96.81 178 ASP B N 1
ATOM 2893 C CA . ASP B 1 178 ? -4.797 -23.453 -13.375 1 96.81 178 ASP B CA 1
ATOM 2894 C C . ASP B 1 178 ? -4.418 -24.234 -14.633 1 96.81 178 ASP B C 1
ATOM 2896 O O . ASP B 1 178 ? -5.125 -25.156 -15.023 1 96.81 178 ASP B O 1
ATOM 2900 N N . ARG B 1 179 ? -3.377 -23.797 -15.188 1 94.44 179 ARG B N 1
ATOM 2901 C CA . ARG B 1 179 ? -2.73 -24.5 -16.297 1 94.44 179 ARG B CA 1
ATOM 2902 C C . ARG B 1 179 ? -1.213 -24.406 -16.188 1 94.44 179 ARG B C 1
ATOM 2904 O O . ARG B 1 179 ? -0.652 -23.312 -16.141 1 94.44 179 ARG B O 1
ATOM 2911 N N . LYS B 1 180 ? -0.657 -25.531 -16.109 1 91.81 180 LYS B N 1
ATOM 2912 C CA . LYS B 1 180 ? 0.798 -25.562 -15.984 1 91.81 180 LYS B CA 1
ATOM 2913 C C . LYS B 1 180 ? 1.456 -24.734 -17.078 1 91.81 180 LYS B C 1
ATOM 2915 O O . LYS B 1 180 ? 1.072 -24.812 -18.25 1 91.81 180 LYS B O 1
ATOM 2920 N N . PRO B 1 181 ? 2.385 -23.844 -16.781 1 93.31 181 PRO B N 1
ATOM 2921 C CA . PRO B 1 181 ? 3.115 -23.75 -15.516 1 93.31 181 PRO B CA 1
ATOM 2922 C C . PRO B 1 181 ? 2.592 -22.641 -14.609 1 93.31 181 PRO B C 1
ATOM 2924 O O . PRO B 1 181 ? 3.32 -22.156 -13.742 1 93.31 181 PRO B O 1
ATOM 2927 N N . ILE B 1 182 ? 1.365 -22.156 -14.82 1 95.25 182 ILE B N 1
ATOM 2928 C CA . ILE B 1 182 ? 0.861 -21 -14.086 1 95.25 182 ILE B CA 1
ATOM 2929 C C . ILE B 1 182 ? -0.389 -21.391 -13.305 1 95.25 182 ILE B C 1
ATOM 2931 O O . ILE B 1 182 ? -1.254 -22.109 -13.812 1 95.25 182 ILE B O 1
ATOM 2935 N N . VAL B 1 183 ? -0.429 -21.031 -12.109 1 97.19 183 VAL B N 1
ATOM 2936 C CA . VAL B 1 183 ? -1.667 -21.078 -11.336 1 97.19 183 VAL B CA 1
ATOM 2937 C C . VAL B 1 183 ? -1.909 -19.719 -10.672 1 97.19 183 VAL B C 1
ATOM 2939 O O . VAL B 1 183 ? -0.97 -19.078 -10.188 1 97.19 183 VAL B O 1
ATOM 2942 N N . VAL B 1 184 ? -3.166 -19.266 -10.727 1 97.81 184 VAL B N 1
ATOM 2943 C CA . VAL B 1 184 ? -3.602 -18.016 -10.109 1 97.81 184 VAL B CA 1
ATOM 2944 C C . VAL B 1 184 ? -4.75 -18.281 -9.141 1 97.81 184 VAL B C 1
ATOM 2946 O O . VAL B 1 184 ? -5.762 -18.875 -9.516 1 97.81 184 VAL B O 1
ATOM 2949 N N . TYR B 1 185 ? -4.512 -17.844 -7.918 1 97.81 185 TYR B N 1
ATOM 2950 C CA . TYR B 1 185 ? -5.535 -17.953 -6.887 1 97.81 185 TYR B CA 1
ATOM 2951 C C . TYR B 1 185 ? -6.094 -16.578 -6.523 1 97.81 185 TYR B C 1
ATOM 2953 O O . TYR B 1 185 ? -5.371 -15.578 -6.555 1 97.81 185 TYR B O 1
ATOM 2961 N N . GLY B 1 186 ? -7.402 -16.562 -6.207 1 96.06 186 GLY B N 1
ATOM 2962 C CA . GLY B 1 186 ? -8.008 -15.406 -5.578 1 96.06 186 GLY B CA 1
ATOM 2963 C C . GLY B 1 186 ? -7.965 -15.453 -4.062 1 96.06 186 GLY B C 1
ATOM 2964 O O . GLY B 1 186 ? -8.281 -16.484 -3.461 1 96.06 186 GLY B O 1
ATOM 2965 N N . VAL B 1 187 ? -7.504 -14.352 -3.465 1 94.69 187 VAL B N 1
ATOM 2966 C CA . VAL B 1 187 ? -7.484 -14.25 -2.008 1 94.69 187 VAL B CA 1
ATOM 2967 C C . VAL B 1 187 ? -8.32 -13.055 -1.559 1 94.69 187 VAL B C 1
ATOM 2969 O O . VAL B 1 187 ? -8.438 -12.062 -2.281 1 94.69 187 VAL B O 1
ATOM 2972 N N . PRO B 1 188 ? -8.859 -13.133 -0.382 1 91.31 188 PRO B N 1
ATOM 2973 C CA . PRO B 1 188 ? -9.805 -12.109 0.048 1 91.31 188 PRO B CA 1
ATOM 2974 C C . PRO B 1 188 ? -9.125 -10.93 0.741 1 91.31 188 PRO B C 1
ATOM 2976 O O . PRO B 1 188 ? -9.805 -10 1.199 1 91.31 188 PRO B O 1
ATOM 2979 N N . LYS B 1 189 ? -7.82 -10.977 0.885 1 88.12 189 LYS B N 1
ATOM 2980 C CA . LYS B 1 189 ? -7.066 -9.914 1.541 1 88.12 189 LYS B CA 1
ATOM 2981 C C . LYS B 1 189 ? -5.766 -9.617 0.796 1 88.12 189 LYS B C 1
ATOM 2983 O O . LYS B 1 189 ? -5.199 -10.508 0.156 1 88.12 189 LYS B O 1
ATOM 2988 N N . VAL B 1 190 ? -5.395 -8.359 0.923 1 87.5 190 VAL B N 1
ATOM 2989 C CA . VAL B 1 190 ? -4.043 -8.031 0.471 1 87.5 190 VAL B CA 1
ATOM 2990 C C . VAL B 1 190 ? -3.02 -8.68 1.403 1 87.5 190 VAL B C 1
ATOM 2992 O O . VAL B 1 190 ? -3.119 -8.555 2.625 1 87.5 190 VAL B O 1
ATOM 2995 N N . LEU B 1 191 ? -2.064 -9.422 0.819 1 89.81 191 LEU B N 1
ATOM 2996 C CA . LEU B 1 191 ? -1.027 -10.086 1.604 1 89.81 191 LEU B CA 1
ATOM 2997 C C . LEU B 1 191 ? 0.088 -9.109 1.964 1 89.81 191 LEU B C 1
ATOM 2999 O O . LEU B 1 191 ? 1.11 -9.047 1.276 1 89.81 191 LEU B O 1
ATOM 3003 N N . LEU B 1 192 ? -0.052 -8.461 3.053 1 83.88 192 LEU B N 1
ATOM 3004 C CA . LEU B 1 192 ? 0.879 -7.426 3.488 1 83.88 192 LEU B CA 1
ATOM 3005 C C . LEU B 1 192 ? 2.133 -8.047 4.098 1 83.88 192 LEU B C 1
ATOM 3007 O O . LEU B 1 192 ? 2.047 -8.797 5.074 1 83.88 192 LEU B O 1
ATOM 3011 N N . PRO B 1 193 ? 3.336 -7.719 3.523 1 81.94 193 PRO B N 1
ATOM 3012 C CA . PRO B 1 193 ? 4.57 -8.281 4.078 1 81.94 193 PRO B CA 1
ATOM 3013 C C . PRO B 1 193 ? 4.883 -7.75 5.477 1 81.94 193 PRO B C 1
ATOM 3015 O O . PRO B 1 193 ? 4.812 -6.543 5.711 1 81.94 193 PRO B O 1
ATOM 3018 N N . LYS B 1 194 ? 5.312 -8.656 6.328 1 77.94 194 LYS B N 1
ATOM 3019 C CA . LYS B 1 194 ? 5.617 -8.273 7.703 1 77.94 194 LYS B CA 1
ATOM 3020 C C . LYS B 1 194 ? 6.84 -7.359 7.762 1 77.94 194 LYS B C 1
ATOM 3022 O O . LYS B 1 194 ? 6.973 -6.547 8.68 1 77.94 194 LYS B O 1
ATOM 3027 N N . GLU B 1 195 ? 7.781 -7.477 6.781 1 75.38 195 GLU B N 1
ATOM 3028 C CA . GLU B 1 195 ? 9 -6.684 6.727 1 75.38 195 GLU B CA 1
ATOM 3029 C C . GLU B 1 195 ? 8.695 -5.203 6.527 1 75.38 195 GLU B C 1
ATOM 3031 O O . GLU B 1 195 ? 9.484 -4.34 6.918 1 75.38 195 GLU B O 1
ATOM 3036 N N . ILE B 1 196 ? 7.652 -5.02 5.855 1 67.69 196 ILE B N 1
ATOM 3037 C CA . ILE B 1 196 ? 7.254 -3.641 5.59 1 67.69 196 ILE B CA 1
ATOM 3038 C C . ILE B 1 196 ? 6.285 -3.166 6.672 1 67.69 196 ILE B C 1
ATOM 3040 O O . ILE B 1 196 ? 6.352 -2.016 7.109 1 67.69 196 ILE B O 1
ATOM 3044 N N . PHE B 1 197 ? 5.594 -4.105 7.137 1 61.53 197 PHE B N 1
ATOM 3045 C CA . PHE B 1 197 ? 4.387 -3.709 7.848 1 61.53 197 PHE B CA 1
ATOM 3046 C C . PHE B 1 197 ? 4.434 -4.172 9.297 1 61.53 197 PHE B C 1
ATOM 3048 O O . PHE B 1 197 ? 3.574 -3.809 10.102 1 61.53 197 PHE B O 1
ATOM 3055 N N . GLY B 1 198 ? 5.375 -5.094 9.492 1 57.66 198 GLY B N 1
ATOM 3056 C CA . GLY B 1 198 ? 5.48 -5.633 10.844 1 57.66 198 GLY B CA 1
ATOM 3057 C C . GLY B 1 198 ? 6.16 -4.68 11.812 1 57.66 198 GLY B C 1
ATOM 3058 O O . GLY B 1 198 ? 6.852 -3.748 11.398 1 57.66 198 GLY B O 1
ATOM 3059 N N . ASN B 1 199 ? 5.625 -4.676 13.055 1 51.38 199 ASN B N 1
ATOM 3060 C CA . ASN B 1 199 ? 6.23 -3.924 14.148 1 51.38 199 ASN B CA 1
ATOM 3061 C C . ASN B 1 199 ? 7.711 -4.262 14.305 1 51.38 199 ASN B C 1
ATOM 3063 O O . ASN B 1 199 ? 8.07 -5.438 14.414 1 51.38 199 ASN B O 1
ATOM 3067 N N . LYS B 1 200 ? 8.688 -3.525 13.602 1 44.19 200 LYS B N 1
ATOM 3068 C CA . LYS B 1 200 ? 10.023 -3.781 14.117 1 44.19 200 LYS B CA 1
ATOM 3069 C C . LYS B 1 200 ? 10.07 -3.613 15.633 1 44.19 200 LYS B C 1
ATOM 3071 O O . LYS B 1 200 ? 9.812 -2.523 16.156 1 44.19 200 LYS B O 1
ATOM 3076 N N . LEU B 1 201 ? 9.492 -4.262 16.375 1 32.5 201 LEU B N 1
ATOM 3077 C CA . LEU B 1 201 ? 9.938 -4.125 17.766 1 32.5 201 LEU B CA 1
ATOM 3078 C C . LEU B 1 201 ? 11.445 -3.926 17.828 1 32.5 201 LEU B C 1
ATOM 3080 O O . LEU B 1 201 ? 12.211 -4.754 17.328 1 32.5 201 LEU B O 1
ATOM 3084 N N . VAL B 1 202 ? 11.938 -2.756 17.688 1 27.06 202 VAL B N 1
ATOM 3085 C CA . VAL B 1 202 ? 13.195 -2.568 18.391 1 27.06 202 VAL B CA 1
ATOM 3086 C C . VAL B 1 202 ? 13.039 -3.035 19.844 1 27.06 202 VAL B C 1
ATOM 3088 O O . VAL B 1 202 ? 11.969 -2.883 20.438 1 27.06 202 VAL B O 1
#

Solvent-accessible surface area (backbone atoms only — not comparable to full-atom values): 21127 Å² total; per-residue (Å²): 135,83,79,77,58,73,59,59,60,46,46,53,33,43,52,43,27,52,54,6,22,51,20,25,13,42,11,41,59,34,50,75,66,67,73,68,63,78,65,70,72,66,62,64,79,58,49,72,74,58,60,90,62,78,49,47,78,58,68,52,69,53,66,66,55,46,72,65,44,80,61,26,54,57,51,44,16,49,33,49,3,49,38,49,44,60,52,59,29,62,48,63,63,42,69,27,32,27,36,52,38,25,32,35,75,44,46,52,53,50,63,50,45,46,57,27,41,33,28,28,80,27,57,73,50,66,72,56,44,29,72,31,75,41,73,66,38,58,16,56,29,8,75,74,75,38,95,84,37,37,30,36,31,37,37,26,54,95,74,40,34,37,39,30,32,85,44,38,77,36,51,66,72,40,84,75,41,81,48,92,52,41,32,32,33,33,24,72,44,64,66,50,42,31,84,79,29,28,57,66,74,124,134,83,80,76,58,74,59,59,58,47,49,50,21,47,51,24,25,37,41,7,15,41,6,49,4,37,32,41,56,47,47,76,67,67,75,65,64,80,65,67,73,64,60,65,79,58,49,71,72,59,57,91,66,78,49,48,77,59,69,51,68,52,66,64,55,44,72,64,43,80,63,27,39,44,52,44,13,41,34,54,5,43,42,51,45,61,52,60,28,63,48,63,62,43,71,28,30,26,37,51,39,25,32,34,76,44,48,60,52,50,62,48,44,46,56,27,41,34,29,28,79,26,56,73,49,68,72,57,44,28,71,32,74,42,72,66,38,56,16,52,29,9,74,73,72,41,94,87,38,36,31,36,31,37,38,26,55,94,74,40,34,37,39,31,33,84,45,37,76,36,52,65,73,41,84,75,43,82,48,91,51,39,30,32,32,34,25,72,44,63,65,50,41,31,82,79,29,28,55,67,74,124

Radius of gyration: 22.44 Å; Cα contacts (8 Å, |Δi|>4): 801; chains: 2; bounding box: 69×64×50 Å

Secondary structure (DSSP, 8-state):
-----HHHHHHHHHHHHHHHHHHHHHHHTTS-----------TTTTSTT-SS---B-S---HHHHHHT-TT-HHHHHHHHHTSHHHHHHH--SB--EEEEEEPHHHHHHHHHHHHHTTEEES---HHHHHH-EEEEEE-HHHHHH-TTSSEEEEEEETTEEEEE-SS-EEE--EEEEEETTEEEEEESS----HHHHS----/-----HHHHHHHHHHHHHHHHHHHHHHHHHS-----------TTTTSTT-SS---B-SPP-HHHHHHT-TT-HHHHHHHHHTTHHHHHHH--SB--EEEEEEPHHHHHHHHHHHHHTTEEES---HHHHHH-EEEEEE-HHHHHH-TTSSEEEEEEETTEEEEE-SS-EEE--EEEEEETTEEEEEESS----HHHHS----

Organism: NCBI:txid97028

InterPro domains:
  IPR000782 FAS1 domain [PF02469] (71-193)
  IPR000782 FAS1 domain [PS50213] (59-191)
  IPR000782 FAS1 domain [SM00554] (98-194)
  IPR036378 FAS1 domain superfamily [G3DSA:2.30.180.10] (61-194)
  IPR036378 FAS1 domain superfamily [SSF82153] (65-194)
  IPR045003 Fasciclin-like arabinogalactan protein, group A [PTHR32077] (12-200)

Nearest PDB structures (foldseek):
  1o70-assembly1_A  TM=6.055E-01  e=4.504E-01  Drosophila melanogaster
  8c18-assembly1_A  TM=4.309E-01  e=3.868E+00  Coelastrella astaxanthina
  1o70-assembly1_A  TM=6.053E-01  e=4.777E-01  Drosophila melanogaster
  8c18-assembly1_A  TM=4.308E-01  e=3.368E+00  Coelastrella astaxanthina

Sequence (404 aa):
MAKISQKNLFTSLIITTILLVCTIAAIINLLPNPSVTKHGVTENGRKLIDKKTGKTNRPLKLNKILLGLHDYNIATALLTATGFLKELEALKGHSGLTLFLPNDQSFARLPILLIKAHVCSGYYRLALLQSAVLQNLPTFATDATGAELYTLNISGLNGVVTLSTGIVEAKLVKILYDRKPIVVYGVPKVLLPKEIFGNKLVMAKISQKNLFTSLIITTILLVCTIAAIINLLPNPSVTKHGVTENGRKLIDKKTGKTNRPLKLNKILLGLHDYNIATALLTATGFLKELEALKGHSGLTLFLPNDQSFARLPILLIKAHVCSGYYRLALLQSAVLQNLPTFATDATGAELYTLNISGLNGVVTLSTGIVEAKLVKILYDRKPIVVYGVPKVLLPKEIFGNKLV

Foldseek 3Di:
DDCPDPVVVVVVVVVVLLVVLQVLLQVLVPPPPPCPPPPVPDCVVVPPVPDPQPFDQQFDPVLVVQVPDPQQSNVSSNCNRNCVVVVNRNDGRDNDDDDDTDGNVVVVVPVVLQVQLVAAPFAQDLVNLQCDWDPFGDGSSCVVPHRRFSGWTWHHDPSWIWIALPVDIWTFDDWPDHDPPDTDTDTPDRHDHCVVVNPPPD/DDCPDPVVVVVVVLVVLLVVLQQLLQVLVPPPPPCPPPPVPDCVVVVPVPDPDPFDQQFDPVLVVQVPDPQQNNVSSVCNHNCVVVVNRNDTRDNDDDDDTDGNVVVVVPVVLQVQLVAAPFAQDLVNLQCDWDPFGDGSSCVVPHGSFSGWTWHHDPSWIWIALPVDIWTFDDWPDHDPPDTDTDTPDRHDHCVVVNPPPD

pLDDT: mean 71.99, std 25.45, range [22.36, 97.94]